Protein AF-A0A350W5M1-F1 (afdb_monomer)

Secondary structure (DSSP, 8-state):
--TTGGGS--SPP-SHHHHHHHHHHHHHHTT-S-EEEEE-SS-EEEEE--TT-SS--EEEE-STTHHHHTHHHHHH-HHHHHHHHHHHHHHHHHHHHHHHTT-TT-HHHHHHHHHHHTT--HHHHHHHHHHHHHHHHHHH-S-HHHHHHHHHHHHHHHHTTTS-HHHHHHHHHHHHHHHHHHHHHHT--------EEEEEEEEE-TTS-EE-HHHHHHHHHHTT-SEEEEEE-HIIIIIS--SHHHHHHHHHHHHHHHTTSTTEEEEEE--TT----TTGGGS-EEEEE--TTSPPP-TT-HHHHHHHHHHHHHT--EEEES-HHHHHHHHHT-TTS-EEEGGGGTTTT-GGGGGGGTT-TTEEEE-TT--HHHHHHHHHHH-GGGEE----B---SS-----HHHHHHHHHTT---HHHHHIIIIIHHHHHHHHTT--

pLDDT: mean 80.43, std 17.56, range [32.19, 98.75]

Mean predicted aligned error: 14.68 Å

Nearest PDB structures (foldseek):
  2ffi-assembly2_B  TM=7.527E-01  e=1.659E-08  Pseudomonas putida KT2440
  4lam-assembly1_A  TM=7.314E-01  e=1.812E-06  Cordyceps militaris CM01
  8uyr-assembly1_B  TM=6.495E-01  e=5.886E-05  Rhodococcus rhodochrous
  1v7y-assembly3_B-2  TM=4.669E-01  e=1.522E-01  Escherichia coli

Solvent-accessible surface area (backbone atoms only — not comparable to full-atom values): 23837 Å² total; per-residue (Å²): 130,66,92,48,74,90,73,54,74,87,68,79,64,88,46,74,68,45,43,53,50,53,51,50,55,52,42,47,70,74,57,34,78,45,75,47,77,44,81,50,102,60,35,31,31,44,27,33,41,59,94,85,58,97,83,68,69,57,68,46,75,65,21,75,59,45,50,66,78,39,40,66,48,50,73,78,35,49,70,59,45,54,46,42,51,54,37,52,52,38,40,51,54,5,43,56,53,22,61,76,68,69,45,86,80,40,48,56,48,27,22,49,58,42,35,46,65,66,65,48,51,73,69,57,50,41,50,37,54,13,42,48,54,41,52,53,44,70,71,67,75,62,57,68,74,63,46,50,69,64,46,50,64,53,54,48,70,42,36,55,93,83,44,54,75,68,52,55,52,48,24,52,53,48,19,50,54,51,47,55,56,50,56,44,60,77,66,74,44,75,75,73,69,60,27,31,36,59,33,33,41,39,31,86,41,81,90,68,48,43,26,43,69,70,55,52,51,49,45,29,59,74,39,60,32,72,31,32,28,34,29,47,41,62,41,45,42,53,76,76,35,74,44,72,65,41,34,52,52,35,42,50,48,34,50,56,54,24,72,77,40,93,48,37,40,22,31,44,68,59,58,83,80,36,81,80,60,95,64,56,82,77,40,46,27,34,37,41,70,47,57,93,96,47,84,78,75,58,82,83,39,70,49,40,56,55,42,52,49,50,40,59,77,68,34,34,35,33,39,46,43,28,46,39,72,56,46,50,52,55,46,70,75,39,76,86,51,31,38,32,30,48,33,43,23,50,66,32,68,24,53,84,59,45,62,86,41,61,86,39,95,44,53,30,32,23,44,20,80,39,55,69,69,55,54,49,53,50,39,75,73,55,32,42,83,36,32,32,34,21,15,55,34,63,54,62,94,60,93,69,78,28,42,53,40,52,42,49,52,55,56,63,72,67,74,64,54,70,70,41,45,37,23,21,24,27,52,40,56,50,42,33,54,77,53,40,55,71,125

Structure (mmCIF, N/CA/C/O backbone):
data_AF-A0A350W5M1-F1
#
_entry.id   AF-A0A350W5M1-F1
#
loop_
_atom_site.group_PDB
_atom_site.id
_atom_site.type_symbol
_atom_site.label_atom_id
_atom_site.label_alt_id
_atom_site.label_comp_id
_atom_site.label_asym_id
_atom_site.label_entity_id
_atom_site.label_seq_id
_atom_site.pdbx_PDB_ins_code
_atom_site.Cartn_x
_atom_site.Cartn_y
_atom_site.Cartn_z
_atom_site.occupancy
_atom_site.B_iso_or_equiv
_atom_site.auth_seq_id
_atom_site.auth_comp_id
_atom_site.auth_asym_id
_atom_site.auth_atom_id
_atom_site.pdbx_PDB_model_num
ATOM 1 N N . MET A 1 1 ? -29.180 -26.964 25.976 1.00 32.19 1 MET A N 1
ATOM 2 C CA . MET A 1 1 ? -29.497 -25.636 25.408 1.00 32.19 1 MET A CA 1
ATOM 3 C C . MET A 1 1 ? -30.355 -24.880 26.402 1.00 32.19 1 MET A C 1
ATOM 5 O O . MET A 1 1 ? -31.520 -25.227 26.563 1.00 32.19 1 MET A O 1
ATOM 9 N N . ILE A 1 2 ? -29.794 -23.893 27.097 1.00 37.16 2 ILE A N 1
ATOM 10 C CA . ILE A 1 2 ? -30.606 -22.965 27.889 1.00 37.16 2 ILE A CA 1
ATOM 11 C C . ILE A 1 2 ? -31.287 -22.015 26.894 1.00 37.16 2 ILE A C 1
ATOM 13 O O . ILE A 1 2 ? -30.644 -21.173 26.275 1.00 37.16 2 ILE A O 1
ATOM 17 N N . LYS A 1 3 ? -32.596 -22.198 26.689 1.00 41.38 3 LYS A N 1
ATOM 18 C CA . LYS A 1 3 ? -33.468 -21.297 25.917 1.00 41.38 3 LYS A CA 1
ATOM 19 C C . LYS A 1 3 ? -33.668 -19.994 26.705 1.00 41.38 3 LYS A C 1
ATOM 21 O O . LYS A 1 3 ? -34.676 -19.853 27.396 1.00 41.38 3 LYS A O 1
ATOM 26 N N . GLY A 1 4 ? -32.693 -19.085 26.678 1.00 52.69 4 GLY A N 1
ATOM 27 C CA . GLY A 1 4 ? -32.745 -17.878 27.515 1.00 52.69 4 GLY A CA 1
ATOM 28 C C . GLY A 1 4 ? -32.161 -16.605 26.910 1.00 52.69 4 GLY A C 1
ATOM 29 O O . GLY A 1 4 ? -32.683 -15.534 27.193 1.00 52.69 4 GLY A O 1
ATOM 30 N N . LYS A 1 5 ? -31.126 -16.692 26.063 1.00 53.09 5 LYS A N 1
ATOM 31 C CA . LYS A 1 5 ? -30.403 -15.503 25.570 1.00 53.09 5 LYS A CA 1
ATOM 32 C C . LYS A 1 5 ? -31.292 -14.542 24.767 1.00 53.09 5 LYS A C 1
ATOM 34 O O . LYS A 1 5 ? -31.138 -13.337 24.889 1.00 53.09 5 LYS A O 1
ATOM 39 N N . GLU A 1 6 ? -32.282 -15.073 24.047 1.00 58.00 6 GLU A N 1
ATOM 40 C CA . GLU A 1 6 ? -33.286 -14.295 23.295 1.00 58.00 6 GLU A CA 1
ATOM 41 C C . GLU A 1 6 ? -34.242 -13.476 24.184 1.00 58.00 6 GLU A C 1
ATOM 43 O O . GLU A 1 6 ? -34.994 -12.651 23.675 1.00 58.00 6 GLU A O 1
ATOM 48 N N . LYS A 1 7 ? -34.259 -13.706 25.506 1.00 57.22 7 LYS A N 1
ATOM 49 C CA . LYS A 1 7 ? -35.141 -12.984 26.436 1.00 57.22 7 LYS A CA 1
ATOM 50 C C . LYS A 1 7 ? -34.524 -11.716 27.019 1.00 57.22 7 LYS A C 1
ATOM 52 O O . LYS A 1 7 ? -35.257 -10.948 27.631 1.00 57.22 7 LYS A O 1
ATOM 57 N N . ILE A 1 8 ? -33.217 -11.507 26.866 1.00 63.97 8 ILE A N 1
ATOM 58 C CA . ILE A 1 8 ? -32.552 -10.311 27.387 1.00 63.97 8 ILE A CA 1
ATOM 59 C C . ILE A 1 8 ? -32.729 -9.188 26.367 1.00 63.97 8 ILE A C 1
ATOM 61 O O . ILE A 1 8 ? -32.420 -9.359 25.190 1.00 63.97 8 ILE A O 1
ATOM 65 N N . SER A 1 9 ? -33.210 -8.030 26.823 1.00 66.12 9 SER A N 1
ATOM 66 C CA . SER A 1 9 ? -33.374 -6.850 25.970 1.00 66.12 9 SER A CA 1
ATOM 67 C C . SER A 1 9 ? -32.082 -6.499 25.208 1.00 66.12 9 SER A C 1
ATOM 69 O O . SER A 1 9 ? -31.045 -6.179 25.801 1.00 66.12 9 SER A O 1
ATOM 71 N N . GLU A 1 10 ? -32.152 -6.480 23.873 1.00 66.88 10 GLU A N 1
ATOM 72 C CA . GLU A 1 10 ? -31.052 -5.993 23.030 1.00 66.88 10 GLU A CA 1
ATOM 73 C C . GLU A 1 10 ? -30.842 -4.480 23.183 1.00 66.88 10 GLU A C 1
ATOM 75 O O . GLU A 1 10 ? -29.718 -4.002 23.035 1.00 66.88 10 GLU A O 1
ATOM 80 N N . GLN A 1 11 ? -31.882 -3.734 23.568 1.00 71.00 11 GLN A N 1
ATOM 81 C CA . GLN A 1 11 ? -31.788 -2.295 23.804 1.00 71.00 11 GLN A CA 1
ATOM 82 C C . GLN A 1 11 ? -30.931 -1.981 25.031 1.00 71.00 11 GLN A C 1
ATOM 84 O O . GLN A 1 11 ? -31.059 -2.608 26.086 1.00 71.00 11 GLN A O 1
ATOM 89 N N . THR A 1 12 ? -30.060 -0.992 24.873 1.00 66.19 12 THR A N 1
ATOM 90 C CA . THR A 1 12 ? -29.147 -0.508 25.908 1.00 66.19 12 THR A CA 1
ATOM 91 C C . THR A 1 12 ? -29.919 0.300 26.952 1.00 66.19 12 THR A C 1
ATOM 93 O O . THR A 1 12 ? -30.586 1.268 26.580 1.00 66.19 12 THR A O 1
ATOM 96 N N . PRO A 1 13 ? -29.865 -0.074 28.244 1.00 70.25 13 PRO A N 1
ATOM 97 C CA . PRO A 1 13 ? -30.592 0.642 29.285 1.00 70.25 13 PRO A CA 1
ATOM 98 C C . PRO A 1 13 ? -30.129 2.101 29.422 1.00 70.25 13 PRO A C 1
ATOM 100 O O . PRO A 1 13 ? -28.932 2.393 29.436 1.00 70.25 13 PRO A O 1
ATOM 103 N N . THR A 1 14 ? -31.080 3.020 29.569 1.00 72.38 14 THR A N 1
ATOM 104 C CA . THR A 1 14 ? -30.855 4.476 29.641 1.00 72.38 14 THR A CA 1
ATOM 105 C C . THR A 1 14 ? -31.157 5.075 31.014 1.00 72.38 14 THR A C 1
ATOM 107 O O . THR A 1 14 ? -30.776 6.209 31.295 1.00 72.38 14 THR A O 1
ATOM 110 N N . SER A 1 15 ? -31.804 4.314 31.900 1.00 69.56 15 SER A N 1
ATOM 111 C CA . SER A 1 15 ? -32.144 4.741 33.261 1.00 69.56 15 SER A CA 1
ATOM 112 C C . SER A 1 15 ? -31.734 3.712 34.312 1.00 69.56 15 SER A C 1
ATOM 114 O O . SER A 1 15 ? -31.588 2.525 34.020 1.00 69.56 15 SER A O 1
ATOM 116 N N . THR A 1 16 ? -31.598 4.145 35.568 1.00 63.97 16 THR A N 1
ATOM 117 C CA . THR A 1 16 ? -31.328 3.258 36.713 1.00 63.97 16 THR A CA 1
ATOM 118 C C . THR A 1 16 ? -32.342 2.117 36.805 1.00 63.97 16 THR A C 1
ATOM 120 O O . THR A 1 16 ? -31.967 0.974 37.053 1.00 63.97 16 THR A O 1
ATOM 123 N N . THR A 1 17 ? -33.622 2.402 36.558 1.00 71.50 17 THR A N 1
ATOM 124 C CA . THR A 1 17 ? -34.698 1.401 36.562 1.00 71.50 17 THR A CA 1
ATOM 125 C C . THR A 1 17 ? -34.513 0.360 35.457 1.00 71.50 17 THR A C 1
ATOM 127 O O . THR A 1 17 ? -34.661 -0.836 35.705 1.00 71.50 17 THR A O 1
ATOM 130 N N . GLU A 1 18 ? -34.149 0.788 34.247 1.00 72.75 18 GLU A N 1
ATOM 131 C CA . GLU A 1 18 ? -33.879 -0.130 33.135 1.00 72.75 18 GLU A CA 1
ATOM 132 C C . GLU A 1 18 ? -32.619 -0.964 33.378 1.00 72.75 18 GLU A C 1
ATOM 134 O O . GLU A 1 18 ? -32.615 -2.153 33.064 1.00 72.75 18 GLU A O 1
ATOM 139 N N . TRP A 1 19 ? -31.579 -0.382 33.985 1.00 66.88 19 TRP A N 1
ATOM 140 C CA . TRP A 1 19 ? -30.383 -1.120 34.386 1.00 66.88 19 TRP A CA 1
ATOM 141 C C . TRP A 1 19 ? -30.711 -2.183 35.431 1.00 66.88 19 TRP A C 1
ATOM 143 O O . TRP A 1 19 ? -30.346 -3.339 35.240 1.00 66.88 19 TRP A O 1
ATOM 153 N N . LYS A 1 20 ? -31.464 -1.844 36.485 1.00 69.38 20 LYS A N 1
ATOM 154 C CA . LYS A 1 20 ? -31.932 -2.824 37.481 1.00 69.38 20 LYS A CA 1
ATOM 155 C C . LYS A 1 20 ? -32.688 -3.983 36.830 1.00 69.38 20 LYS A C 1
ATOM 157 O O . LYS A 1 20 ? -32.403 -5.139 37.129 1.00 69.38 20 LYS A O 1
ATOM 162 N N . ARG A 1 21 ? -33.603 -3.685 35.898 1.00 74.88 21 ARG A N 1
ATOM 163 C CA . ARG A 1 21 ? -34.343 -4.708 35.142 1.00 74.88 21 ARG A CA 1
ATOM 164 C C . ARG A 1 21 ? -33.409 -5.589 34.308 1.00 74.88 21 ARG A C 1
ATOM 166 O O . ARG A 1 21 ? -33.521 -6.806 34.366 1.00 74.88 21 ARG A O 1
ATOM 173 N N . TYR A 1 22 ? -32.468 -4.987 33.585 1.00 71.19 22 TYR A N 1
ATOM 174 C CA . TYR A 1 22 ? -31.484 -5.708 32.773 1.00 71.19 22 TYR A CA 1
ATOM 175 C C . TYR A 1 22 ? -30.629 -6.667 33.618 1.00 71.19 22 TYR A C 1
ATOM 177 O O . TYR A 1 22 ? -30.447 -7.831 33.265 1.00 71.19 22 TYR A O 1
ATOM 185 N N . PHE A 1 23 ? -30.160 -6.207 34.780 1.00 66.50 23 PHE A N 1
ATOM 186 C CA . PHE A 1 23 ? -29.448 -7.047 35.744 1.00 66.50 23 PHE A CA 1
ATOM 187 C C . PHE A 1 23 ? -30.307 -8.189 36.276 1.00 66.50 23 PHE A C 1
ATOM 189 O O . PHE A 1 23 ? -29.817 -9.307 36.406 1.00 66.50 23 PHE A O 1
ATOM 196 N N . TYR A 1 24 ? -31.573 -7.916 36.583 1.00 72.12 24 TYR A N 1
ATOM 197 C CA . TYR A 1 24 ? -32.507 -8.921 37.073 1.00 72.12 24 TYR A CA 1
ATOM 198 C C . TYR A 1 24 ? -32.719 -10.041 36.043 1.00 72.12 24 TYR A C 1
ATOM 200 O O . TYR A 1 24 ? -32.609 -11.219 36.379 1.00 72.12 24 TYR A O 1
ATOM 208 N N . GLU A 1 25 ? -32.943 -9.680 34.777 1.00 74.44 25 GLU A N 1
ATOM 209 C CA . GLU A 1 25 ? -33.081 -10.629 33.664 1.00 74.44 25 GLU A CA 1
ATOM 210 C C . GLU A 1 25 ? -31.820 -11.492 33.492 1.00 74.44 25 GLU A C 1
ATOM 212 O O . GLU A 1 25 ? -31.911 -12.716 33.364 1.00 74.44 25 GLU A O 1
ATOM 217 N N . LEU A 1 26 ? -30.636 -10.874 33.560 1.00 66.38 26 LEU A N 1
ATOM 218 C CA . LEU A 1 26 ? -29.357 -11.585 33.506 1.00 66.38 26 LEU A CA 1
ATOM 219 C C . LEU A 1 26 ? -29.143 -12.513 34.709 1.00 66.38 26 LEU A C 1
ATOM 221 O O . LEU A 1 26 ? -28.681 -13.639 34.538 1.00 66.38 26 LEU A O 1
ATOM 225 N N . ALA A 1 27 ? -29.486 -12.072 35.919 1.00 66.56 27 ALA A N 1
ATOM 226 C CA . ALA A 1 27 ? -29.342 -12.868 37.134 1.00 66.56 27 ALA A CA 1
ATOM 227 C C . ALA A 1 27 ? -30.221 -14.130 37.089 1.00 66.56 27 ALA A C 1
ATOM 229 O O . ALA A 1 27 ? -29.764 -15.228 37.413 1.00 66.56 27 ALA A O 1
ATOM 230 N N . GLN A 1 28 ? -31.463 -13.998 36.617 1.00 68.56 28 GLN A N 1
ATOM 231 C CA . GLN A 1 28 ? -32.349 -15.142 36.412 1.00 68.56 28 GLN A CA 1
ATOM 232 C C . GLN A 1 28 ? -31.816 -16.107 35.349 1.00 68.56 28 GLN A C 1
ATOM 234 O O . GLN A 1 28 ? -31.902 -17.324 35.524 1.00 68.56 28 GLN A O 1
ATOM 239 N N . LEU A 1 29 ? -31.232 -15.582 34.264 1.00 65.50 29 LEU A N 1
ATOM 240 C CA . LEU A 1 29 ? -30.642 -16.397 33.200 1.00 65.50 29 LEU A CA 1
ATOM 241 C C . LEU A 1 29 ? -29.533 -17.316 33.729 1.00 65.50 29 LEU A C 1
ATOM 243 O O . LEU A 1 29 ? -29.430 -18.465 33.299 1.00 65.50 29 LEU A O 1
ATOM 247 N N . VAL A 1 30 ? -28.736 -16.831 34.683 1.00 57.88 30 VAL A N 1
ATOM 248 C CA . VAL A 1 30 ? -27.636 -17.604 35.274 1.00 57.88 30 VAL A CA 1
ATOM 249 C C . VAL A 1 30 ? -28.050 -18.491 36.454 1.00 57.88 30 VAL A C 1
ATOM 251 O O . VAL A 1 30 ? -27.200 -19.082 37.115 1.00 57.88 30 VAL A O 1
ATOM 254 N N . GLY A 1 31 ? -29.359 -18.650 36.678 1.00 55.97 31 GLY A N 1
ATOM 255 C CA . GLY A 1 31 ? -29.910 -19.603 37.641 1.00 55.97 31 GLY A CA 1
ATOM 256 C C . GLY A 1 31 ? -30.027 -19.073 39.068 1.00 55.97 31 GLY A C 1
ATOM 257 O O . GLY A 1 31 ? -30.173 -19.870 39.997 1.00 55.97 31 GLY A O 1
ATOM 258 N N . PHE A 1 32 ? -29.980 -17.753 39.267 1.00 61.91 32 PHE A N 1
ATOM 259 C CA . PHE A 1 32 ? -30.265 -17.174 40.573 1.00 61.91 32 PHE A CA 1
ATOM 260 C C . PHE A 1 32 ? -31.770 -17.186 40.848 1.00 61.91 32 PHE A C 1
ATOM 262 O O . PHE A 1 32 ? -32.577 -16.688 40.064 1.00 61.91 32 PHE A O 1
ATOM 269 N N . SER A 1 33 ? -32.135 -17.816 41.965 1.00 52.91 33 SER A N 1
ATOM 270 C CA . SER A 1 33 ? -33.528 -18.086 42.350 1.00 52.91 33 SER A CA 1
ATOM 271 C C . SER A 1 33 ? -34.245 -16.871 42.942 1.00 52.91 33 SER A C 1
ATOM 273 O O . SER A 1 33 ? -35.470 -16.790 42.898 1.00 52.91 33 SER A O 1
ATOM 275 N N . GLU A 1 34 ? -33.481 -15.917 43.465 1.00 58.47 34 GLU A N 1
ATOM 276 C CA . GLU A 1 34 ? -33.979 -14.716 44.119 1.00 58.47 34 GLU A CA 1
ATOM 277 C C . GLU A 1 34 ? -32.950 -13.600 43.922 1.00 58.47 34 GLU A C 1
ATOM 279 O O . GLU A 1 34 ? -31.767 -13.805 44.194 1.00 58.47 34 GLU A O 1
ATOM 284 N N . VAL A 1 35 ? -33.404 -12.441 43.440 1.00 57.25 35 VAL A N 1
ATOM 285 C CA . VAL A 1 35 ? -32.650 -11.184 43.486 1.00 57.25 35 VAL A CA 1
ATOM 286 C C . VAL A 1 35 ? -33.197 -10.407 44.670 1.00 57.25 35 VAL A C 1
ATOM 288 O O . VAL A 1 35 ? -34.322 -9.913 44.621 1.00 57.25 35 VAL A O 1
ATOM 291 N N . ILE A 1 36 ? -32.426 -10.352 45.750 1.00 60.09 36 ILE A N 1
ATOM 292 C CA . ILE A 1 36 ? -32.829 -9.642 46.966 1.00 60.09 36 ILE A CA 1
ATOM 293 C C . ILE A 1 36 ? -32.340 -8.206 46.852 1.00 60.09 36 ILE A C 1
ATOM 295 O O . ILE A 1 36 ? -31.130 -8.004 46.880 1.00 60.09 36 ILE A O 1
ATOM 299 N N . GLU A 1 37 ? -33.254 -7.237 46.760 1.00 57.78 37 GLU A N 1
ATOM 300 C CA . GLU A 1 37 ? -32.928 -5.825 46.970 1.00 57.78 37 GLU A CA 1
ATOM 301 C C . GLU A 1 37 ? -32.763 -5.574 48.477 1.00 57.78 37 GLU A C 1
ATOM 303 O O . GLU A 1 37 ? -33.736 -5.382 49.204 1.00 57.78 37 GLU A O 1
ATOM 308 N N . GLU A 1 38 ? -31.527 -5.590 48.973 1.00 60.06 38 GLU A N 1
ATOM 309 C CA . GLU A 1 38 ? -31.232 -5.033 50.297 1.00 60.06 38 GLU A CA 1
ATOM 310 C C . GLU A 1 38 ? -30.947 -3.537 50.151 1.00 60.06 38 GLU A C 1
ATOM 312 O O . GLU A 1 38 ? -30.031 -3.157 49.418 1.00 60.06 38 GLU A O 1
ATOM 317 N N . GLN A 1 39 ? -31.713 -2.698 50.856 1.00 52.78 39 GLN A N 1
ATOM 318 C CA . GLN A 1 39 ? -31.360 -1.293 51.055 1.00 52.78 39 GLN A CA 1
ATOM 319 C C . GLN A 1 39 ? -30.212 -1.210 52.068 1.00 52.78 39 GLN A C 1
ATOM 321 O O . GLN A 1 39 ? -30.421 -1.365 53.271 1.00 52.78 39 GLN A O 1
ATOM 326 N N . GLY A 1 40 ? -28.995 -0.979 51.577 1.00 56.81 40 GLY A N 1
ATOM 327 C CA . GLY A 1 40 ? -27.930 -0.388 52.389 1.00 56.81 40 GLY A CA 1
ATOM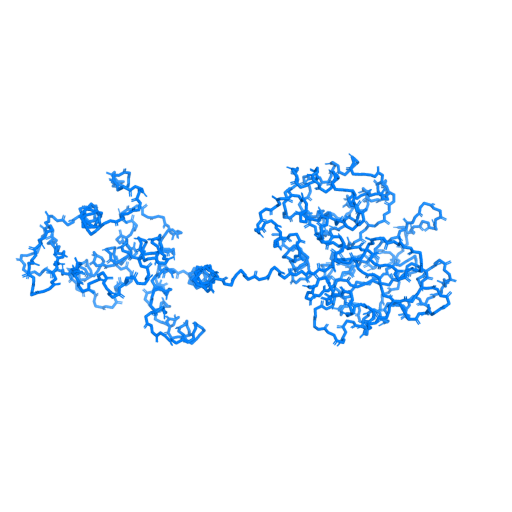 328 C C . GLY A 1 40 ? -28.121 1.126 52.496 1.00 56.81 40 GLY A C 1
ATOM 329 O O . GLY A 1 40 ? -28.941 1.684 51.770 1.00 56.81 40 GLY A O 1
ATOM 330 N N . GLU A 1 41 ? -27.338 1.799 53.347 1.00 48.91 41 GLU A N 1
ATOM 331 C CA . GLU A 1 41 ? -27.414 3.264 53.523 1.00 48.91 41 GLU A CA 1
ATOM 332 C C . GLU A 1 41 ? -27.353 4.038 52.185 1.00 48.91 41 GLU A C 1
ATOM 334 O O . GLU A 1 41 ? -27.974 5.088 52.102 1.00 48.91 41 GLU A O 1
ATOM 339 N N . ASP A 1 42 ? -26.719 3.482 51.130 1.00 44.34 42 ASP A N 1
ATOM 340 C CA . ASP A 1 42 ? -26.653 4.061 49.769 1.00 44.34 42 ASP A CA 1
ATOM 341 C C . ASP A 1 42 ? -26.584 3.013 48.617 1.00 44.34 42 ASP A C 1
ATOM 343 O O . ASP A 1 42 ? -26.127 3.307 47.505 1.00 44.34 42 ASP A O 1
ATOM 347 N N . GLU A 1 43 ? -26.922 1.738 48.855 1.00 48.75 43 GLU A N 1
ATOM 348 C CA . GLU A 1 43 ? -26.711 0.667 47.862 1.00 48.75 43 GLU A CA 1
ATOM 349 C C . GLU A 1 43 ? -27.932 -0.240 47.694 1.00 48.75 43 GLU A C 1
ATOM 351 O O . GLU A 1 43 ? -28.639 -0.534 48.652 1.00 48.75 43 GLU A O 1
ATOM 356 N N . VAL A 1 44 ? -28.151 -0.700 46.458 1.00 51.22 44 VAL A N 1
ATOM 357 C CA . VAL A 1 44 ? -29.021 -1.837 46.150 1.00 51.22 44 VAL A CA 1
ATOM 358 C C . VAL A 1 44 ? -28.096 -3.009 45.889 1.00 51.22 44 VAL A C 1
ATOM 360 O O . VAL A 1 44 ? -27.313 -2.991 44.939 1.00 51.22 44 VAL A O 1
ATOM 363 N N . TYR A 1 45 ? -28.140 -4.016 46.748 1.00 54.31 45 TYR A N 1
ATOM 364 C CA . TYR A 1 45 ? -27.444 -5.268 46.482 1.00 54.31 45 TYR A CA 1
ATOM 365 C C . TYR A 1 45 ? -28.320 -6.139 45.588 1.00 54.31 45 TYR A C 1
ATOM 367 O O . TYR A 1 45 ? -29.531 -6.174 45.746 1.00 54.31 45 TYR A O 1
ATOM 375 N N . VAL A 1 46 ? -27.705 -6.825 44.635 1.00 50.97 46 VAL A N 1
ATOM 376 C CA . VAL A 1 46 ? -28.284 -7.930 43.878 1.00 50.97 46 VAL A CA 1
ATOM 377 C C . VAL A 1 46 ? -27.634 -9.181 44.446 1.00 50.97 46 VAL A C 1
ATOM 379 O O . VAL A 1 46 ? -26.507 -9.549 44.112 1.00 50.97 46 VAL A O 1
ATOM 382 N N . GLY A 1 47 ? -28.309 -9.766 45.428 1.00 51.91 47 GLY A N 1
ATOM 383 C CA . GLY A 1 47 ? -27.921 -11.036 46.021 1.00 51.91 47 GLY A CA 1
ATOM 384 C C . GLY A 1 47 ? -28.393 -12.212 45.181 1.00 51.91 47 GLY A C 1
ATOM 385 O O . GLY A 1 47 ? -29.403 -12.118 44.496 1.00 51.91 47 GLY A O 1
ATOM 386 N N . ALA A 1 48 ? -27.672 -13.319 45.266 1.00 50.88 48 ALA A N 1
ATOM 387 C CA . ALA A 1 48 ? -27.968 -14.542 44.550 1.00 50.88 48 ALA A CA 1
ATOM 388 C C . ALA A 1 48 ? -27.922 -15.735 45.514 1.00 50.88 48 ALA A C 1
ATOM 390 O O . ALA A 1 48 ? -26.875 -15.999 46.113 1.00 50.88 48 ALA A O 1
ATOM 391 N N . ARG A 1 49 ? -29.032 -16.474 45.659 1.00 52.94 49 ARG A N 1
ATOM 392 C CA . ARG A 1 49 ? -29.033 -17.772 46.354 1.00 52.94 49 ARG A CA 1
ATOM 393 C C . ARG A 1 49 ? -28.876 -18.915 45.349 1.00 52.94 49 ARG A C 1
ATOM 395 O O . ARG A 1 49 ? -29.771 -19.098 44.512 1.00 52.94 49 ARG A O 1
ATOM 402 N N . PRO A 1 50 ? -27.783 -19.700 45.411 1.00 51.81 50 PRO A N 1
ATOM 403 C CA . PRO A 1 50 ? -27.727 -20.960 44.686 1.00 51.81 50 PRO A CA 1
ATOM 404 C C . PRO A 1 50 ? -28.822 -21.894 45.216 1.00 51.81 50 PRO A C 1
ATOM 406 O O . PRO A 1 50 ? -29.057 -21.963 46.420 1.00 51.81 50 PRO A O 1
ATOM 409 N N . LEU A 1 51 ? -29.475 -22.628 44.312 1.00 48.41 51 LEU A N 1
ATOM 410 C CA . LEU A 1 51 ? -30.658 -23.462 44.581 1.00 48.41 51 LEU A CA 1
ATOM 411 C C . LEU A 1 51 ? -30.487 -24.531 45.686 1.00 48.41 51 LEU A C 1
ATOM 413 O O . LEU A 1 51 ? -31.483 -25.125 46.073 1.00 48.41 51 LEU A O 1
ATOM 417 N N . ASN A 1 52 ? -29.269 -24.772 46.195 1.00 48.72 52 ASN A N 1
ATOM 418 C CA . ASN A 1 52 ? -28.940 -25.895 47.084 1.00 48.72 52 ASN A CA 1
ATOM 419 C C . ASN A 1 52 ? -27.984 -25.564 48.260 1.00 48.72 52 ASN A C 1
ATOM 421 O O . ASN A 1 52 ? -27.371 -26.488 48.793 1.00 48.72 52 ASN A O 1
ATOM 425 N N . GLN A 1 53 ? -27.796 -24.302 48.678 1.00 50.88 53 GLN A N 1
ATOM 426 C CA . GLN A 1 53 ? -26.967 -24.002 49.866 1.00 50.88 53 GLN A CA 1
ATOM 427 C C . GLN A 1 53 ? -27.610 -22.977 50.801 1.00 50.88 53 GLN A C 1
ATOM 429 O O . GLN A 1 53 ? -27.880 -21.843 50.417 1.00 50.88 53 GLN A O 1
ATOM 434 N N . ASP A 1 54 ? -27.799 -23.385 52.055 1.00 49.84 54 ASP A N 1
ATOM 435 C CA . ASP A 1 54 ? -28.704 -22.714 52.986 1.00 49.84 54 ASP A CA 1
ATOM 436 C C . ASP A 1 54 ? -28.242 -21.359 53.538 1.00 49.84 54 ASP A C 1
ATOM 438 O O . ASP A 1 54 ? -29.071 -20.711 54.156 1.00 49.84 54 ASP A O 1
ATOM 442 N N . ASN A 1 55 ? -26.997 -20.876 53.375 1.00 45.03 55 ASN A N 1
ATOM 443 C CA . ASN A 1 55 ? -26.594 -19.663 54.126 1.00 45.03 55 ASN A CA 1
ATOM 444 C C . ASN A 1 55 ? -25.421 -18.806 53.599 1.00 45.03 55 ASN A C 1
ATOM 446 O O . ASN A 1 55 ? -24.857 -18.026 54.368 1.00 45.03 55 ASN A O 1
ATOM 450 N N . LYS A 1 56 ? -25.035 -18.867 52.317 1.00 47.53 56 LYS A N 1
ATOM 451 C CA . LYS A 1 56 ? -24.047 -17.907 51.773 1.00 47.53 56 LYS A CA 1
ATOM 452 C C . LYS A 1 56 ? -24.561 -17.206 50.522 1.00 47.53 56 LYS A C 1
ATOM 454 O O . LYS A 1 56 ? -24.655 -17.787 49.448 1.00 47.53 56 LYS A O 1
ATOM 459 N N . LEU A 1 57 ? -24.907 -15.935 50.706 1.00 49.62 57 LEU A N 1
ATOM 460 C CA . LEU A 1 57 ? -25.283 -15.007 49.648 1.00 49.62 57 LEU A CA 1
ATOM 461 C C . LEU A 1 57 ? -24.013 -14.462 48.986 1.00 49.62 57 LEU A C 1
ATOM 463 O O . LEU A 1 57 ? -23.275 -13.697 49.605 1.00 49.62 57 LEU A O 1
ATOM 467 N N . GLY A 1 58 ? -23.792 -14.801 47.716 1.00 52.12 58 GLY A N 1
ATOM 468 C CA . GLY A 1 58 ? -22.953 -13.972 46.856 1.00 52.12 58 GLY A CA 1
ATOM 469 C C . GLY A 1 58 ? -23.713 -12.675 46.587 1.00 52.12 58 GLY A C 1
ATOM 470 O O . GLY A 1 58 ? -24.787 -12.713 45.985 1.00 52.12 58 GLY A O 1
ATOM 471 N N . LYS A 1 59 ? -23.220 -11.541 47.092 1.00 54.75 59 LYS A N 1
ATOM 472 C CA . LYS A 1 59 ? -23.840 -10.225 46.882 1.00 54.75 59 LYS A CA 1
ATOM 473 C C . LYS A 1 59 ? -23.073 -9.474 45.800 1.00 54.75 59 LYS A C 1
ATOM 475 O O . LYS A 1 59 ? -21.887 -9.208 45.963 1.00 54.75 59 LYS A O 1
ATOM 480 N N . LEU A 1 60 ? -23.753 -9.096 44.722 1.00 52.31 60 LEU A N 1
ATOM 481 C CA . LEU A 1 60 ? -23.252 -8.135 43.745 1.00 52.31 60 LEU A CA 1
ATOM 482 C C . LEU A 1 60 ? -23.867 -6.767 44.063 1.00 52.31 60 LEU A C 1
ATOM 484 O O . LEU A 1 60 ? -25.070 -6.590 43.935 1.00 52.31 60 LEU A O 1
ATOM 488 N N . ALA A 1 61 ? -23.076 -5.788 44.495 1.00 55.41 61 ALA A N 1
ATOM 489 C CA . ALA A 1 61 ? -23.587 -4.438 44.747 1.00 55.41 61 ALA A CA 1
ATOM 490 C C . ALA A 1 61 ? -23.902 -3.716 43.420 1.00 55.41 61 ALA A C 1
ATOM 492 O O . ALA A 1 61 ? -23.001 -3.517 42.606 1.00 55.41 61 ALA A O 1
ATOM 493 N N . VAL A 1 62 ? -25.154 -3.299 43.209 1.00 52.16 62 VAL A N 1
ATOM 494 C CA . VAL A 1 62 ? -25.632 -2.552 42.029 1.00 52.16 62 VAL A CA 1
ATOM 495 C C . VAL A 1 62 ? -26.470 -1.349 42.498 1.00 52.16 62 VAL A C 1
ATOM 497 O O . VAL A 1 62 ? -27.676 -1.275 42.287 1.00 52.16 62 VAL A O 1
ATOM 500 N N . GLY A 1 63 ? -25.833 -0.417 43.213 1.00 51.00 63 GLY A N 1
ATOM 501 C CA . GLY A 1 63 ? -26.499 0.698 43.903 1.00 51.00 63 GLY A CA 1
ATOM 502 C C . GLY A 1 63 ? -26.124 2.106 43.435 1.00 51.00 63 GLY A C 1
ATOM 503 O O . GLY A 1 63 ? -25.428 2.288 42.433 1.00 51.00 63 GLY A O 1
ATOM 504 N N . GLU A 1 64 ? -26.531 3.115 44.215 1.00 46.78 64 GLU A N 1
ATOM 505 C CA . GLU A 1 64 ? -26.224 4.530 43.955 1.00 46.78 64 GLU A CA 1
ATOM 506 C C . GLU A 1 64 ? -24.731 4.851 44.019 1.00 46.78 64 GLU A C 1
ATOM 508 O O . GLU A 1 64 ? -24.331 5.867 43.478 1.00 46.78 64 GLU A O 1
ATOM 513 N N . LYS A 1 65 ? -23.885 3.988 44.596 1.00 51.50 65 LYS A N 1
ATOM 514 C CA . LYS A 1 65 ? -22.412 4.095 44.521 1.00 51.50 65 LYS A CA 1
ATOM 515 C C . LYS A 1 65 ? -21.800 3.370 43.320 1.00 51.50 65 LYS A C 1
ATOM 517 O O . LYS A 1 65 ? -20.709 3.725 42.870 1.00 51.50 65 LYS A O 1
ATOM 522 N N . PHE A 1 66 ? -22.499 2.374 42.771 1.00 59.81 66 PHE A N 1
ATOM 523 C CA . PHE A 1 66 ? -22.052 1.620 41.599 1.00 59.81 66 PHE A CA 1
ATOM 524 C C . PHE A 1 66 ? -22.110 2.491 40.343 1.00 59.81 66 PHE A C 1
ATOM 526 O O . PHE A 1 66 ? -21.138 2.556 39.594 1.00 59.81 66 PHE A O 1
ATOM 533 N N . ILE A 1 67 ? -23.215 3.216 40.152 1.00 56.00 67 ILE A N 1
ATOM 534 C CA . ILE A 1 67 ? -23.400 4.077 38.980 1.00 56.00 67 ILE A CA 1
ATOM 535 C C . ILE A 1 67 ? -22.342 5.196 38.924 1.00 56.00 67 ILE A C 1
ATOM 537 O O . ILE A 1 67 ? -21.659 5.243 37.911 1.00 56.00 67 ILE A O 1
ATOM 541 N N . PRO A 1 68 ? -22.086 6.013 39.968 1.00 59.53 68 PRO A N 1
ATOM 542 C CA . PRO A 1 68 ? -21.021 7.024 40.000 1.00 59.53 68 PRO A CA 1
ATOM 543 C C . PRO A 1 68 ? -19.622 6.459 39.762 1.00 59.53 68 PRO A C 1
ATOM 545 O O . PRO A 1 68 ? -18.849 7.041 39.005 1.00 59.53 68 PRO A O 1
ATOM 548 N N . LYS A 1 69 ? -19.302 5.290 40.342 1.00 63.44 69 LYS A N 1
ATOM 549 C CA . LYS A 1 69 ? -18.004 4.618 40.142 1.00 63.44 69 LYS A CA 1
ATOM 550 C C . LYS A 1 69 ? -17.737 4.283 38.673 1.00 63.44 69 LYS A C 1
ATOM 552 O O . LYS A 1 69 ? -16.580 4.218 38.261 1.00 63.44 69 LYS A O 1
ATOM 557 N N . TYR A 1 70 ? -18.795 4.063 37.900 1.00 64.75 70 TYR A N 1
ATOM 558 C CA . TYR A 1 70 ? -18.724 3.736 36.482 1.00 64.75 70 TYR A CA 1
ATOM 559 C C . TYR A 1 70 ? -19.387 4.786 35.594 1.00 64.75 70 TYR A C 1
ATOM 561 O O . TYR A 1 70 ? -19.586 4.521 34.416 1.00 64.75 70 TYR A O 1
ATOM 569 N N . GLN A 1 71 ? -19.714 5.968 36.116 1.00 64.94 71 GLN A N 1
ATOM 570 C CA . GLN A 1 71 ? -20.577 6.933 35.434 1.00 64.94 71 GLN A CA 1
ATOM 571 C C . GLN A 1 71 ? -19.924 7.479 34.170 1.00 64.94 71 GLN A C 1
ATOM 573 O O . GLN A 1 71 ? -20.599 7.650 33.161 1.00 64.94 71 GLN A O 1
ATOM 578 N N . GLU A 1 72 ? -18.608 7.685 34.206 1.00 63.38 72 GLU A N 1
ATOM 579 C CA . GLU A 1 72 ? -17.817 8.046 33.027 1.00 63.38 72 GLU A CA 1
ATOM 580 C C . GLU A 1 72 ? -17.894 6.940 31.965 1.00 63.38 72 GLU A C 1
ATOM 582 O O . GLU A 1 72 ? -18.210 7.204 30.812 1.00 63.38 72 GLU A O 1
ATOM 587 N N . MET A 1 73 ? -17.739 5.671 32.356 1.00 66.19 73 MET A N 1
ATOM 588 C CA . MET A 1 73 ? -17.831 4.543 31.421 1.00 66.19 73 MET A CA 1
ATOM 589 C C . MET A 1 73 ? -19.256 4.307 30.906 1.00 66.19 73 MET A C 1
ATOM 591 O O . MET A 1 73 ? -19.433 3.968 29.742 1.00 66.19 73 MET A O 1
ATOM 595 N N . LEU A 1 74 ? -20.268 4.505 31.750 1.00 67.88 74 LEU A N 1
ATOM 596 C CA . LEU A 1 74 ? -21.680 4.415 31.395 1.00 67.88 74 LEU A CA 1
ATOM 597 C C . LEU A 1 74 ? -22.047 5.477 30.353 1.00 67.88 74 LEU A C 1
ATOM 599 O O . LEU A 1 74 ? -22.755 5.184 29.394 1.00 67.88 74 LEU A O 1
ATOM 603 N N . LYS A 1 75 ? -21.558 6.705 30.554 1.00 66.75 75 LYS A N 1
ATOM 604 C CA . LYS A 1 75 ? -21.808 7.843 29.674 1.00 66.75 75 LYS A CA 1
ATOM 605 C C . LYS A 1 75 ? -21.060 7.704 28.352 1.00 66.75 75 LYS A C 1
ATOM 607 O O . LYS A 1 75 ? -21.652 7.907 27.295 1.00 66.75 75 LYS A O 1
ATOM 612 N N . ASP A 1 76 ? -19.781 7.354 28.416 1.00 61.28 76 ASP A N 1
ATOM 613 C CA . ASP A 1 76 ? -18.896 7.424 27.255 1.00 61.28 76 ASP A CA 1
ATOM 614 C C . ASP A 1 76 ? -18.882 6.103 26.461 1.00 61.28 76 ASP A C 1
ATOM 616 O O . ASP A 1 76 ? -18.641 6.108 25.251 1.00 61.28 76 ASP A O 1
ATOM 620 N N . TYR A 1 77 ? -19.183 4.966 27.109 1.00 71.44 77 TYR A N 1
ATOM 621 C CA . TYR A 1 77 ? -19.037 3.615 26.544 1.00 71.44 77 TYR A CA 1
ATOM 622 C C . TYR A 1 77 ? -20.124 2.613 26.995 1.00 71.44 77 TYR A C 1
ATOM 624 O O . TYR A 1 77 ? -19.806 1.533 27.513 1.00 71.44 77 TYR A O 1
ATOM 632 N N . PRO A 1 78 ? -21.413 2.899 26.756 1.00 69.06 78 PRO A N 1
ATOM 633 C CA . PRO A 1 78 ? -22.513 2.098 27.294 1.00 69.06 78 PRO A CA 1
ATOM 634 C C . PRO A 1 78 ? -22.507 0.629 26.822 1.00 69.06 78 PRO A C 1
ATOM 636 O O . PRO A 1 78 ? -22.836 -0.263 27.601 1.00 69.06 78 PRO A O 1
ATOM 639 N N . GLU A 1 79 ? -22.045 0.344 25.599 1.00 68.38 79 GLU A N 1
ATOM 640 C CA . GLU A 1 79 ? -21.934 -1.032 25.075 1.00 68.38 79 GLU A CA 1
ATOM 641 C C . GLU A 1 79 ? -20.823 -1.852 25.751 1.00 68.38 79 GLU A C 1
ATOM 643 O O . GLU A 1 79 ? -20.999 -3.035 26.045 1.00 68.38 79 GLU A O 1
ATOM 648 N N . VAL A 1 80 ? -19.679 -1.224 26.048 1.00 70.69 80 VAL A N 1
ATOM 649 C CA . VAL A 1 80 ? -18.586 -1.881 26.787 1.00 70.69 80 VAL A CA 1
ATOM 650 C C . VAL A 1 80 ? -19.018 -2.140 28.221 1.00 70.69 80 VAL A C 1
ATOM 652 O O . VAL A 1 80 ? -18.767 -3.216 28.759 1.00 70.69 80 VAL A O 1
ATOM 655 N N . PHE A 1 81 ? -19.720 -1.179 28.819 1.00 72.62 81 PHE A N 1
ATOM 656 C CA . PHE A 1 81 ? -20.273 -1.338 30.151 1.00 72.62 81 PHE A CA 1
ATOM 657 C C . PHE A 1 81 ? -21.295 -2.480 30.209 1.00 72.62 81 PHE A C 1
ATOM 659 O O . PHE A 1 81 ? -21.174 -3.348 31.067 1.00 72.62 81 PHE A O 1
ATOM 666 N N . LYS A 1 82 ? -22.230 -2.560 29.253 1.00 70.31 82 LYS A N 1
ATOM 667 C CA . LYS A 1 82 ? -23.198 -3.667 29.140 1.00 70.31 82 LYS A CA 1
ATOM 668 C C . LYS A 1 82 ? -22.503 -5.033 29.143 1.00 70.31 82 LYS A C 1
ATOM 670 O O . LYS A 1 82 ? -22.865 -5.911 29.924 1.00 70.31 82 LYS A O 1
ATOM 675 N N . LYS A 1 83 ? -21.453 -5.186 28.333 1.00 72.25 83 LYS A N 1
ATOM 676 C CA . LYS A 1 83 ? -20.652 -6.416 28.278 1.00 72.25 83 LYS A CA 1
ATOM 677 C C . LYS A 1 83 ? -19.834 -6.681 29.538 1.00 72.25 83 LYS A C 1
ATOM 679 O O . LYS A 1 83 ? -19.687 -7.832 29.938 1.00 72.25 83 LYS A O 1
ATOM 684 N N . TYR A 1 84 ? -19.337 -5.640 30.197 1.00 74.25 84 TYR A N 1
ATOM 685 C CA . TYR A 1 84 ? -18.675 -5.781 31.490 1.00 74.25 84 TYR A CA 1
ATOM 686 C C . TYR A 1 84 ? -19.635 -6.298 32.567 1.00 74.25 84 TYR A C 1
ATOM 688 O O . TYR A 1 84 ? -19.249 -7.126 33.388 1.00 74.25 84 TYR A O 1
ATOM 696 N N . LEU A 1 85 ? -20.897 -5.867 32.544 1.00 68.31 85 LEU A N 1
ATOM 697 C CA . LEU A 1 85 ? -21.917 -6.369 33.464 1.00 68.31 85 LEU A CA 1
ATOM 698 C C . LEU A 1 85 ? -22.282 -7.825 33.196 1.00 68.31 85 LEU A C 1
ATOM 700 O O . LEU A 1 85 ? -22.373 -8.603 34.143 1.00 68.31 85 LEU A O 1
ATOM 704 N N . GLU A 1 86 ? -22.417 -8.205 31.921 1.00 71.69 86 GLU A N 1
ATOM 705 C CA . GLU A 1 86 ? -22.542 -9.615 31.531 1.00 71.69 86 GLU A CA 1
ATOM 706 C C . GLU A 1 86 ? -21.381 -10.433 32.115 1.00 71.69 86 GLU A C 1
ATOM 708 O O . GLU A 1 86 ? -21.610 -11.427 32.802 1.00 71.69 86 GLU A O 1
ATOM 713 N N . TYR A 1 87 ? -20.140 -9.967 31.934 1.00 76.00 87 TYR A N 1
ATOM 714 C CA . TYR A 1 87 ? -18.960 -10.623 32.495 1.00 76.00 87 TYR A CA 1
ATOM 715 C C . TYR A 1 87 ? -19.008 -10.731 34.027 1.00 76.00 87 TYR A C 1
ATOM 717 O O . TYR A 1 87 ? -18.769 -11.808 34.569 1.00 76.00 87 TYR A O 1
ATOM 725 N N . MET A 1 88 ? -19.339 -9.650 34.743 1.00 72.38 88 MET A N 1
ATOM 726 C CA . MET A 1 88 ? -19.396 -9.651 36.210 1.00 72.38 88 MET A CA 1
ATOM 727 C C . MET A 1 88 ? -20.374 -10.696 36.756 1.00 72.38 88 MET A C 1
ATOM 729 O O . MET A 1 88 ? -20.082 -11.345 37.758 1.00 72.38 88 MET A O 1
ATOM 733 N N . ILE A 1 89 ? -21.518 -10.876 36.095 1.00 67.56 89 ILE A N 1
ATOM 734 C CA . ILE A 1 89 ? -22.537 -11.849 36.499 1.00 67.56 89 ILE A CA 1
ATOM 735 C C . ILE A 1 89 ? -22.052 -13.276 36.240 1.00 67.56 89 ILE A C 1
ATOM 737 O O . ILE A 1 89 ? -22.150 -14.122 37.131 1.00 67.56 89 ILE A O 1
ATOM 741 N N . VAL A 1 90 ? -21.475 -13.534 35.060 1.00 69.81 90 VAL A N 1
ATOM 742 C CA . VAL A 1 90 ? -20.875 -14.836 34.723 1.00 69.81 90 VAL A CA 1
ATOM 743 C C . VAL A 1 90 ? -19.758 -15.178 35.710 1.00 69.81 90 VAL A C 1
ATOM 745 O O . VAL A 1 90 ? -19.720 -16.287 36.241 1.00 69.81 90 VAL A O 1
ATOM 748 N N . ARG A 1 91 ? -18.892 -14.208 36.027 1.00 73.94 91 ARG A N 1
ATOM 749 C CA . ARG A 1 91 ? -17.824 -14.370 37.013 1.00 73.94 91 ARG A CA 1
ATOM 750 C C . ARG A 1 91 ? -18.373 -14.685 38.397 1.00 73.94 91 ARG A C 1
ATOM 752 O O . ARG A 1 91 ? -17.907 -15.630 39.020 1.00 73.94 91 ARG A O 1
ATOM 759 N N . GLN A 1 92 ? -19.365 -13.935 38.874 1.00 67.69 92 GLN A N 1
ATOM 760 C CA . GLN A 1 92 ? -19.941 -14.152 40.201 1.00 67.69 92 GLN A CA 1
ATOM 761 C C . GLN A 1 92 ? -20.611 -15.528 40.312 1.00 67.69 92 GLN A C 1
ATOM 763 O O . GLN A 1 92 ? -20.449 -16.210 41.324 1.00 67.69 92 GLN A O 1
ATOM 768 N N . ALA A 1 93 ? -21.321 -15.962 39.268 1.00 65.25 93 ALA A N 1
ATOM 769 C CA . ALA A 1 93 ? -21.868 -17.313 39.184 1.00 65.25 93 ALA A CA 1
ATOM 770 C C . ALA A 1 93 ? -20.753 -18.380 39.191 1.00 65.25 93 ALA A C 1
ATOM 772 O O . ALA A 1 93 ? -20.877 -19.392 39.883 1.00 65.25 93 ALA A O 1
ATOM 773 N N . GLY A 1 94 ? -19.636 -18.119 38.504 1.00 65.19 94 GLY A N 1
ATOM 774 C CA . GLY A 1 94 ? -18.415 -18.927 38.569 1.00 65.19 94 GLY A CA 1
ATOM 775 C C . GLY A 1 94 ? -17.824 -19.015 39.980 1.00 65.19 94 GLY A C 1
ATOM 776 O O . GLY A 1 94 ? -17.546 -20.113 40.452 1.00 65.19 94 GLY A O 1
ATOM 777 N N . CYS A 1 95 ? -17.698 -17.894 40.696 1.00 64.25 95 CYS A N 1
ATOM 778 C CA . CYS A 1 95 ? -17.199 -17.864 42.076 1.00 64.25 95 CYS A CA 1
ATOM 779 C C . CYS A 1 95 ? -18.084 -18.693 43.020 1.00 64.25 95 CYS A C 1
ATOM 781 O O . CYS A 1 95 ? -17.570 -19.502 43.788 1.00 64.25 95 CYS A O 1
ATOM 783 N N . VAL A 1 96 ? -19.412 -18.562 42.917 1.00 61.38 96 VAL A N 1
ATOM 784 C CA . VAL A 1 96 ? -20.362 -19.369 43.708 1.00 61.38 96 VAL A CA 1
ATOM 785 C C . VAL A 1 96 ? -20.201 -20.864 43.404 1.00 61.38 96 VAL A C 1
ATOM 787 O O . VAL A 1 96 ? -20.225 -21.692 44.316 1.00 61.38 96 VAL A O 1
ATOM 790 N N . LEU A 1 97 ? -19.998 -21.223 42.132 1.00 58.16 97 LEU A N 1
ATOM 791 C CA . LEU A 1 97 ? -19.741 -22.605 41.726 1.00 58.16 97 LEU A CA 1
ATOM 792 C C . LEU A 1 97 ? -18.410 -23.130 42.295 1.00 58.16 97 LEU A C 1
ATOM 794 O O . LEU A 1 97 ? -18.370 -24.246 42.810 1.00 58.16 97 LEU A O 1
ATOM 798 N N . ALA A 1 98 ? -17.341 -22.332 42.234 1.00 59.38 98 ALA A N 1
ATOM 799 C CA . ALA A 1 98 ? -16.019 -22.696 42.743 1.00 59.38 98 ALA A CA 1
ATOM 800 C C . ALA A 1 98 ? -16.019 -22.899 44.269 1.00 59.38 98 ALA A C 1
ATOM 802 O O . ALA A 1 98 ? -15.463 -23.886 44.760 1.00 59.38 98 ALA A O 1
ATOM 803 N N . GLU A 1 99 ? -16.695 -22.016 45.014 1.00 58.06 99 GLU A N 1
ATOM 804 C CA . GLU A 1 99 ? -16.875 -22.143 46.465 1.00 58.06 99 GLU A CA 1
ATOM 805 C C . GLU A 1 99 ? -17.670 -23.400 46.834 1.00 58.06 99 GLU A C 1
ATOM 807 O O . GLU A 1 99 ? -17.284 -24.129 47.748 1.00 58.06 99 GLU A O 1
ATOM 812 N N . GLY A 1 100 ? -18.742 -23.704 46.093 1.00 52.25 100 GLY A N 1
ATOM 813 C CA . GLY A 1 100 ? -19.567 -24.889 46.333 1.00 52.25 100 GLY A CA 1
ATOM 814 C C . GLY A 1 100 ? -18.860 -26.222 46.069 1.00 52.25 100 GLY A C 1
ATOM 815 O O . GLY A 1 100 ? -19.279 -27.245 46.607 1.00 52.25 100 GLY A O 1
ATOM 816 N N . ILE A 1 101 ? -17.785 -26.212 45.275 1.00 50.88 101 ILE A N 1
ATOM 817 C CA . ILE A 1 101 ? -16.979 -27.395 44.926 1.00 50.88 101 ILE A CA 1
ATOM 818 C C . ILE A 1 101 ? -15.645 -27.411 45.715 1.00 50.88 101 ILE A C 1
ATOM 820 O O . ILE A 1 101 ? -14.816 -28.299 45.529 1.00 50.88 101 ILE A O 1
ATOM 824 N N . CYS A 1 102 ? -15.436 -26.469 46.648 1.00 50.34 102 CYS A N 1
ATOM 825 C CA . CYS A 1 102 ? -14.207 -26.316 47.443 1.00 50.34 102 CYS A CA 1
ATOM 826 C C . CYS A 1 102 ? -12.925 -26.118 46.606 1.00 50.34 102 CYS A C 1
ATOM 828 O O . CYS A 1 102 ? -11.830 -26.458 47.056 1.00 50.34 102 CYS A O 1
ATOM 830 N N . TYR A 1 103 ? -13.024 -25.532 45.412 1.00 50.34 103 TYR A N 1
ATOM 831 C CA . TYR A 1 103 ? -11.891 -25.369 44.496 1.00 50.34 103 TYR A CA 1
ATOM 832 C C . TYR A 1 103 ? -11.249 -23.978 44.650 1.00 50.34 103 TYR A C 1
ATOM 834 O O . TYR A 1 103 ? -11.564 -23.033 43.928 1.00 50.34 103 TYR A O 1
ATOM 842 N N . HIS A 1 104 ? -10.348 -23.825 45.624 1.00 47.38 104 HIS A N 1
ATOM 843 C CA . HIS A 1 104 ? -9.617 -22.567 45.826 1.00 47.38 104 HIS A CA 1
ATOM 844 C C . HIS A 1 104 ? -8.533 -22.416 44.745 1.00 47.38 104 HIS A C 1
ATOM 846 O O . HIS A 1 104 ? -7.611 -23.225 44.681 1.00 47.38 104 HIS A O 1
ATOM 852 N N . GLY A 1 105 ? -8.646 -21.388 43.896 1.00 52.94 105 GLY A N 1
ATOM 853 C CA . GLY A 1 105 ? -7.675 -21.079 42.833 1.00 52.94 105 GLY A CA 1
ATOM 854 C C . GLY A 1 105 ? -8.150 -21.325 41.394 1.00 52.94 105 GLY A C 1
ATOM 855 O O . GLY A 1 105 ? -7.414 -20.997 40.471 1.00 52.94 105 GLY A O 1
ATOM 856 N N . ALA A 1 106 ? -9.371 -21.834 41.189 1.00 61.44 106 ALA A N 1
ATOM 857 C CA . ALA A 1 106 ? -9.943 -22.114 39.862 1.00 61.44 106 ALA A CA 1
ATOM 858 C C . ALA A 1 106 ? -11.067 -21.142 39.458 1.00 61.44 106 ALA A C 1
ATOM 860 O O . ALA A 1 106 ? -11.979 -21.515 38.721 1.00 61.44 106 ALA A O 1
ATOM 861 N N . GLU A 1 107 ? -11.032 -19.897 39.950 1.00 65.44 107 GLU A N 1
ATOM 862 C CA . GLU A 1 107 ? -12.081 -18.908 39.661 1.00 65.44 107 GLU A CA 1
ATOM 863 C C . GLU A 1 107 ? -12.287 -18.724 38.156 1.00 65.44 107 GLU A C 1
ATOM 865 O O . GLU A 1 107 ? -13.421 -18.800 37.693 1.00 65.44 107 GLU A O 1
ATOM 870 N N . GLY A 1 108 ? -11.214 -18.550 37.375 1.00 66.50 108 GLY A N 1
ATOM 871 C CA . GLY A 1 108 ? -11.350 -18.354 35.930 1.00 66.50 108 GLY A CA 1
ATOM 872 C C . GLY A 1 108 ? -11.849 -19.593 35.190 1.00 66.50 108 GLY A C 1
ATOM 873 O O . GLY A 1 108 ? -12.728 -19.452 34.346 1.00 66.50 108 GLY A O 1
ATOM 874 N N . SER A 1 109 ? -11.407 -20.802 35.550 1.00 67.81 109 SER A N 1
ATOM 875 C CA . SER A 1 109 ? -11.976 -22.039 34.989 1.00 67.81 109 SER A CA 1
ATOM 876 C C . SER A 1 109 ? -13.475 -22.147 35.291 1.00 67.81 109 SER A C 1
ATOM 878 O O . SER A 1 109 ? -14.273 -22.479 34.419 1.00 67.81 109 SER A O 1
ATOM 880 N N . ALA A 1 110 ? -13.903 -21.775 36.501 1.00 69.69 110 ALA A N 1
ATOM 881 C CA . ALA A 1 110 ? -15.319 -21.762 36.852 1.00 69.69 110 ALA A CA 1
ATOM 882 C C . ALA A 1 110 ? -16.117 -20.712 36.056 1.00 69.69 110 ALA A C 1
ATOM 884 O O . ALA A 1 110 ? -17.249 -20.994 35.663 1.00 69.69 110 ALA A O 1
ATOM 885 N N . VAL A 1 111 ? -15.541 -19.536 35.769 1.00 71.69 111 VAL A N 1
ATOM 886 C CA . VAL A 1 111 ? -16.157 -18.523 34.888 1.00 71.69 111 VAL A CA 1
ATOM 887 C C . VAL A 1 111 ? -16.405 -19.093 33.491 1.00 71.69 111 VAL A C 1
ATOM 889 O O . VAL A 1 111 ? -17.492 -18.912 32.945 1.00 71.69 111 VAL A O 1
ATOM 892 N N . VAL A 1 112 ? -15.428 -19.803 32.924 1.00 73.94 112 VAL A N 1
ATOM 893 C CA . VAL A 1 112 ? -15.510 -20.362 31.564 1.00 73.94 112 VAL A CA 1
ATOM 894 C C . VAL A 1 112 ? -16.558 -21.463 31.504 1.00 73.94 112 VAL A C 1
ATOM 896 O O . VAL A 1 112 ? -17.479 -21.380 30.695 1.00 73.94 112 VAL A O 1
ATOM 899 N N . VAL A 1 113 ? -16.508 -22.417 32.435 1.00 73.44 113 VAL A N 1
ATOM 900 C CA . VAL A 1 113 ? -17.500 -23.496 32.545 1.00 73.44 113 VAL A CA 1
ATOM 901 C C . VAL A 1 113 ? -18.919 -22.943 32.706 1.00 73.44 113 VAL A C 1
ATOM 903 O O . VAL A 1 113 ? -19.873 -23.475 32.131 1.00 73.44 113 VAL A O 1
ATOM 906 N N . VAL A 1 114 ? -19.095 -21.875 33.491 1.00 72.81 114 VAL A N 1
ATOM 907 C CA . VAL A 1 114 ? -20.398 -21.212 33.627 1.00 72.81 114 VAL A CA 1
ATOM 908 C C . VAL A 1 114 ? -20.809 -20.553 32.313 1.00 72.81 114 VAL A C 1
ATOM 910 O O . VAL A 1 114 ? -21.937 -20.767 31.872 1.00 72.81 114 VAL A O 1
ATOM 913 N N . ALA A 1 115 ? -19.919 -19.815 31.651 1.00 74.50 115 ALA A N 1
ATOM 914 C CA . ALA A 1 115 ? -20.210 -19.181 30.368 1.00 74.50 115 ALA A CA 1
ATOM 915 C C . ALA A 1 115 ? -20.631 -20.207 29.298 1.00 74.50 115 ALA A C 1
ATOM 917 O O . ALA A 1 115 ? -21.648 -20.025 28.626 1.00 74.50 115 ALA A O 1
ATOM 918 N N . GLU A 1 116 ? -19.923 -21.332 29.193 1.00 77.75 116 GLU A N 1
ATOM 919 C CA . GLU A 1 116 ? -20.266 -22.418 28.272 1.00 77.75 116 GLU A CA 1
ATOM 920 C C . GLU A 1 116 ? -21.642 -23.021 28.580 1.00 77.75 116 GLU A C 1
ATOM 922 O O . GLU A 1 116 ? -22.458 -23.225 27.677 1.00 77.75 116 GLU A O 1
ATOM 927 N N . LYS A 1 117 ? -21.960 -23.250 29.863 1.00 71.81 117 LYS A N 1
ATOM 928 C CA . LYS A 1 117 ? -23.288 -23.738 30.281 1.00 71.81 117 LYS A CA 1
ATOM 929 C C . LYS A 1 117 ? -24.409 -22.761 29.932 1.00 71.81 117 LYS A C 1
ATOM 931 O O . LYS A 1 117 ? -25.517 -23.201 29.621 1.00 71.81 117 LYS A O 1
ATOM 936 N N . LEU A 1 118 ? -24.116 -21.462 29.938 1.00 66.69 118 LEU A N 1
ATOM 937 C CA . LEU A 1 118 ? -25.023 -20.397 29.503 1.00 66.69 118 LEU A CA 1
ATOM 938 C C . LEU A 1 118 ? -25.120 -20.270 27.975 1.00 66.69 118 LEU A C 1
ATOM 940 O O . LEU A 1 118 ? -25.931 -19.493 27.474 1.00 66.69 118 LEU A O 1
ATOM 944 N N . GLY A 1 119 ? -24.354 -21.071 27.231 1.00 75.25 119 GLY A N 1
ATOM 945 C CA . GLY A 1 119 ? -24.383 -21.124 25.775 1.00 75.25 119 GLY A CA 1
ATOM 946 C C . GLY A 1 119 ? -23.510 -20.073 25.096 1.00 75.25 119 GLY A C 1
ATOM 947 O O . GLY A 1 119 ? -23.734 -19.794 23.920 1.00 75.25 119 GLY A O 1
ATOM 948 N N . TYR A 1 120 ? -22.544 -19.483 25.806 1.00 74.06 120 TYR A N 1
ATOM 949 C CA . TYR A 1 120 ? -21.529 -18.648 25.171 1.00 74.06 120 TYR A CA 1
ATOM 950 C C . TYR A 1 120 ? -20.586 -19.526 24.347 1.00 74.06 120 TYR A C 1
ATOM 952 O O . TYR A 1 120 ? -20.119 -20.571 24.801 1.00 74.06 120 TYR A O 1
ATOM 960 N N . SER A 1 121 ? -20.312 -19.094 23.120 1.00 82.44 121 SER A N 1
ATOM 961 C CA . SER A 1 121 ? -19.259 -19.681 22.297 1.00 82.44 121 SER A CA 1
ATOM 962 C C . SER A 1 121 ? -17.879 -19.306 22.835 1.00 82.44 121 SER A C 1
ATOM 964 O O . SER A 1 121 ? -17.721 -18.310 23.543 1.00 82.44 121 SER A O 1
ATOM 966 N N . LYS A 1 122 ? -16.855 -20.071 22.444 1.00 78.69 122 LYS A N 1
ATOM 967 C CA . LYS A 1 122 ? -15.467 -19.793 22.827 1.00 78.69 122 LYS A CA 1
ATOM 968 C C . LYS A 1 122 ? -15.057 -18.352 22.497 1.00 78.69 122 LYS A C 1
ATOM 970 O O . LYS A 1 122 ? -14.492 -17.684 23.354 1.00 78.69 122 LYS A O 1
ATOM 975 N N . ASP A 1 123 ? -15.393 -17.858 21.306 1.00 72.50 123 ASP A N 1
ATOM 976 C CA . ASP A 1 123 ? -15.064 -16.490 20.886 1.00 72.50 123 ASP A CA 1
ATOM 977 C C . ASP A 1 123 ? -15.745 -15.435 21.769 1.00 72.50 123 ASP A C 1
ATOM 979 O O . ASP A 1 123 ? -15.116 -14.458 22.160 1.00 72.50 123 ASP A O 1
ATOM 983 N N . GLU A 1 124 ? -17.005 -15.641 22.161 1.00 74.94 124 GLU A N 1
ATOM 984 C CA . GLU A 1 124 ? -17.700 -14.709 23.056 1.00 74.94 124 GLU A CA 1
ATOM 985 C C . GLU A 1 124 ? -17.107 -14.704 24.472 1.00 74.94 124 GLU A C 1
ATOM 987 O O . GLU A 1 124 ? -17.098 -13.665 25.131 1.00 74.94 124 GLU A O 1
ATOM 992 N N . ILE A 1 125 ? -16.582 -15.838 24.942 1.00 76.25 125 ILE A N 1
ATOM 993 C CA . ILE A 1 125 ? -15.871 -15.917 26.225 1.00 76.25 125 ILE A CA 1
ATOM 994 C C . ILE A 1 125 ? -14.572 -15.106 26.157 1.00 76.25 125 ILE A C 1
ATOM 996 O O . ILE A 1 125 ? -14.290 -14.327 27.069 1.00 76.25 125 ILE A O 1
ATOM 1000 N N . LEU A 1 126 ? -13.814 -15.222 25.059 1.00 75.56 126 LEU A N 1
ATOM 1001 C CA . LEU A 1 126 ? -12.616 -14.404 24.839 1.00 75.56 126 LEU A CA 1
ATOM 1002 C C . LEU A 1 126 ? -12.948 -12.901 24.834 1.00 75.56 126 LEU A C 1
ATOM 1004 O O . LEU A 1 126 ? -12.163 -12.096 25.339 1.00 75.56 126 LEU A O 1
ATOM 1008 N N . ASP A 1 127 ? -14.121 -12.523 24.323 1.00 72.25 127 ASP A N 1
ATOM 1009 C CA . ASP A 1 127 ? -14.577 -11.128 24.277 1.00 72.25 127 ASP A CA 1
ATOM 1010 C C . ASP A 1 127 ? -14.872 -10.579 25.665 1.00 72.25 127 ASP A C 1
ATOM 1012 O O . ASP A 1 127 ? -14.457 -9.466 25.992 1.00 72.25 127 ASP A O 1
ATOM 1016 N N . LEU A 1 128 ? -15.541 -11.370 26.503 1.00 75.31 128 LEU A N 1
ATOM 1017 C CA . LEU A 1 128 ? -15.816 -10.994 27.886 1.00 75.31 128 LEU A CA 1
ATOM 1018 C C . LEU A 1 128 ? -14.517 -10.821 28.690 1.00 75.31 128 LEU A C 1
ATOM 1020 O O . LEU A 1 128 ? -14.374 -9.835 29.416 1.00 75.31 128 LEU A O 1
ATOM 1024 N N . LEU A 1 129 ? -13.545 -11.721 28.505 1.00 76.94 129 LEU A N 1
ATOM 1025 C CA . LEU A 1 129 ? -12.227 -11.622 29.142 1.00 76.94 129 LEU A CA 1
ATOM 1026 C C . LEU A 1 129 ? -11.452 -10.385 28.664 1.00 76.94 129 LEU A C 1
ATOM 1028 O O . LEU A 1 129 ? -10.853 -9.677 29.473 1.00 76.94 129 LEU A O 1
ATOM 1032 N N . ALA A 1 130 ? -11.496 -10.073 27.365 1.00 75.19 130 ALA A N 1
ATOM 1033 C CA . ALA A 1 130 ? -10.853 -8.878 26.819 1.00 75.19 130 ALA A CA 1
ATOM 1034 C C . ALA A 1 130 ? -11.447 -7.593 27.417 1.00 75.19 130 ALA A C 1
ATOM 1036 O O . ALA A 1 130 ? -10.720 -6.644 27.715 1.00 75.19 130 ALA A O 1
ATOM 1037 N N . ILE A 1 131 ? -12.763 -7.570 27.634 1.00 74.81 131 ILE A N 1
ATOM 1038 C CA . ILE A 1 131 ? -13.471 -6.437 28.235 1.00 74.81 131 ILE A CA 1
ATOM 1039 C C . ILE A 1 131 ? -13.110 -6.273 29.713 1.00 74.81 131 ILE A C 1
ATOM 1041 O O . ILE A 1 131 ? -12.900 -5.142 30.150 1.00 74.81 131 ILE A O 1
ATOM 1045 N N . GLU A 1 132 ? -12.954 -7.361 30.474 1.00 80.25 132 GLU A N 1
ATOM 1046 C CA . GLU A 1 132 ? -12.459 -7.280 31.854 1.00 80.25 132 GLU A CA 1
ATOM 1047 C C . GLU A 1 132 ? -11.087 -6.599 31.924 1.00 80.25 132 GLU A C 1
ATOM 1049 O O . GLU A 1 132 ? -10.905 -5.685 32.732 1.00 80.25 132 GLU A O 1
ATOM 1054 N N . ILE A 1 133 ? -10.155 -6.982 31.046 1.00 77.56 133 ILE A N 1
ATOM 1055 C CA . ILE A 1 133 ? -8.817 -6.379 30.974 1.00 77.56 133 ILE A CA 1
ATOM 1056 C C . ILE A 1 133 ? -8.917 -4.876 30.692 1.00 77.56 133 ILE A C 1
ATOM 1058 O O . ILE A 1 133 ? -8.272 -4.073 31.367 1.00 77.56 133 ILE A O 1
ATOM 1062 N N . VAL A 1 134 ? -9.747 -4.464 29.729 1.00 71.62 134 VAL A N 1
ATOM 1063 C CA . VAL A 1 134 ? -9.930 -3.041 29.395 1.00 71.62 134 VAL A CA 1
ATOM 1064 C C . VAL A 1 134 ? -10.510 -2.260 30.575 1.00 71.62 134 VAL A C 1
ATOM 1066 O O . VAL A 1 134 ? -10.043 -1.164 30.881 1.00 71.62 134 VAL A O 1
ATOM 1069 N N . VAL A 1 135 ? -11.499 -2.813 31.276 1.00 72.31 135 VAL A N 1
ATOM 1070 C CA . VAL A 1 135 ? -12.108 -2.143 32.433 1.00 72.31 135 VAL A CA 1
ATOM 1071 C C . VAL A 1 135 ? -11.147 -2.075 33.618 1.00 72.31 135 VAL A C 1
ATOM 1073 O O . VAL A 1 135 ? -11.075 -1.047 34.296 1.00 72.31 135 VAL A O 1
ATOM 1076 N N . GLY A 1 136 ? -10.391 -3.142 33.871 1.00 74.62 136 GLY A N 1
ATOM 1077 C CA . GLY A 1 136 ? -9.347 -3.155 34.890 1.00 74.62 136 GLY A CA 1
ATOM 1078 C C . GLY A 1 136 ? -8.263 -2.112 34.606 1.00 74.62 136 GLY A C 1
ATOM 1079 O O . GLY A 1 136 ? -7.887 -1.358 35.503 1.00 74.62 136 GLY A O 1
ATOM 1080 N N . TYR A 1 137 ? -7.868 -1.966 33.340 1.00 74.06 137 TYR A N 1
ATOM 1081 C CA . TYR A 1 137 ? -6.974 -0.900 32.902 1.00 74.06 137 TYR A CA 1
ATOM 1082 C C . TYR A 1 137 ? -7.533 0.501 33.202 1.00 74.06 137 TYR A C 1
ATOM 1084 O O . TYR A 1 137 ? -6.846 1.317 33.823 1.00 74.06 137 TYR A O 1
ATOM 1092 N N . ILE A 1 138 ? -8.780 0.779 32.791 1.00 68.75 138 ILE A N 1
ATOM 1093 C CA . ILE A 1 138 ? -9.426 2.092 32.981 1.00 68.75 138 ILE A CA 1
ATOM 1094 C C . ILE A 1 138 ? -9.424 2.484 34.468 1.00 68.75 138 ILE A C 1
ATOM 1096 O O . ILE A 1 138 ? -9.214 3.650 34.805 1.00 68.75 138 ILE A O 1
ATOM 1100 N N . LYS A 1 139 ? -9.597 1.507 35.369 1.00 69.25 139 LYS A N 1
ATOM 1101 C CA . LYS A 1 139 ? -9.574 1.723 36.823 1.00 69.25 139 LYS A CA 1
ATOM 1102 C C . LYS A 1 139 ? -8.197 2.076 37.373 1.00 69.25 139 LYS A C 1
ATOM 1104 O O . LYS A 1 139 ? -8.107 2.913 38.266 1.00 69.25 139 LYS A O 1
ATOM 1109 N N . GLU A 1 140 ? -7.137 1.428 36.896 1.00 73.38 140 GLU A N 1
ATOM 1110 C CA . GLU A 1 140 ? 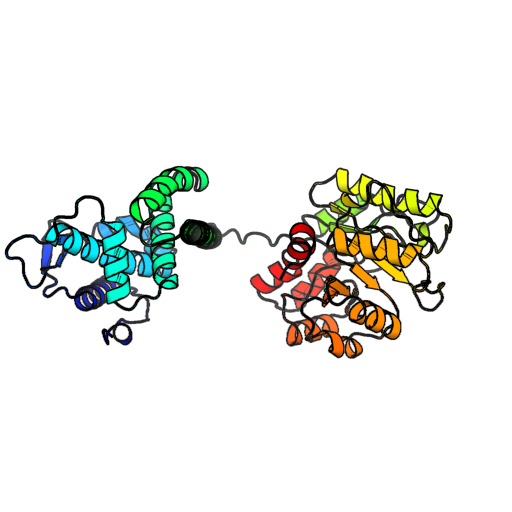-5.813 1.538 37.518 1.00 73.38 140 GLU A CA 1
ATOM 1111 C C . GLU A 1 140 ? -5.023 2.791 37.118 1.00 73.38 140 GLU A C 1
ATOM 1113 O O . GLU A 1 140 ? -4.021 3.098 37.763 1.00 73.38 140 GLU A O 1
ATOM 1118 N N . ARG A 1 141 ? -5.456 3.531 36.085 1.00 64.31 141 ARG A N 1
ATOM 1119 C CA . ARG A 1 141 ? -4.803 4.768 35.598 1.00 64.31 141 ARG A CA 1
ATOM 112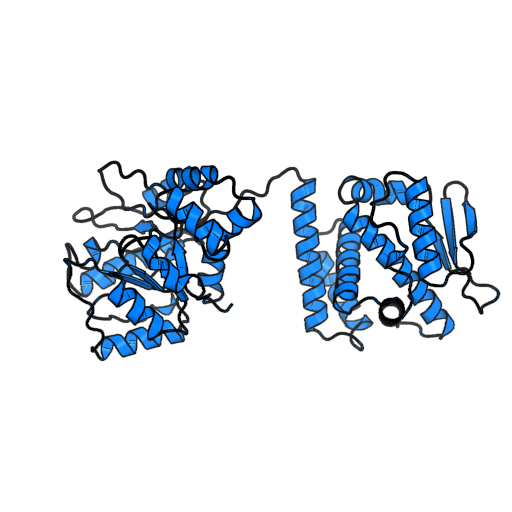0 C C . ARG A 1 141 ? -3.286 4.629 35.336 1.00 64.31 141 ARG A C 1
ATOM 1122 O O . ARG A 1 141 ? -2.541 5.603 35.433 1.00 64.31 141 ARG A O 1
ATOM 1129 N N . LYS A 1 142 ? -2.814 3.424 35.003 1.00 70.00 142 LYS A N 1
ATOM 1130 C CA . LYS A 1 142 ? -1.435 3.142 34.551 1.00 70.00 142 LYS A CA 1
ATOM 1131 C C . LYS A 1 142 ? -1.339 3.285 33.027 1.00 70.00 142 LYS A C 1
ATOM 1133 O O . LYS A 1 142 ? -2.348 3.519 32.376 1.00 70.00 142 LYS A O 1
ATOM 1138 N N . SER A 1 143 ? -0.152 3.123 32.431 1.00 73.56 143 SER A N 1
ATOM 1139 C CA . SER A 1 143 ? -0.055 2.936 30.973 1.00 73.56 143 SER A CA 1
ATOM 1140 C C . SER A 1 143 ? -0.532 1.533 30.577 1.00 73.56 143 SER A C 1
ATOM 1142 O O . SER A 1 143 ? -0.296 0.569 31.311 1.00 73.56 143 SER A O 1
ATOM 1144 N N . PHE A 1 144 ? -1.203 1.407 29.425 1.00 69.81 144 PHE A N 1
ATOM 1145 C CA . PHE A 1 144 ? -1.851 0.151 29.010 1.00 69.81 144 PHE A CA 1
ATOM 1146 C C . PHE A 1 144 ? -0.842 -0.996 28.894 1.00 69.81 144 PHE A C 1
ATOM 1148 O O . PHE A 1 144 ? -1.065 -2.089 29.403 1.00 69.81 144 PHE A O 1
ATOM 1155 N N . GLU A 1 145 ? 0.334 -0.709 28.341 1.00 67.56 145 GLU A N 1
ATOM 1156 C CA . GLU A 1 145 ? 1.457 -1.648 28.238 1.00 67.56 145 GLU A CA 1
ATOM 1157 C C . GLU A 1 145 ? 1.953 -2.145 29.604 1.00 67.56 145 GLU A C 1
ATOM 1159 O O . GLU A 1 145 ? 2.302 -3.316 29.753 1.00 67.56 145 GLU A O 1
ATOM 1164 N N . THR A 1 146 ? 1.976 -1.271 30.614 1.00 73.19 146 THR A N 1
ATOM 1165 C CA . THR A 1 146 ? 2.372 -1.647 31.980 1.00 73.19 146 THR A CA 1
ATOM 1166 C C . THR A 1 146 ? 1.313 -2.530 32.626 1.00 73.19 146 THR A C 1
ATOM 1168 O O . THR A 1 146 ? 1.657 -3.497 33.300 1.00 73.19 146 THR A O 1
ATOM 1171 N N . TYR A 1 147 ? 0.034 -2.222 32.400 1.00 72.88 147 TYR A N 1
ATOM 1172 C CA . TYR A 1 147 ? -1.077 -3.011 32.919 1.00 72.88 147 TYR A CA 1
ATOM 1173 C C . TYR A 1 147 ? -1.104 -4.419 32.310 1.00 72.88 147 TYR A C 1
ATOM 1175 O O . TYR A 1 147 ? -1.125 -5.402 33.044 1.00 72.88 147 TYR A O 1
ATOM 1183 N N . ILE A 1 148 ? -0.981 -4.544 30.983 1.00 72.19 148 ILE A N 1
ATOM 1184 C CA . ILE A 1 148 ? -0.956 -5.853 30.308 1.00 72.19 148 ILE A CA 1
ATOM 1185 C C . ILE A 1 148 ? 0.165 -6.750 30.848 1.00 72.19 148 ILE A C 1
ATOM 1187 O O . ILE A 1 148 ? -0.091 -7.908 31.165 1.00 72.19 148 ILE A O 1
ATOM 1191 N N . LYS A 1 149 ? 1.378 -6.215 31.048 1.00 76.75 149 LYS A N 1
ATOM 1192 C CA . LYS A 1 149 ? 2.504 -6.978 31.622 1.00 76.75 149 LYS A CA 1
ATOM 1193 C C . LYS A 1 149 ? 2.236 -7.502 33.037 1.00 76.75 149 LYS A C 1
ATOM 1195 O O . LYS A 1 149 ? 2.847 -8.486 33.440 1.00 76.75 149 LYS A O 1
ATOM 1200 N N . GLN A 1 150 ? 1.364 -6.841 33.799 1.00 77.50 150 GLN A N 1
ATOM 1201 C CA . GLN A 1 150 ? 0.984 -7.265 35.150 1.00 77.50 150 GLN A CA 1
ATOM 1202 C C . GLN A 1 150 ? -0.096 -8.349 35.124 1.00 77.50 150 GLN A C 1
ATOM 1204 O O . GLN A 1 150 ? -0.066 -9.261 35.947 1.00 77.50 150 GLN A O 1
ATOM 1209 N N . VAL A 1 151 ? -1.030 -8.263 34.177 1.00 71.19 151 VAL A N 1
ATOM 1210 C CA . VAL A 1 151 ? -2.196 -9.153 34.103 1.00 71.19 151 VAL A CA 1
ATOM 1211 C C . VAL A 1 151 ? -1.911 -10.436 33.313 1.00 71.19 151 VAL A C 1
ATOM 1213 O O . VAL A 1 151 ? -2.462 -11.491 33.626 1.00 71.19 151 VAL A O 1
ATOM 1216 N N . GLU A 1 152 ? -1.003 -10.387 32.337 1.00 75.25 152 GLU A N 1
ATOM 1217 C CA . GLU A 1 152 ? -0.645 -11.530 31.489 1.00 75.25 152 GLU A CA 1
ATOM 1218 C C . GLU A 1 152 ? -0.214 -12.784 32.284 1.00 75.25 152 GLU A C 1
ATOM 1220 O O . GLU A 1 152 ? -0.725 -13.866 31.986 1.00 75.25 152 GLU A O 1
ATOM 1225 N N . PRO A 1 153 ? 0.649 -12.715 33.320 1.00 74.69 153 PRO A N 1
ATOM 1226 C CA . PRO A 1 153 ? 1.008 -13.897 34.111 1.00 74.69 153 PRO A CA 1
ATOM 1227 C C . PRO A 1 153 ? -0.184 -14.518 34.850 1.00 74.69 153 PRO A C 1
ATOM 1229 O O . PRO A 1 153 ? -0.270 -15.741 34.946 1.00 74.69 153 PRO A O 1
ATOM 1232 N N . VAL A 1 154 ? -1.117 -13.687 35.328 1.00 70.69 154 VAL A N 1
ATOM 1233 C CA . VAL A 1 154 ? -2.312 -14.125 36.063 1.00 70.69 154 VAL A CA 1
ATOM 1234 C C . VAL A 1 154 ? -3.263 -14.866 35.127 1.00 70.69 154 VAL A C 1
ATOM 1236 O O . VAL A 1 154 ? -3.677 -15.979 35.432 1.00 70.69 154 VAL A O 1
ATOM 1239 N N . TYR A 1 155 ? -3.551 -14.304 33.950 1.00 69.19 155 TYR A N 1
ATOM 1240 C CA . TYR A 1 155 ? -4.424 -14.959 32.969 1.00 69.19 155 TYR A CA 1
ATOM 1241 C C . TYR A 1 155 ? -3.801 -16.230 32.403 1.00 69.19 155 TYR A C 1
ATOM 1243 O O . TYR A 1 155 ? -4.510 -17.210 32.196 1.00 69.19 155 TYR A O 1
ATOM 1251 N N . ASN A 1 156 ? -2.480 -16.246 32.212 1.00 68.12 156 ASN A N 1
ATOM 1252 C CA . ASN A 1 156 ? -1.785 -17.484 31.893 1.00 68.12 156 ASN A CA 1
ATOM 1253 C C . ASN A 1 156 ? -2.069 -18.527 32.981 1.00 68.12 156 ASN A C 1
ATOM 1255 O O . ASN A 1 156 ? -2.619 -19.576 32.677 1.00 68.12 156 ASN A O 1
ATOM 1259 N N . GLN A 1 157 ? -1.784 -18.235 34.250 1.00 67.69 157 GLN A N 1
ATOM 1260 C CA . GLN A 1 157 ? -1.939 -19.209 35.333 1.00 67.69 157 GLN A CA 1
ATOM 1261 C C . GLN A 1 157 ? -3.379 -19.717 35.523 1.00 67.69 157 GLN A C 1
ATOM 1263 O O . GLN A 1 157 ? -3.564 -20.894 35.812 1.00 67.69 157 GLN A O 1
ATOM 1268 N N . VAL A 1 158 ? -4.383 -18.851 35.371 1.00 62.69 158 VAL A N 1
ATOM 1269 C CA . VAL A 1 158 ? -5.783 -19.181 35.680 1.00 62.69 158 VAL A CA 1
ATOM 1270 C C . VAL A 1 158 ? -6.492 -19.939 34.546 1.00 62.69 158 VAL A C 1
ATOM 1272 O O . VAL A 1 158 ? -7.390 -20.731 34.819 1.00 62.69 158 VAL A O 1
ATOM 1275 N N . PHE A 1 159 ? -6.104 -19.728 33.284 1.00 63.38 159 PHE A N 1
ATOM 1276 C CA . PHE A 1 159 ? -6.821 -20.275 32.122 1.00 63.38 159 PHE A CA 1
ATOM 1277 C C . PHE A 1 159 ? -6.045 -21.353 31.343 1.00 63.38 159 PHE A C 1
ATOM 1279 O O . PHE A 1 159 ? -6.563 -21.855 30.347 1.00 63.38 159 PHE A O 1
ATOM 1286 N N . TRP A 1 160 ? -4.833 -21.729 31.777 1.00 55.81 160 TRP A N 1
ATOM 1287 C CA . TRP A 1 160 ? -3.938 -22.654 31.052 1.00 55.81 160 TRP A CA 1
ATOM 1288 C C . TRP A 1 160 ? -4.553 -24.027 30.734 1.00 55.81 160 TRP A C 1
ATOM 1290 O O . TRP A 1 160 ? -4.231 -24.599 29.694 1.00 55.81 160 TRP A O 1
ATOM 1300 N N . ASP A 1 161 ? -5.437 -24.545 31.590 1.00 57.78 161 ASP A N 1
ATOM 1301 C CA . ASP A 1 161 ? -6.036 -25.872 31.386 1.00 57.78 161 ASP A CA 1
ATOM 1302 C C . ASP A 1 161 ? -7.139 -25.874 30.310 1.00 57.78 161 ASP A C 1
ATOM 1304 O O . ASP A 1 161 ? -7.405 -26.912 29.706 1.00 57.78 161 ASP A O 1
ATOM 1308 N N . GLU A 1 162 ? -7.746 -24.717 30.015 1.00 59.94 162 GLU A N 1
ATOM 1309 C CA . GLU A 1 162 ? -8.867 -24.602 29.065 1.00 59.94 162 GLU A CA 1
ATOM 1310 C C . GLU A 1 162 ? -8.531 -23.793 27.799 1.00 59.94 162 GLU A C 1
ATOM 1312 O O . GLU A 1 162 ? -9.135 -23.995 26.740 1.00 59.94 162 GLU A O 1
ATOM 1317 N N . PHE A 1 163 ? -7.527 -22.912 27.862 1.00 66.44 163 PHE A N 1
ATOM 1318 C CA . PHE A 1 163 ? -7.119 -22.050 26.756 1.00 66.44 163 PHE A CA 1
ATOM 1319 C C . PHE A 1 163 ? -5.658 -22.246 26.367 1.00 66.44 163 PHE A C 1
ATOM 1321 O O . PHE A 1 163 ? -4.749 -22.319 27.191 1.00 66.44 163 PHE A O 1
ATOM 1328 N N . LEU A 1 164 ? -5.411 -22.261 25.057 1.00 73.62 164 LEU A N 1
ATOM 1329 C CA . LEU A 1 164 ? -4.057 -22.306 24.520 1.00 73.62 164 LEU A CA 1
ATOM 1330 C C . LEU A 1 164 ? -3.413 -20.916 24.623 1.00 73.62 164 LEU A C 1
ATOM 1332 O O . LEU A 1 164 ? -4.092 -19.900 24.500 1.00 73.62 164 LEU A O 1
ATOM 1336 N N . LYS A 1 165 ? -2.077 -20.844 24.702 1.00 67.50 165 LYS A N 1
ATOM 1337 C CA . LYS A 1 165 ? -1.318 -19.572 24.687 1.00 67.50 165 LYS A CA 1
ATOM 1338 C C . LYS A 1 165 ? -1.746 -18.611 23.562 1.00 67.50 165 LYS A C 1
ATOM 1340 O O . LYS A 1 165 ? -1.784 -17.399 23.754 1.00 67.50 165 LYS A O 1
ATOM 1345 N N . LYS A 1 166 ? -2.097 -19.155 22.390 1.00 70.81 166 LYS A N 1
ATOM 1346 C CA . LYS A 1 166 ? -2.598 -18.382 21.239 1.00 70.81 166 LYS A CA 1
ATOM 1347 C C . LYS A 1 166 ? -3.931 -17.677 21.529 1.00 70.81 166 LYS A C 1
ATOM 1349 O O . LYS A 1 166 ? -4.149 -16.587 21.015 1.00 70.81 166 LYS A O 1
ATOM 1354 N N . ASP A 1 167 ? -4.788 -18.280 22.348 1.00 70.75 167 ASP A N 1
ATOM 1355 C CA . ASP A 1 167 ? -6.103 -17.748 22.698 1.00 70.75 167 ASP A CA 1
ATOM 1356 C C . ASP A 1 167 ? -5.930 -16.560 23.664 1.00 70.75 167 ASP A C 1
ATOM 1358 O O . ASP A 1 167 ? -6.535 -15.511 23.472 1.00 70.75 167 ASP A O 1
ATOM 1362 N N . ILE A 1 168 ? -4.987 -16.643 24.612 1.00 69.38 168 ILE A N 1
ATOM 1363 C CA . ILE A 1 168 ? -4.622 -15.522 25.502 1.00 69.38 168 ILE A CA 1
ATOM 1364 C C . ILE A 1 168 ? -4.054 -14.340 24.703 1.00 69.38 168 ILE A C 1
ATOM 1366 O O . ILE A 1 168 ? -4.420 -13.188 24.935 1.00 69.38 168 ILE A O 1
ATOM 1370 N N . THR A 1 169 ? -3.203 -14.604 23.705 1.00 69.12 169 THR A N 1
ATOM 1371 C CA . THR A 1 169 ? -2.721 -13.552 22.794 1.00 69.12 169 THR A CA 1
ATOM 1372 C C . THR A 1 169 ? -3.874 -12.879 22.040 1.00 69.12 169 THR A C 1
ATOM 1374 O O . THR A 1 169 ? -3.860 -11.660 21.864 1.00 69.12 169 THR A O 1
ATOM 1377 N N . GLN A 1 170 ? -4.896 -13.638 21.626 1.00 70.44 170 GLN A N 1
ATOM 1378 C CA . GLN A 1 170 ? -6.090 -13.071 20.992 1.00 70.44 170 GLN A CA 1
ATOM 1379 C C . GLN A 1 170 ? -6.878 -12.175 21.953 1.00 70.44 170 GLN A C 1
ATOM 1381 O O . GLN A 1 170 ? -7.261 -11.078 21.550 1.00 70.44 170 GLN A O 1
ATOM 1386 N N . VAL A 1 171 ? -7.050 -12.580 23.216 1.00 71.56 171 VAL A N 1
ATOM 1387 C CA . VAL A 1 171 ? -7.698 -11.756 24.256 1.00 71.56 171 VAL A CA 1
ATOM 1388 C C . VAL A 1 171 ? -6.967 -10.427 24.428 1.00 71.56 171 VAL A C 1
ATOM 1390 O O . VAL A 1 171 ? -7.598 -9.372 24.403 1.00 71.56 171 VAL A O 1
ATOM 1393 N N . ILE A 1 172 ? -5.634 -10.452 24.528 1.00 69.25 172 ILE A N 1
ATOM 1394 C CA . ILE A 1 172 ? -4.819 -9.238 24.684 1.00 69.25 172 ILE A CA 1
ATOM 1395 C C . ILE A 1 172 ? -4.943 -8.332 23.453 1.00 69.25 172 ILE A C 1
ATOM 1397 O O . ILE A 1 172 ? -5.183 -7.134 23.596 1.00 69.25 172 ILE A O 1
ATOM 1401 N N . HIS A 1 173 ? -4.834 -8.878 22.239 1.00 69.00 173 HIS A N 1
ATOM 1402 C CA . HIS A 1 173 ? -5.017 -8.094 21.012 1.00 69.00 173 HIS A CA 1
ATOM 1403 C C . HIS A 1 173 ? -6.417 -7.484 20.916 1.00 69.00 173 HIS A C 1
ATOM 1405 O O . HIS A 1 173 ? -6.567 -6.340 20.481 1.00 69.00 173 HIS A O 1
ATOM 1411 N N . LYS A 1 174 ? -7.444 -8.220 21.346 1.00 74.62 174 LYS A N 1
ATOM 1412 C CA . LYS A 1 174 ? -8.820 -7.731 21.342 1.00 74.62 174 LYS A CA 1
ATOM 1413 C C . LYS A 1 174 ? -9.026 -6.641 22.392 1.00 74.62 174 LYS A C 1
ATOM 1415 O O . LYS A 1 174 ? -9.631 -5.623 22.076 1.00 74.62 174 LYS A O 1
ATOM 1420 N N . ALA A 1 175 ? -8.435 -6.783 23.579 1.00 71.31 175 ALA A N 1
ATOM 1421 C CA . ALA A 1 175 ? -8.425 -5.750 24.613 1.00 71.31 175 ALA A CA 1
ATOM 1422 C C . ALA A 1 175 ? -7.733 -4.463 24.128 1.00 71.31 175 ALA A C 1
ATOM 1424 O O . ALA A 1 175 ? -8.285 -3.378 24.299 1.00 71.31 175 ALA A O 1
ATOM 1425 N N . ILE A 1 176 ? -6.578 -4.577 23.455 1.00 68.31 176 ILE A N 1
ATOM 1426 C CA . ILE A 1 176 ? -5.893 -3.440 22.813 1.00 68.31 176 ILE A CA 1
ATOM 1427 C C . ILE A 1 176 ? -6.828 -2.771 21.806 1.00 68.31 176 ILE A C 1
ATOM 1429 O O . ILE A 1 176 ? -7.054 -1.570 21.888 1.00 68.31 176 ILE A O 1
ATOM 1433 N N . SER A 1 177 ? -7.418 -3.545 20.893 1.00 69.75 177 SER A N 1
ATOM 1434 C CA . SER A 1 177 ? -8.292 -3.007 19.848 1.00 69.75 177 SER A CA 1
ATOM 1435 C C . SER A 1 177 ? -9.526 -2.301 20.416 1.00 69.75 177 SER A C 1
ATOM 1437 O O . SER A 1 177 ? -9.889 -1.227 19.930 1.00 69.75 177 SER A O 1
ATOM 1439 N N . ILE A 1 178 ? -10.154 -2.867 21.454 1.00 69.75 178 ILE A N 1
ATOM 1440 C CA . ILE A 1 178 ? -11.269 -2.233 22.163 1.00 69.75 178 ILE A CA 1
ATOM 1441 C C . ILE A 1 178 ? -10.779 -0.922 22.783 1.00 69.75 178 ILE A C 1
ATOM 1443 O O . ILE A 1 178 ? -11.342 0.127 22.488 1.00 69.75 178 ILE A O 1
ATOM 1447 N N . TYR A 1 179 ? -9.699 -0.948 23.567 1.00 68.12 179 TYR A N 1
ATOM 1448 C CA . TYR A 1 179 ? -9.147 0.238 24.224 1.00 68.12 179 TYR A CA 1
ATOM 1449 C C . TYR A 1 179 ? -8.769 1.364 23.242 1.00 68.12 179 TYR A C 1
ATOM 1451 O O . TYR A 1 179 ? -9.091 2.535 23.465 1.00 68.12 179 TYR A O 1
ATOM 1459 N N . GLU A 1 180 ? -8.135 1.029 22.120 1.00 65.50 180 GLU A N 1
ATOM 1460 C CA . GLU A 1 180 ? -7.818 1.977 21.050 1.00 65.50 180 GLU A CA 1
ATOM 1461 C C . GLU A 1 180 ? -9.083 2.576 20.424 1.00 65.50 180 GLU A C 1
ATOM 1463 O O . GLU A 1 180 ? -9.138 3.777 20.148 1.00 65.50 180 GLU A O 1
ATOM 1468 N N . GLY A 1 181 ? -10.134 1.771 20.247 1.00 64.25 181 GLY A N 1
ATOM 1469 C CA . GLY A 1 181 ? -11.441 2.250 19.800 1.00 64.25 181 GLY A CA 1
ATOM 1470 C C . GLY A 1 181 ? -12.092 3.218 20.794 1.00 64.25 181 GLY A C 1
ATOM 1471 O O . GLY A 1 181 ? -12.666 4.226 20.379 1.00 64.25 181 GLY A O 1
ATOM 1472 N N . LEU A 1 182 ? -11.966 2.948 22.099 1.00 62.69 182 LEU A N 1
ATOM 1473 C CA . LEU A 1 182 ? -12.515 3.790 23.167 1.00 62.69 182 LEU A CA 1
ATOM 1474 C C . LEU A 1 182 ? -11.781 5.135 23.266 1.00 62.69 182 LEU A C 1
ATOM 1476 O O . LEU A 1 182 ? -12.406 6.191 23.189 1.00 62.69 182 LEU A O 1
ATOM 1480 N N . THR A 1 183 ? -10.449 5.116 23.331 1.00 55.34 183 THR A N 1
ATOM 1481 C CA . THR A 1 183 ? -9.624 6.339 23.417 1.00 55.34 183 THR A CA 1
ATOM 1482 C C . THR A 1 183 ? -9.788 7.263 22.213 1.00 55.34 183 THR A C 1
ATOM 1484 O O . THR A 1 183 ? -9.763 8.486 22.366 1.00 55.34 183 THR A O 1
ATOM 1487 N N . THR A 1 184 ? -10.021 6.697 21.028 1.00 47.91 184 THR A N 1
ATOM 1488 C CA . THR A 1 184 ? -10.314 7.468 19.812 1.00 47.91 184 THR A CA 1
ATOM 1489 C C . THR A 1 184 ? -11.665 8.194 19.898 1.00 47.91 184 THR A C 1
ATOM 1491 O O . THR A 1 184 ? -11.817 9.256 19.308 1.00 47.91 184 THR A O 1
ATOM 1494 N N . ARG A 1 185 ? -12.648 7.671 20.649 1.00 50.97 185 ARG A N 1
ATOM 1495 C CA . ARG A 1 185 ? -13.963 8.315 20.828 1.00 50.97 185 ARG A CA 1
ATOM 1496 C C . ARG A 1 185 ? -13.985 9.353 21.953 1.00 50.97 185 ARG A C 1
ATOM 1498 O O . ARG A 1 185 ? -14.523 10.433 21.743 1.00 50.97 185 ARG A O 1
ATOM 1505 N N . ALA A 1 186 ? -13.399 9.069 23.120 1.00 46.41 186 ALA A N 1
ATOM 1506 C CA . ALA A 1 186 ? -13.478 9.990 24.266 1.00 46.41 186 ALA A CA 1
ATOM 1507 C C . ALA A 1 186 ? -12.557 11.210 24.179 1.00 46.41 186 ALA A C 1
ATOM 1509 O O . ALA A 1 186 ? -12.797 12.208 24.852 1.00 46.41 186 ALA A O 1
ATOM 1510 N N . SER A 1 187 ? -11.505 11.165 23.361 1.00 43.41 187 SER A N 1
ATOM 1511 C CA . SER A 1 187 ? -10.596 12.307 23.225 1.00 43.41 187 SER A CA 1
ATOM 1512 C C . SER A 1 187 ? -11.142 13.423 22.330 1.00 43.41 187 SER A C 1
ATOM 1514 O O . SER A 1 187 ? -10.527 14.484 22.276 1.00 43.41 187 SER A O 1
ATOM 1516 N N . GLY A 1 188 ? -12.236 13.207 21.581 1.00 41.78 188 GLY A N 1
ATOM 1517 C CA . GLY A 1 188 ? -12.677 14.138 20.527 1.00 41.78 188 GLY A CA 1
ATOM 1518 C C . GLY A 1 188 ? -11.626 14.371 19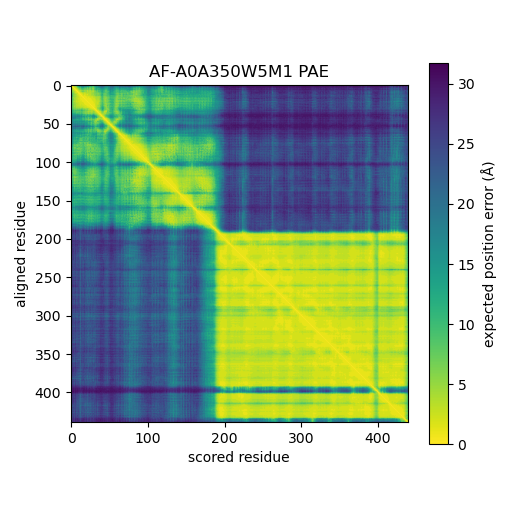.428 1.00 41.78 188 GLY A C 1
ATOM 1519 O O . GLY A 1 188 ? -11.859 15.129 18.492 1.00 41.78 188 GLY A O 1
ATOM 1520 N N . PHE A 1 189 ? -10.469 13.713 19.529 1.00 42.34 189 PHE A N 1
ATOM 1521 C CA . PHE A 1 189 ? -9.440 13.663 18.518 1.00 42.34 189 PHE A CA 1
ATOM 1522 C C . PHE A 1 189 ? -9.864 12.582 17.537 1.00 42.34 189 PHE A C 1
ATOM 1524 O O . PHE A 1 189 ? -9.605 11.394 17.748 1.00 42.34 189 PHE A O 1
ATOM 1531 N N . GLU A 1 190 ? -10.492 12.989 16.436 1.00 47.94 190 GLU A N 1
ATOM 1532 C CA . GLU A 1 190 ? -10.422 12.182 15.225 1.00 47.94 190 GLU A CA 1
ATOM 1533 C C . GLU A 1 190 ? -8.945 11.866 14.992 1.00 47.94 190 GLU A C 1
ATOM 1535 O O . GLU A 1 190 ? -8.128 12.754 14.728 1.00 47.94 190 GLU A O 1
ATOM 1540 N N . ARG A 1 191 ? -8.567 10.597 15.190 1.00 53.44 191 ARG A N 1
ATOM 1541 C CA . ARG A 1 191 ? -7.208 10.150 14.908 1.00 53.44 191 ARG A CA 1
ATOM 1542 C C . ARG A 1 191 ? -7.027 10.340 13.415 1.00 53.44 191 ARG A C 1
ATOM 1544 O O . ARG A 1 191 ? -7.555 9.565 12.618 1.00 53.44 191 ARG A O 1
ATOM 1551 N N . LYS A 1 192 ? -6.324 11.416 13.083 1.00 70.81 192 LYS A N 1
ATOM 1552 C CA . LYS A 1 192 ? -5.973 11.808 11.732 1.00 70.81 192 LYS A CA 1
ATOM 1553 C C . LYS A 1 192 ? -5.565 10.578 10.939 1.00 70.81 192 LYS A C 1
ATOM 1555 O O . LYS A 1 192 ? -4.683 9.830 11.369 1.00 70.81 192 LYS A O 1
ATOM 1560 N N . ILE A 1 193 ? -6.248 10.346 9.824 1.00 83.56 193 ILE A N 1
ATOM 1561 C CA . ILE A 1 193 ? -5.941 9.222 8.949 1.00 83.56 193 ILE A CA 1
ATOM 1562 C C . ILE A 1 193 ? -4.480 9.343 8.536 1.00 83.56 193 ILE A C 1
ATOM 1564 O O . ILE A 1 193 ? -4.068 10.352 7.970 1.00 83.56 193 ILE A O 1
ATOM 1568 N N . THR A 1 194 ? -3.693 8.316 8.836 1.00 93.31 194 THR A N 1
ATOM 1569 C CA . THR A 1 194 ? -2.335 8.210 8.315 1.00 93.31 194 THR A CA 1
ATOM 1570 C C . THR A 1 194 ? -2.426 7.979 6.813 1.00 93.31 194 THR A C 1
ATOM 1572 O O . THR A 1 194 ? -3.058 7.012 6.380 1.00 93.31 194 THR A O 1
ATOM 1575 N N . VAL A 1 195 ? -1.813 8.866 6.032 1.00 97.25 195 VAL A N 1
ATOM 1576 C CA . VAL A 1 195 ? -1.748 8.761 4.571 1.00 97.25 195 VAL A CA 1
ATOM 1577 C C . VAL A 1 195 ? -0.334 8.357 4.161 1.00 97.25 195 VAL A C 1
ATOM 1579 O O . VAL A 1 195 ? 0.645 8.937 4.631 1.00 97.25 195 VAL A O 1
ATOM 1582 N N . ILE A 1 196 ? -0.239 7.351 3.299 1.00 98.12 196 ILE A N 1
ATOM 1583 C CA . ILE A 1 196 ? 0.968 6.910 2.609 1.00 98.12 196 ILE A CA 1
ATOM 1584 C C . ILE A 1 196 ? 0.660 6.985 1.120 1.00 98.12 196 ILE A C 1
ATOM 1586 O O . ILE A 1 196 ? -0.207 6.267 0.625 1.00 98.12 196 ILE A O 1
ATOM 1590 N N . ASP A 1 197 ? 1.367 7.855 0.411 1.00 98.12 197 ASP A N 1
ATOM 1591 C CA . ASP A 1 197 ? 1.243 7.938 -1.039 1.00 98.12 197 ASP A CA 1
ATOM 1592 C C . ASP A 1 197 ? 1.996 6.780 -1.693 1.00 98.12 197 ASP A C 1
ATOM 1594 O O . ASP A 1 197 ? 3.213 6.678 -1.569 1.00 98.12 197 ASP A O 1
ATOM 1598 N N . SER A 1 198 ? 1.289 5.878 -2.364 1.00 97.75 198 SER A N 1
ATOM 1599 C CA . SER A 1 198 ? 1.884 4.634 -2.856 1.00 97.75 198 SER A CA 1
ATOM 1600 C C . SER A 1 198 ? 2.483 4.737 -4.259 1.00 97.75 198 SER A C 1
ATOM 1602 O O . SER A 1 198 ? 2.892 3.716 -4.812 1.00 97.75 198 SER A O 1
ATOM 1604 N N . HIS A 1 199 ? 2.575 5.938 -4.835 1.00 97.56 199 HIS A N 1
ATOM 1605 C CA . HIS A 1 199 ? 3.151 6.120 -6.162 1.00 97.56 199 HIS A CA 1
ATOM 1606 C C . HIS A 1 199 ? 3.764 7.517 -6.284 1.00 97.56 199 HIS A C 1
ATOM 1608 O O . HIS A 1 199 ? 3.120 8.445 -6.751 1.00 97.56 199 HIS A O 1
ATOM 1614 N N . ILE A 1 200 ? 5.032 7.679 -5.897 1.00 96.62 200 ILE A N 1
ATOM 1615 C CA . ILE A 1 200 ? 5.787 8.919 -6.139 1.00 96.62 200 ILE A CA 1
ATOM 1616 C C . ILE A 1 200 ? 7.103 8.606 -6.843 1.00 96.62 200 ILE A C 1
ATOM 1618 O O . ILE A 1 200 ? 7.844 7.714 -6.428 1.00 96.62 200 ILE A O 1
ATOM 1622 N N . HIS A 1 201 ? 7.440 9.369 -7.880 1.00 96.06 201 HIS A N 1
ATOM 1623 C CA . HIS A 1 201 ? 8.746 9.282 -8.519 1.00 96.06 201 HIS A CA 1
ATOM 1624 C C . HIS A 1 201 ? 9.738 10.284 -7.922 1.00 96.06 201 HIS A C 1
ATOM 1626 O O . HIS A 1 201 ? 9.404 11.442 -7.701 1.00 96.06 201 HIS A O 1
ATOM 1632 N N . VAL A 1 202 ? 10.981 9.853 -7.705 1.00 95.62 202 VAL A N 1
ATOM 1633 C CA . VAL A 1 202 ? 12.103 10.686 -7.253 1.00 95.62 202 VAL A CA 1
ATOM 1634 C C . VAL A 1 202 ? 13.281 10.573 -8.223 1.00 95.62 202 VAL A C 1
ATOM 1636 O O . VAL A 1 202 ? 13.540 9.518 -8.802 1.00 95.62 202 VAL A O 1
ATOM 1639 N N . GLY A 1 203 ? 14.028 11.665 -8.383 1.00 93.38 203 GLY A N 1
ATOM 1640 C CA . GLY A 1 203 ? 15.205 11.733 -9.251 1.00 93.38 203 GLY A CA 1
ATOM 1641 C C . GLY A 1 203 ? 16.058 12.964 -8.961 1.00 93.38 203 GLY A C 1
ATOM 1642 O O . GLY A 1 203 ? 15.540 14.037 -8.661 1.00 93.38 203 GLY A O 1
ATOM 1643 N N . ASN A 1 204 ? 17.383 12.834 -9.044 1.00 88.06 204 ASN A N 1
ATOM 1644 C CA . ASN A 1 204 ? 18.322 13.947 -8.836 1.00 88.06 204 ASN A CA 1
ATOM 1645 C C . ASN A 1 204 ? 18.955 14.468 -10.130 1.00 88.06 204 ASN A C 1
ATOM 1647 O O . ASN A 1 204 ? 19.863 15.305 -10.082 1.00 88.06 204 ASN A O 1
ATOM 1651 N N . ASN A 1 205 ? 18.506 13.988 -11.285 1.00 87.06 205 ASN A N 1
ATOM 1652 C CA . ASN A 1 205 ? 19.126 14.303 -12.554 1.00 87.06 205 ASN A CA 1
ATOM 1653 C C . ASN A 1 205 ? 18.409 15.473 -13.240 1.00 87.06 205 ASN A C 1
ATOM 1655 O O . ASN A 1 205 ? 17.363 15.342 -13.866 1.00 87.06 205 ASN A O 1
ATOM 1659 N N . ARG A 1 206 ? 19.018 16.660 -13.161 1.00 86.19 206 ARG A N 1
ATOM 1660 C CA . ARG A 1 206 ? 18.471 17.878 -13.784 1.00 86.19 206 ARG A CA 1
ATOM 1661 C C . ARG A 1 206 ? 18.437 17.843 -15.318 1.00 86.19 206 ARG A C 1
ATOM 1663 O O . ARG A 1 206 ? 17.815 18.725 -15.902 1.00 86.19 206 ARG A O 1
ATOM 1670 N N . GLN A 1 207 ? 19.110 16.885 -15.960 1.00 83.94 207 GLN A N 1
ATOM 1671 C CA . GLN A 1 207 ? 19.062 16.701 -17.417 1.00 83.94 207 GLN A CA 1
ATOM 1672 C C . GLN A 1 207 ? 17.864 15.851 -17.863 1.00 83.94 207 GLN A C 1
ATOM 1674 O O . GLN A 1 207 ? 17.498 15.897 -19.034 1.00 83.94 207 GLN A O 1
ATOM 1679 N N . THR A 1 208 ? 17.262 15.089 -16.949 1.00 83.19 208 THR A N 1
ATOM 1680 C CA . THR A 1 208 ? 16.095 14.238 -17.197 1.00 83.19 208 THR A CA 1
ATOM 1681 C C . THR A 1 208 ? 14.893 14.804 -16.432 1.00 83.19 208 THR A C 1
ATOM 1683 O O . THR A 1 208 ? 14.328 15.822 -16.838 1.00 83.19 208 THR A O 1
ATOM 1686 N N . LYS A 1 209 ? 14.525 14.186 -15.307 1.00 85.94 209 LYS A N 1
ATOM 1687 C CA . LYS A 1 209 ? 13.530 14.662 -14.352 1.00 85.94 209 LYS A CA 1
ATOM 1688 C C . LYS A 1 209 ? 14.173 14.849 -12.986 1.00 85.94 209 LYS A C 1
ATOM 1690 O O . LYS A 1 209 ? 14.997 14.057 -12.533 1.00 85.94 209 LYS A O 1
ATOM 1695 N N . TYR A 1 210 ? 13.772 15.928 -12.328 1.00 88.88 210 TYR A N 1
ATOM 1696 C CA . TYR A 1 210 ? 14.265 16.292 -11.011 1.00 88.88 210 TYR A CA 1
ATOM 1697 C C . TYR A 1 210 ? 13.086 16.341 -10.048 1.00 88.88 210 TYR A C 1
ATOM 1699 O O . TYR A 1 210 ? 12.157 17.118 -10.254 1.00 88.88 210 TYR A O 1
ATOM 1707 N N . TYR A 1 211 ? 13.140 15.493 -9.029 1.00 92.44 211 TYR A N 1
ATOM 1708 C CA . TYR A 1 211 ? 12.236 15.509 -7.893 1.00 92.44 211 TYR A CA 1
ATOM 1709 C C . TYR A 1 211 ? 12.985 14.955 -6.679 1.00 92.44 211 TYR A C 1
ATOM 1711 O O . TYR A 1 211 ? 13.207 13.751 -6.524 1.00 92.44 211 TYR A O 1
ATOM 1719 N N . SER A 1 212 ? 13.500 15.883 -5.890 1.00 93.44 212 SER A N 1
ATOM 1720 C CA . SER A 1 212 ? 14.406 15.671 -4.770 1.00 93.44 212 SER A CA 1
ATOM 1721 C C . SER A 1 212 ? 13.678 15.307 -3.476 1.00 93.44 212 SER A C 1
ATOM 1723 O O . SER A 1 212 ? 12.459 15.411 -3.374 1.00 93.44 212 SER A O 1
ATOM 1725 N N . PHE A 1 213 ? 14.440 14.914 -2.447 1.00 95.44 213 PHE A N 1
ATOM 1726 C CA . PHE A 1 213 ? 13.889 14.705 -1.101 1.00 95.44 213 PHE A CA 1
ATOM 1727 C C . PHE A 1 213 ? 13.158 15.941 -0.569 1.00 95.44 213 PHE A C 1
ATOM 1729 O O . PHE A 1 213 ? 12.117 15.787 0.051 1.00 95.44 213 PHE A O 1
ATOM 1736 N N . ASP A 1 214 ? 13.686 17.141 -0.811 1.00 94.50 214 ASP A N 1
ATOM 1737 C CA . ASP A 1 214 ? 13.102 18.368 -0.263 1.00 94.50 214 ASP A CA 1
ATOM 1738 C C . ASP A 1 214 ? 11.752 18.685 -0.933 1.00 94.50 214 ASP A C 1
ATOM 1740 O O . ASP A 1 214 ? 10.826 19.144 -0.269 1.00 94.50 214 ASP A O 1
ATOM 1744 N N . GLU A 1 215 ? 11.612 18.393 -2.233 1.00 92.94 215 GLU A N 1
ATOM 1745 C CA . GLU A 1 215 ? 10.338 18.515 -2.960 1.00 92.94 215 GLU A CA 1
ATOM 1746 C C . GLU A 1 215 ? 9.336 17.453 -2.499 1.00 92.94 215 GLU A C 1
ATOM 1748 O O . GLU A 1 215 ? 8.201 17.791 -2.173 1.00 92.94 215 GLU A O 1
ATOM 1753 N N . LEU A 1 216 ? 9.785 16.199 -2.367 1.00 94.69 216 LEU A N 1
ATOM 1754 C CA . LEU A 1 216 ? 8.989 15.118 -1.787 1.00 94.69 216 LEU A CA 1
ATOM 1755 C C . LEU A 1 216 ? 8.490 15.478 -0.383 1.00 94.69 216 LEU A C 1
ATOM 1757 O O . LEU A 1 216 ? 7.310 15.332 -0.085 1.00 94.69 216 LEU A O 1
ATOM 1761 N N . GLU A 1 217 ? 9.376 15.928 0.504 1.00 95.50 217 GLU A N 1
ATOM 1762 C CA . GLU A 1 217 ? 9.016 16.238 1.885 1.00 95.50 217 GLU A CA 1
ATOM 1763 C C . GLU A 1 217 ? 8.037 17.405 1.961 1.00 95.50 217 GLU A C 1
ATOM 1765 O O . GLU A 1 217 ? 7.066 17.327 2.715 1.00 95.50 217 GLU A O 1
ATOM 1770 N N . LYS A 1 218 ? 8.246 18.444 1.149 1.00 94.12 218 LYS A N 1
ATOM 1771 C CA . LYS A 1 218 ? 7.303 19.551 1.027 1.00 94.12 218 LYS A CA 1
ATOM 1772 C C . LYS A 1 218 ? 5.916 19.052 0.609 1.00 94.12 218 LYS A C 1
ATOM 1774 O O . LYS A 1 218 ? 4.945 19.363 1.294 1.00 94.12 218 LYS A O 1
ATOM 1779 N N . ASP A 1 219 ? 5.821 18.264 -0.459 1.00 93.44 219 ASP A N 1
ATOM 1780 C CA . ASP A 1 219 ? 4.528 17.817 -0.990 1.00 93.44 219 ASP A CA 1
ATOM 1781 C C . ASP A 1 219 ? 3.822 16.840 -0.036 1.00 93.44 219 ASP A C 1
ATOM 1783 O O . ASP A 1 219 ? 2.598 16.888 0.105 1.00 93.44 219 ASP A O 1
ATOM 1787 N N . LEU A 1 220 ? 4.576 16.004 0.692 1.00 94.94 220 LEU A N 1
ATOM 1788 C CA . LEU A 1 220 ? 4.019 15.171 1.761 1.00 94.94 220 LEU A CA 1
ATOM 1789 C C . LEU A 1 220 ? 3.500 16.012 2.932 1.00 94.94 220 LEU A C 1
ATOM 1791 O O . LEU A 1 220 ? 2.436 15.704 3.457 1.00 94.94 220 LEU A O 1
ATOM 1795 N N . ILE A 1 221 ? 4.201 17.078 3.334 1.00 94.19 221 ILE A N 1
ATOM 1796 C CA . ILE A 1 221 ? 3.731 17.992 4.388 1.00 94.19 221 ILE A CA 1
ATOM 1797 C C . ILE A 1 221 ? 2.457 18.719 3.945 1.00 94.19 221 ILE A C 1
ATOM 1799 O O . ILE A 1 221 ? 1.499 18.782 4.712 1.00 94.19 221 ILE A O 1
ATOM 1803 N N . GLU A 1 222 ? 2.418 19.239 2.716 1.00 92.50 222 GLU A N 1
ATOM 1804 C CA . GLU A 1 222 ? 1.243 19.934 2.174 1.00 92.50 222 GLU A CA 1
ATOM 1805 C C . GLU A 1 222 ? 0.017 19.019 2.052 1.00 92.50 222 GLU A C 1
ATOM 1807 O O . GLU A 1 222 ? -1.114 19.469 2.230 1.00 92.50 222 GLU A O 1
ATOM 1812 N N . ALA A 1 223 ? 0.236 17.738 1.757 1.00 93.00 223 ALA A N 1
ATOM 1813 C CA . ALA A 1 223 ? -0.807 16.719 1.693 1.00 93.00 223 ALA A CA 1
ATOM 1814 C C . ALA A 1 223 ? -1.119 16.061 3.036 1.00 93.00 223 ALA A C 1
ATOM 1816 O O . ALA A 1 223 ? -2.015 15.219 3.110 1.00 93.00 223 ALA A O 1
ATOM 1817 N N . ASP A 1 224 ? -0.369 16.417 4.079 1.00 94.56 224 ASP A N 1
ATOM 1818 C CA . ASP A 1 224 ? -0.486 15.820 5.400 1.00 94.56 224 ASP A CA 1
ATOM 1819 C C . ASP A 1 224 ? -0.235 14.301 5.432 1.00 94.56 224 ASP A C 1
ATOM 1821 O O . ASP A 1 224 ? -0.808 13.542 6.221 1.00 94.56 224 ASP A O 1
ATOM 1825 N N . ALA A 1 225 ? 0.626 13.846 4.524 1.00 96.06 225 ALA A N 1
ATOM 1826 C CA . ALA A 1 225 ? 1.005 12.460 4.361 1.00 96.06 225 ALA A CA 1
ATOM 1827 C C . ALA A 1 225 ? 2.193 12.098 5.258 1.00 96.06 225 ALA A C 1
ATOM 1829 O O . ALA A 1 225 ? 3.201 12.799 5.359 1.00 96.06 225 ALA A O 1
ATOM 1830 N N . ALA A 1 226 ? 2.082 10.946 5.913 1.00 96.56 226 ALA A N 1
ATOM 1831 C CA . ALA A 1 226 ? 3.081 10.438 6.842 1.00 96.56 226 ALA A CA 1
ATOM 1832 C C . ALA A 1 226 ? 4.258 9.746 6.140 1.00 96.56 226 ALA A C 1
ATOM 1834 O O . ALA A 1 226 ? 5.296 9.527 6.774 1.00 96.56 226 ALA A O 1
ATOM 1835 N N . GLY A 1 227 ? 4.097 9.368 4.871 1.00 97.56 227 GLY A N 1
ATOM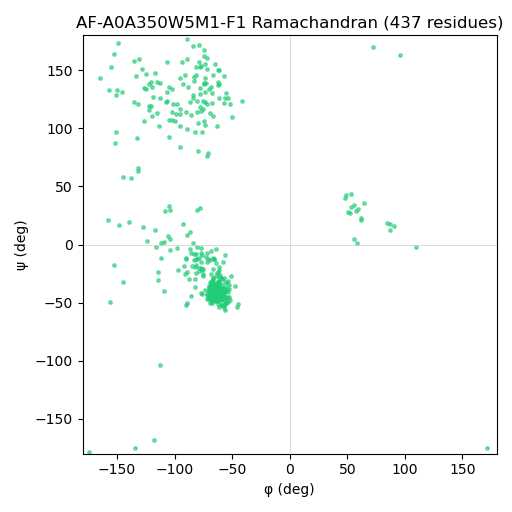 1836 C CA . GLY A 1 227 ? 5.079 8.599 4.119 1.00 97.56 227 GLY A CA 1
ATOM 1837 C C . GLY A 1 227 ? 4.720 8.419 2.650 1.00 97.56 227 GLY A C 1
ATOM 1838 O O . GLY A 1 227 ? 3.687 8.905 2.189 1.00 97.56 227 GLY A O 1
ATOM 1839 N N . ALA A 1 228 ? 5.581 7.702 1.931 1.00 98.19 228 ALA A N 1
ATOM 1840 C CA . ALA A 1 228 ? 5.378 7.385 0.525 1.00 98.19 228 ALA A CA 1
ATOM 1841 C C . ALA A 1 228 ? 6.117 6.118 0.084 1.00 98.19 228 ALA A C 1
ATOM 1843 O O . ALA A 1 228 ? 7.182 5.788 0.605 1.00 98.19 228 ALA A O 1
ATOM 1844 N N . LEU A 1 229 ? 5.589 5.448 -0.931 1.00 98.44 229 LEU A N 1
ATOM 1845 C CA . LEU A 1 229 ? 6.331 4.539 -1.789 1.00 98.44 229 LEU A CA 1
ATOM 1846 C C . LEU A 1 229 ? 7.015 5.363 -2.879 1.00 98.44 229 LEU A C 1
ATOM 1848 O O . LEU A 1 229 ? 6.367 6.132 -3.590 1.00 98.44 229 LEU A O 1
ATOM 1852 N N . ILE A 1 230 ? 8.330 5.199 -3.000 1.00 98.44 230 ILE A N 1
ATOM 1853 C CA . ILE A 1 230 ? 9.157 5.989 -3.913 1.00 98.44 230 ILE A CA 1
ATOM 1854 C C . ILE A 1 230 ? 9.782 5.129 -5.013 1.00 98.44 230 ILE A C 1
ATOM 1856 O O . ILE A 1 230 ? 10.240 4.008 -4.773 1.00 98.44 230 ILE A O 1
ATOM 1860 N N . LEU A 1 231 ? 9.795 5.688 -6.222 1.00 97.88 231 LEU A N 1
ATOM 1861 C CA . LEU A 1 231 ? 10.164 5.050 -7.482 1.00 97.88 231 LEU A CA 1
ATOM 1862 C C . LEU A 1 231 ? 11.215 5.870 -8.228 1.00 97.88 231 LEU A C 1
ATOM 1864 O O . LEU A 1 231 ? 11.219 7.094 -8.155 1.00 97.88 231 LEU A O 1
ATOM 1868 N N . ALA A 1 232 ? 12.060 5.214 -9.021 1.00 97.00 232 ALA A N 1
ATOM 1869 C CA . ALA A 1 232 ? 12.890 5.915 -9.999 1.00 97.00 232 ALA A CA 1
ATOM 1870 C C . ALA A 1 232 ? 12.040 6.382 -11.194 1.00 97.00 232 ALA A C 1
ATOM 1872 O O . ALA A 1 232 ? 11.002 5.790 -11.505 1.00 97.00 232 ALA A O 1
ATOM 1873 N N . PHE A 1 233 ? 12.491 7.417 -11.899 1.00 94.88 233 PHE A N 1
ATOM 1874 C CA . PHE A 1 233 ? 11.880 7.845 -13.158 1.00 94.88 233 PHE A CA 1
ATOM 1875 C C . PHE A 1 233 ? 12.217 6.898 -14.320 1.00 94.88 233 PHE A C 1
ATOM 1877 O O . PHE A 1 233 ? 13.389 6.544 -14.476 1.00 94.88 233 PHE A O 1
ATOM 1884 N N . PRO A 1 234 ? 11.261 6.559 -15.211 1.00 93.88 234 PRO A N 1
ATOM 1885 C CA . PRO A 1 234 ? 11.567 5.857 -16.462 1.00 93.88 234 PRO A CA 1
ATOM 1886 C C . PRO A 1 234 ? 12.652 6.558 -17.298 1.00 93.88 234 PRO A C 1
ATOM 1888 O O . PRO A 1 234 ? 13.448 5.904 -17.972 1.00 93.88 234 PRO A O 1
ATOM 1891 N N . GLU A 1 235 ? 12.728 7.891 -17.230 1.00 92.69 235 GLU A N 1
ATOM 1892 C CA . GLU A 1 235 ? 13.747 8.707 -17.892 1.00 92.69 235 GLU A CA 1
ATOM 1893 C C . GLU A 1 235 ? 15.175 8.395 -17.434 1.00 92.69 235 GLU A C 1
ATOM 1895 O O . GLU A 1 235 ? 16.073 8.332 -18.278 1.00 92.69 235 GLU A O 1
ATOM 1900 N N . ASP A 1 236 ? 15.358 8.142 -16.135 1.00 93.62 236 ASP A N 1
ATOM 1901 C CA . ASP A 1 236 ? 16.646 7.778 -15.531 1.00 93.62 236 ASP A CA 1
ATOM 1902 C C . ASP A 1 236 ? 16.974 6.287 -15.686 1.00 93.62 236 ASP A C 1
ATOM 1904 O O . ASP A 1 236 ? 18.131 5.878 -15.570 1.00 93.62 236 ASP A O 1
ATOM 1908 N N . ILE A 1 237 ? 15.960 5.462 -15.955 1.00 94.81 237 ILE A N 1
ATOM 1909 C CA . ILE A 1 237 ? 16.125 4.018 -16.110 1.00 94.81 237 ILE A CA 1
ATOM 1910 C C . ILE A 1 237 ? 16.428 3.668 -17.571 1.00 94.81 237 ILE A C 1
ATOM 1912 O O . ILE A 1 237 ? 17.382 2.931 -17.813 1.00 94.81 237 ILE A O 1
ATOM 1916 N N . TYR A 1 238 ? 15.650 4.157 -18.546 1.00 93.00 238 TYR A N 1
ATOM 1917 C CA . TYR A 1 238 ? 15.824 3.749 -19.949 1.00 93.00 238 TYR A CA 1
ATOM 1918 C C . TYR A 1 238 ? 15.401 4.742 -21.041 1.00 93.00 238 TYR A C 1
ATOM 1920 O O . TYR A 1 238 ? 15.827 4.539 -22.179 1.00 93.00 238 TYR A O 1
ATOM 1928 N N . ARG A 1 239 ? 14.578 5.774 -20.776 1.00 90.94 239 ARG A N 1
ATOM 1929 C CA . ARG A 1 239 ? 14.098 6.657 -21.869 1.00 90.94 239 ARG A CA 1
ATOM 1930 C C . ARG A 1 239 ? 15.153 7.652 -22.348 1.00 90.94 239 ARG A C 1
ATOM 1932 O O . ARG A 1 239 ? 15.277 7.867 -23.548 1.00 90.94 239 ARG A O 1
ATOM 1939 N N . LEU A 1 240 ? 15.888 8.275 -21.422 1.00 89.25 240 LEU A N 1
ATOM 1940 C CA . LEU A 1 240 ? 16.925 9.266 -21.747 1.00 89.25 240 LEU A CA 1
ATOM 1941 C C . LEU A 1 240 ? 18.325 8.715 -21.483 1.00 89.25 240 LEU A C 1
ATOM 1943 O O . LEU A 1 240 ? 19.234 8.914 -22.286 1.00 89.25 240 LEU A O 1
ATOM 1947 N N . THR A 1 241 ? 18.488 7.976 -20.387 1.00 85.19 241 THR A N 1
ATOM 1948 C CA . THR A 1 241 ? 19.700 7.207 -20.101 1.00 85.19 241 THR A CA 1
ATOM 1949 C C . THR A 1 241 ? 19.386 5.721 -20.162 1.00 85.19 241 THR A C 1
ATOM 1951 O O . THR A 1 241 ? 18.475 5.265 -19.487 1.00 85.19 241 THR A O 1
ATOM 1954 N N . ASN A 1 242 ? 20.135 4.956 -20.961 1.00 91.81 242 ASN A N 1
ATOM 1955 C CA . ASN A 1 242 ? 19.910 3.521 -21.164 1.00 91.81 242 ASN A CA 1
ATOM 1956 C C . ASN A 1 242 ? 21.227 2.738 -21.017 1.00 91.81 242 ASN A C 1
ATOM 1958 O O . ASN A 1 242 ? 21.755 2.189 -21.981 1.00 91.81 242 ASN A O 1
ATOM 1962 N N . SER A 1 243 ? 21.785 2.728 -19.803 1.00 95.06 243 SER A N 1
ATOM 1963 C CA . SER A 1 243 ? 22.965 1.926 -19.447 1.00 95.06 243 SER A CA 1
ATOM 1964 C C . SER A 1 243 ? 22.767 1.242 -18.095 1.00 95.06 243 SER A C 1
ATOM 1966 O O . SER A 1 243 ? 21.966 1.697 -17.275 1.00 95.06 243 SER A O 1
ATOM 1968 N N . ALA A 1 244 ? 23.502 0.157 -17.849 1.00 96.19 244 ALA A N 1
ATOM 1969 C CA . ALA A 1 244 ? 23.455 -0.558 -16.574 1.00 96.19 244 ALA A CA 1
ATOM 1970 C C . ALA A 1 244 ? 23.829 0.362 -15.397 1.00 96.19 244 ALA A C 1
ATOM 1972 O O . ALA A 1 244 ? 23.169 0.365 -14.359 1.00 96.19 244 ALA A O 1
ATOM 1973 N N . GLU A 1 245 ? 24.846 1.204 -15.578 1.00 96.00 245 GLU A N 1
ATOM 1974 C CA . GLU A 1 245 ? 25.328 2.151 -14.572 1.00 96.00 245 GLU A CA 1
ATOM 1975 C C . GLU A 1 245 ? 24.267 3.200 -14.230 1.00 96.00 245 GLU A C 1
ATOM 1977 O O . GLU A 1 245 ? 24.070 3.510 -13.054 1.00 96.00 245 GLU A O 1
ATOM 1982 N N . ALA A 1 246 ? 23.555 3.725 -15.236 1.00 94.81 246 ALA A N 1
ATOM 1983 C CA . ALA A 1 246 ? 22.474 4.685 -15.022 1.00 94.81 246 ALA A CA 1
ATOM 1984 C C . ALA A 1 246 ? 21.337 4.073 -14.191 1.00 94.81 246 ALA A C 1
ATOM 1986 O O . ALA A 1 246 ? 20.898 4.676 -13.213 1.00 94.81 246 ALA A O 1
ATOM 1987 N N . ARG A 1 247 ? 20.936 2.834 -14.501 1.00 95.81 247 ARG A N 1
ATOM 1988 C CA . ARG A 1 247 ? 19.885 2.100 -13.770 1.00 95.81 247 ARG A CA 1
ATOM 1989 C C . ARG A 1 247 ? 20.263 1.817 -12.327 1.00 95.81 247 ARG A C 1
ATOM 1991 O O . ARG A 1 247 ? 19.437 1.990 -11.430 1.00 95.81 247 ARG A O 1
ATOM 1998 N N . ILE A 1 248 ? 21.504 1.380 -12.101 1.00 96.94 248 ILE A N 1
ATOM 1999 C CA . ILE A 1 248 ? 22.037 1.148 -10.755 1.00 96.94 248 ILE A CA 1
ATOM 2000 C C . ILE A 1 248 ? 22.026 2.462 -9.977 1.00 96.94 248 ILE A C 1
ATOM 2002 O O . ILE A 1 248 ? 21.527 2.499 -8.857 1.00 96.94 248 ILE A O 1
ATOM 2006 N N . LYS A 1 249 ? 22.504 3.554 -10.583 1.00 96.62 249 LYS A N 1
ATOM 2007 C CA . LYS A 1 249 ? 22.534 4.876 -9.950 1.00 96.62 249 LYS A CA 1
ATOM 2008 C C . LYS A 1 249 ? 21.134 5.399 -9.617 1.00 96.62 249 LYS A C 1
ATOM 2010 O O . LYS A 1 249 ? 20.942 5.932 -8.528 1.00 96.62 249 LYS A O 1
ATOM 2015 N N . ALA A 1 250 ? 20.170 5.243 -10.522 1.00 97.00 250 ALA A N 1
ATOM 2016 C CA . ALA A 1 250 ? 18.793 5.683 -10.319 1.00 97.00 250 ALA A CA 1
ATOM 2017 C C . ALA A 1 250 ? 18.119 4.915 -9.171 1.00 97.00 250 ALA A C 1
ATOM 2019 O O . ALA A 1 250 ? 17.584 5.526 -8.250 1.00 97.00 250 ALA A O 1
ATOM 2020 N N . ASN A 1 251 ? 18.218 3.583 -9.168 1.00 98.44 251 ASN A N 1
ATOM 2021 C CA . ASN A 1 251 ? 17.691 2.760 -8.077 1.00 98.44 251 ASN A CA 1
ATOM 2022 C C . ASN A 1 251 ? 18.401 3.043 -6.743 1.00 98.44 251 ASN A C 1
ATOM 2024 O O . ASN A 1 251 ? 17.743 3.201 -5.716 1.00 98.44 251 ASN A O 1
ATOM 2028 N N . GLN A 1 252 ? 19.731 3.189 -6.756 1.00 98.25 252 GLN A N 1
ATOM 2029 C CA . GLN A 1 252 ? 20.492 3.526 -5.553 1.00 98.25 252 GLN A CA 1
ATOM 2030 C C . GLN A 1 252 ? 20.069 4.882 -4.982 1.00 98.25 252 GLN A C 1
ATOM 2032 O O . GLN A 1 252 ? 19.928 5.007 -3.770 1.00 98.25 252 GLN A O 1
ATOM 2037 N N . TYR A 1 253 ? 19.785 5.871 -5.835 1.00 97.88 253 TYR A N 1
ATOM 2038 C CA . TYR A 1 253 ? 19.251 7.151 -5.383 1.00 97.88 253 TYR A CA 1
ATOM 2039 C C . TYR A 1 253 ? 17.915 6.990 -4.642 1.00 97.88 253 TYR A C 1
ATOM 2041 O O . TYR A 1 253 ? 17.759 7.545 -3.557 1.00 97.88 253 TYR A O 1
ATOM 2049 N N . VAL A 1 254 ? 16.980 6.191 -5.166 1.00 98.44 254 VAL A N 1
ATOM 2050 C CA . VAL A 1 254 ? 15.698 5.896 -4.496 1.00 98.44 254 VAL A CA 1
ATOM 2051 C C . VAL A 1 254 ? 15.931 5.276 -3.111 1.00 98.44 254 VAL A C 1
ATOM 2053 O O . VAL A 1 254 ? 15.332 5.710 -2.126 1.00 98.44 254 VAL A O 1
ATOM 2056 N N . LEU A 1 255 ? 16.843 4.305 -3.010 1.00 98.62 255 LEU A N 1
ATOM 2057 C CA . LEU A 1 255 ? 17.196 3.663 -1.742 1.00 98.62 255 LEU A CA 1
ATOM 2058 C C . LEU A 1 255 ? 17.897 4.617 -0.756 1.00 98.62 255 LEU A C 1
ATOM 2060 O O . LEU A 1 255 ? 17.679 4.544 0.451 1.00 98.62 255 LEU A O 1
ATOM 2064 N N . ASP A 1 256 ? 18.731 5.534 -1.238 1.00 98.44 256 ASP A N 1
ATOM 2065 C CA . ASP A 1 256 ? 19.386 6.528 -0.383 1.00 98.44 256 ASP A CA 1
ATOM 2066 C C . ASP A 1 256 ? 18.374 7.545 0.163 1.00 98.44 256 ASP A C 1
ATOM 2068 O O . ASP A 1 256 ? 18.445 7.949 1.326 1.00 98.44 256 ASP A O 1
ATOM 2072 N N . ILE A 1 257 ? 17.385 7.929 -0.650 1.00 97.88 257 ILE A N 1
ATOM 2073 C CA . ILE A 1 257 ? 16.287 8.806 -0.234 1.00 97.88 257 ILE A CA 1
ATOM 2074 C C . ILE A 1 257 ? 15.434 8.131 0.838 1.00 97.88 257 ILE A C 1
ATOM 2076 O O . ILE A 1 257 ? 15.091 8.778 1.830 1.00 97.88 257 ILE A O 1
ATOM 2080 N N . SER A 1 258 ? 15.161 6.828 0.715 1.00 98.25 258 SER A N 1
ATOM 2081 C CA . SER A 1 258 ? 14.371 6.121 1.725 1.00 98.25 258 SER A CA 1
ATOM 2082 C C . SER A 1 258 ? 15.028 6.093 3.106 1.00 98.25 258 SER A C 1
ATOM 2084 O O . SER A 1 258 ? 14.349 5.965 4.120 1.00 98.25 258 SER A O 1
ATOM 2086 N N . LYS A 1 259 ? 16.356 6.236 3.176 1.00 98.00 259 LYS A N 1
ATOM 2087 C CA . LYS A 1 259 ? 17.111 6.263 4.439 1.00 98.00 259 LYS A CA 1
ATOM 2088 C C . LYS A 1 259 ? 16.992 7.597 5.178 1.00 98.00 259 LYS A C 1
ATOM 2090 O O . LYS A 1 259 ? 17.296 7.655 6.367 1.00 98.00 259 LYS A O 1
ATOM 2095 N N . LYS A 1 260 ? 16.514 8.658 4.518 1.00 97.31 260 LYS A N 1
ATOM 2096 C CA . LYS A 1 260 ? 16.337 9.984 5.133 1.00 97.31 260 LYS A CA 1
ATOM 2097 C C . LYS A 1 260 ? 15.122 10.068 6.060 1.00 97.31 260 LYS A C 1
ATOM 2099 O O . LYS A 1 260 ? 15.113 10.895 6.967 1.00 97.31 260 LYS A O 1
ATOM 2104 N N . LYS A 1 261 ? 14.102 9.224 5.857 1.00 94.31 261 LYS A N 1
ATOM 2105 C CA . LYS A 1 261 ? 12.845 9.245 6.624 1.00 94.31 261 LYS A CA 1
ATOM 2106 C C . LYS A 1 261 ? 12.242 7.843 6.714 1.00 94.31 261 LYS A C 1
ATOM 2108 O O . LYS A 1 261 ? 12.110 7.163 5.708 1.00 94.31 261 LYS A O 1
ATOM 2113 N N . LYS A 1 262 ? 11.833 7.423 7.919 1.00 91.25 262 LYS A N 1
ATOM 2114 C CA . LYS A 1 262 ? 11.419 6.031 8.216 1.00 91.25 262 LYS A CA 1
ATOM 2115 C C . LYS A 1 262 ? 10.269 5.490 7.355 1.00 91.25 262 LYS A C 1
ATOM 2117 O O . LYS A 1 262 ? 10.200 4.284 7.149 1.00 91.25 262 LYS A O 1
ATOM 2122 N N . ASN A 1 263 ? 9.384 6.362 6.877 1.00 95.50 263 ASN A N 1
ATOM 2123 C CA . ASN A 1 263 ? 8.161 5.980 6.166 1.00 95.50 263 ASN A CA 1
ATOM 2124 C C . ASN A 1 263 ? 8.280 6.191 4.650 1.00 95.50 263 ASN A C 1
ATOM 2126 O O . ASN A 1 263 ? 7.299 6.511 3.985 1.00 95.50 263 ASN A O 1
ATOM 2130 N N . LEU A 1 264 ? 9.494 6.079 4.115 1.00 98.19 264 LEU A N 1
ATOM 2131 C CA . LEU A 1 264 ? 9.738 6.068 2.681 1.00 98.19 264 LEU A CA 1
ATOM 2132 C C . LEU A 1 264 ? 10.086 4.645 2.251 1.00 98.19 264 LEU A C 1
ATOM 2134 O O . LEU A 1 264 ? 11.013 4.036 2.786 1.00 98.19 264 LEU A O 1
ATOM 2138 N N . TYR A 1 265 ? 9.328 4.107 1.302 1.00 98.44 265 TYR A N 1
ATOM 2139 C CA . TYR A 1 265 ? 9.384 2.703 0.913 1.00 98.44 265 TYR A CA 1
ATOM 2140 C C . TYR A 1 265 ? 9.909 2.577 -0.520 1.00 98.44 265 TYR A C 1
ATOM 2142 O O . TYR A 1 265 ? 9.169 2.839 -1.468 1.00 98.44 265 TYR A O 1
ATOM 2150 N N . PRO A 1 266 ? 11.185 2.206 -0.709 1.00 98.69 266 PRO A N 1
ATOM 2151 C CA . PRO A 1 266 ? 11.791 2.176 -2.029 1.00 98.69 266 PRO A CA 1
ATOM 2152 C C . PRO A 1 266 ? 11.351 0.926 -2.789 1.00 98.69 266 PRO A C 1
ATOM 2154 O O . PRO A 1 266 ? 11.462 -0.194 -2.281 1.00 98.69 266 PRO A O 1
ATOM 2157 N N . PHE A 1 267 ? 10.886 1.104 -4.020 1.00 98.75 267 PHE A N 1
ATOM 2158 C CA . PHE A 1 267 ? 10.651 0.004 -4.957 1.00 98.75 267 PHE A CA 1
ATOM 2159 C C . PHE A 1 267 ? 11.756 -0.013 -6.011 1.00 98.75 267 PHE A C 1
ATOM 2161 O O . PHE A 1 267 ? 12.142 1.028 -6.545 1.00 98.75 267 PHE A O 1
ATOM 2168 N N . TYR A 1 268 ? 12.274 -1.206 -6.300 1.00 98.75 268 TYR A N 1
ATOM 2169 C CA . TYR A 1 268 ? 13.324 -1.389 -7.294 1.00 98.75 268 TYR A CA 1
ATOM 2170 C C . TYR A 1 268 ? 12.715 -1.406 -8.697 1.00 98.75 268 TYR A C 1
ATOM 2172 O O . TYR A 1 268 ? 11.842 -2.223 -8.992 1.00 98.75 268 TYR A O 1
ATOM 2180 N N . PHE A 1 269 ? 13.178 -0.522 -9.572 1.00 98.44 269 PHE A N 1
ATOM 2181 C CA . PHE A 1 269 ? 12.758 -0.459 -10.965 1.00 98.44 269 PHE A CA 1
ATOM 2182 C C . PHE A 1 269 ? 13.602 -1.426 -11.799 1.00 98.44 269 PHE A C 1
ATOM 2184 O O . PHE A 1 269 ? 14.797 -1.199 -12.016 1.00 98.44 269 PHE A O 1
ATOM 2191 N N . VAL A 1 270 ? 12.962 -2.490 -12.292 1.00 97.88 270 VAL A N 1
ATOM 2192 C CA . VAL A 1 270 ? 13.592 -3.512 -13.140 1.00 97.88 270 VAL A CA 1
ATOM 2193 C C . VAL A 1 270 ? 13.470 -3.180 -14.628 1.00 97.88 270 VAL A C 1
ATOM 2195 O O . VAL A 1 270 ? 12.455 -2.663 -15.091 1.00 97.88 270 VAL A O 1
ATOM 2198 N N . TRP A 1 271 ? 14.488 -3.539 -15.409 1.00 96.94 271 TRP A N 1
ATOM 2199 C CA . TRP A 1 271 ? 14.451 -3.484 -16.871 1.00 96.94 271 TRP A CA 1
ATOM 2200 C C . TRP A 1 271 ? 15.021 -4.760 -17.506 1.00 96.94 271 TRP A C 1
ATOM 2202 O O . TRP A 1 271 ? 15.371 -5.707 -16.810 1.00 96.94 271 TRP A O 1
ATOM 2212 N N . ASN A 1 272 ? 15.120 -4.772 -18.834 1.00 95.12 272 ASN A N 1
ATOM 2213 C CA . ASN A 1 272 ? 15.544 -5.884 -19.685 1.00 95.12 272 ASN A CA 1
ATOM 2214 C C . ASN A 1 272 ? 16.937 -6.478 -19.420 1.00 95.12 272 ASN A C 1
ATOM 2216 O O . ASN A 1 272 ? 17.243 -7.564 -19.910 1.00 95.12 272 ASN A O 1
ATOM 2220 N N . ASP A 1 273 ? 17.803 -5.800 -18.670 1.00 95.50 273 ASP A N 1
ATOM 2221 C CA . ASP A 1 273 ? 19.077 -6.375 -18.229 1.00 95.50 273 ASP A CA 1
ATOM 2222 C C . ASP A 1 273 ? 18.943 -7.236 -16.962 1.00 95.50 273 ASP A C 1
ATOM 2224 O O . ASP A 1 273 ? 19.857 -8.015 -16.664 1.00 95.50 273 ASP A O 1
ATOM 2228 N N . TYR A 1 274 ? 17.797 -7.141 -16.273 1.00 97.75 274 TYR A N 1
ATOM 2229 C CA . TYR A 1 274 ? 17.417 -7.897 -15.080 1.00 97.75 274 TYR A CA 1
ATOM 2230 C C . TYR A 1 274 ? 18.516 -7.903 -14.012 1.00 97.75 274 TYR A C 1
ATOM 2232 O O . TYR A 1 274 ? 18.839 -8.943 -13.429 1.00 97.75 274 TYR A O 1
ATOM 2240 N N . ILE A 1 275 ? 19.133 -6.740 -13.789 1.00 97.81 275 ILE A N 1
ATOM 2241 C CA . ILE A 1 275 ? 20.190 -6.568 -12.790 1.00 97.81 275 ILE A CA 1
ATOM 2242 C C . ILE A 1 275 ? 19.624 -6.875 -11.399 1.00 97.81 275 ILE A C 1
ATOM 2244 O O . ILE A 1 275 ? 18.628 -6.296 -10.980 1.00 97.81 275 ILE A O 1
ATOM 2248 N N . ILE A 1 276 ? 20.278 -7.783 -10.673 1.00 98.19 276 ILE A N 1
ATOM 2249 C CA . ILE A 1 276 ? 19.975 -8.097 -9.272 1.00 98.19 276 ILE A CA 1
ATOM 2250 C C . ILE A 1 276 ? 21.074 -7.448 -8.429 1.00 98.19 276 ILE A C 1
ATOM 2252 O O . ILE A 1 276 ? 22.202 -7.943 -8.466 1.00 98.19 276 ILE A O 1
ATOM 2256 N N . PRO A 1 277 ? 20.802 -6.355 -7.702 1.00 97.25 277 PRO A N 1
ATOM 2257 C CA . PRO A 1 277 ? 21.804 -5.772 -6.823 1.00 97.25 277 PRO A CA 1
ATOM 2258 C C . PRO A 1 277 ? 21.917 -6.574 -5.516 1.00 97.25 277 PRO A C 1
ATOM 2260 O O . PRO A 1 277 ? 20.939 -7.168 -5.054 1.00 97.25 277 PRO A O 1
ATOM 2263 N N . ASP A 1 278 ? 23.089 -6.550 -4.877 1.00 97.31 278 ASP A N 1
ATOM 2264 C CA . ASP A 1 278 ? 23.325 -7.265 -3.608 1.00 97.31 278 ASP A CA 1
ATOM 2265 C C . ASP A 1 278 ? 22.408 -6.775 -2.475 1.00 97.31 278 ASP A C 1
ATOM 2267 O O . ASP A 1 278 ? 22.038 -7.536 -1.582 1.00 97.31 278 ASP A O 1
ATOM 2271 N N . ASN A 1 279 ? 21.987 -5.510 -2.539 1.00 97.38 279 ASN A N 1
ATOM 2272 C CA . ASN A 1 279 ? 21.085 -4.873 -1.585 1.00 97.38 279 ASN A CA 1
ATOM 2273 C C . ASN A 1 279 ? 19.600 -4.940 -1.987 1.00 97.38 279 ASN A C 1
ATOM 2275 O O . ASN A 1 279 ? 18.791 -4.187 -1.444 1.00 97.38 279 ASN A O 1
ATOM 2279 N N . LEU A 1 280 ? 19.201 -5.834 -2.905 1.00 98.25 280 LEU A N 1
ATOM 2280 C CA . LEU A 1 280 ? 17.801 -5.947 -3.346 1.00 98.25 280 LEU A CA 1
ATOM 2281 C C . LEU A 1 280 ? 16.820 -6.146 -2.174 1.00 98.25 280 LEU A C 1
ATOM 2283 O O . LEU A 1 280 ? 15.709 -5.626 -2.209 1.00 98.25 280 LEU A O 1
ATOM 2287 N N . SER A 1 281 ? 17.229 -6.836 -1.106 1.00 97.31 281 SER A N 1
ATOM 2288 C CA . SER A 1 281 ? 16.403 -7.053 0.092 1.00 97.31 281 SER A CA 1
ATOM 2289 C C . SER A 1 281 ? 16.142 -5.792 0.930 1.00 97.31 281 SER A C 1
ATOM 2291 O O . SER A 1 281 ? 15.290 -5.823 1.817 1.00 97.31 281 SER A O 1
ATOM 2293 N N . GLU A 1 282 ? 16.867 -4.690 0.699 1.00 98.00 282 GLU A N 1
ATOM 2294 C CA . GLU A 1 282 ? 16.576 -3.402 1.348 1.00 98.00 282 GLU A CA 1
ATOM 2295 C C . GLU A 1 282 ? 15.337 -2.716 0.741 1.00 98.00 282 GLU A C 1
ATOM 2297 O O . GLU A 1 282 ? 14.689 -1.909 1.416 1.00 98.00 282 GLU A O 1
ATOM 2302 N N . TYR A 1 283 ? 14.964 -3.078 -0.492 1.00 98.56 283 TYR A N 1
ATOM 2303 C CA . TYR A 1 283 ? 13.756 -2.595 -1.160 1.00 98.56 283 TYR A CA 1
ATOM 2304 C C . TYR A 1 283 ? 12.485 -3.243 -0.592 1.00 98.56 283 TYR A C 1
ATOM 2306 O O . TYR A 1 283 ? 12.535 -4.189 0.197 1.00 98.56 283 TYR A O 1
ATOM 2314 N N . LYS A 1 284 ? 11.325 -2.683 -0.951 1.00 98.12 284 LYS A N 1
ATOM 2315 C CA . LYS A 1 284 ? 9.998 -3.098 -0.458 1.00 98.12 284 LYS A CA 1
ATOM 2316 C C . LYS A 1 284 ? 9.066 -3.642 -1.536 1.00 98.12 284 LYS A C 1
ATOM 2318 O O . LYS A 1 284 ? 7.960 -4.064 -1.214 1.00 98.12 284 LYS A O 1
ATOM 2323 N N . GLY A 1 285 ? 9.514 -3.649 -2.784 1.00 98.38 285 GLY A N 1
ATOM 2324 C CA . GLY A 1 285 ? 8.754 -4.132 -3.925 1.00 98.38 285 GLY A CA 1
ATOM 2325 C C . GLY A 1 285 ? 9.458 -3.823 -5.238 1.00 98.38 285 GLY A C 1
ATOM 2326 O O . GLY A 1 285 ? 10.583 -3.313 -5.248 1.00 98.38 285 GLY A O 1
ATOM 2327 N N . ILE A 1 286 ? 8.788 -4.144 -6.341 1.00 98.69 286 ILE A N 1
ATOM 2328 C CA . ILE A 1 286 ? 9.304 -3.988 -7.702 1.00 98.69 286 ILE A CA 1
ATOM 2329 C C . ILE A 1 286 ? 8.403 -3.048 -8.499 1.00 98.69 286 ILE A C 1
ATOM 2331 O O . ILE A 1 286 ? 7.183 -3.200 -8.474 1.00 98.69 286 ILE A O 1
ATOM 2335 N N . LYS A 1 287 ? 9.000 -2.118 -9.247 1.00 98.31 287 LYS A N 1
ATOM 2336 C CA . LYS A 1 287 ? 8.334 -1.380 -10.327 1.00 98.31 287 LYS A CA 1
ATOM 2337 C C . LYS A 1 287 ? 8.675 -2.051 -11.649 1.00 98.31 287 LYS A C 1
ATOM 2339 O O . LYS A 1 287 ? 9.847 -2.169 -12.010 1.00 98.31 287 LYS A O 1
ATOM 2344 N N . TRP A 1 288 ? 7.634 -2.490 -12.341 1.00 97.81 288 TRP A N 1
ATOM 2345 C CA . TRP A 1 288 ? 7.677 -3.123 -13.649 1.00 97.81 288 TRP A CA 1
ATOM 2346 C C . TRP A 1 288 ? 6.871 -2.249 -14.599 1.00 97.81 288 TRP A C 1
ATOM 2348 O O . TRP A 1 288 ? 5.665 -2.115 -14.422 1.00 97.81 288 TRP A O 1
ATOM 2358 N N . HIS A 1 289 ? 7.521 -1.585 -15.547 1.00 95.88 289 HIS A N 1
ATOM 2359 C CA . HIS A 1 289 ? 6.854 -0.560 -16.342 1.00 95.88 289 HIS A CA 1
ATOM 2360 C C . HIS A 1 289 ? 7.381 -0.537 -17.764 1.00 95.88 289 HIS A C 1
ATOM 2362 O O . HIS A 1 289 ? 8.593 -0.444 -17.962 1.00 95.88 289 HIS A O 1
ATOM 2368 N N . ARG A 1 290 ? 6.463 -0.527 -18.730 1.00 92.31 290 ARG A N 1
ATOM 2369 C CA . ARG A 1 290 ? 6.764 -0.378 -20.150 1.00 92.31 290 ARG A CA 1
ATOM 2370 C C . ARG A 1 290 ? 5.545 0.157 -20.906 1.00 92.31 290 ARG A C 1
ATOM 2372 O O . ARG A 1 290 ? 4.441 -0.345 -20.742 1.00 92.31 290 ARG A O 1
ATOM 2379 N N . HIS A 1 291 ? 5.755 1.159 -21.752 1.00 90.69 291 HIS A N 1
ATOM 2380 C CA . HIS A 1 291 ? 4.777 1.657 -22.717 1.00 90.69 291 HIS A CA 1
ATOM 2381 C C . HIS A 1 291 ? 4.874 0.914 -24.066 1.00 90.69 291 HIS A C 1
ATOM 2383 O O . HIS A 1 291 ? 5.928 0.361 -24.391 1.00 90.69 291 HIS A O 1
ATOM 2389 N N . PRO A 1 292 ? 3.815 0.946 -24.901 1.00 87.75 292 PRO A N 1
ATOM 2390 C CA . PRO A 1 292 ? 3.802 0.255 -26.193 1.00 87.75 292 PRO A CA 1
ATOM 2391 C C . PRO A 1 292 ? 4.888 0.664 -27.189 1.00 87.75 292 PRO A C 1
ATOM 2393 O O . PRO A 1 292 ? 5.312 -0.146 -28.010 1.00 87.75 292 PRO A O 1
ATOM 2396 N N . ASP A 1 293 ? 5.338 1.914 -27.133 1.00 89.62 293 ASP A N 1
ATOM 2397 C CA . ASP A 1 293 ? 6.389 2.469 -27.986 1.00 89.62 293 ASP A CA 1
ATOM 2398 C C . ASP A 1 293 ? 7.810 2.178 -27.473 1.00 89.62 293 ASP A C 1
ATOM 2400 O O . ASP A 1 293 ? 8.798 2.560 -28.100 1.00 89.62 293 ASP A O 1
ATOM 2404 N N . GLU A 1 294 ? 7.930 1.460 -26.355 1.00 90.62 294 GLU A N 1
ATOM 2405 C CA . GLU A 1 294 ? 9.195 1.121 -25.713 1.00 90.62 294 GLU A CA 1
ATOM 2406 C C . GLU A 1 294 ? 9.546 -0.366 -25.923 1.00 90.62 294 GLU A C 1
ATOM 2408 O O . GLU A 1 294 ? 8.652 -1.189 -26.155 1.00 90.62 294 GLU A O 1
ATOM 2413 N N . PRO A 1 295 ? 10.836 -0.753 -25.834 1.00 90.56 295 PRO A N 1
ATOM 2414 C CA . PRO A 1 295 ? 11.256 -2.141 -26.019 1.00 90.56 295 PRO A CA 1
ATOM 2415 C C . PRO A 1 295 ? 10.535 -3.112 -25.076 1.00 90.56 295 PRO A C 1
ATOM 2417 O O . PRO A 1 295 ? 10.511 -2.896 -23.866 1.00 90.56 295 PRO A O 1
ATOM 2420 N N . GLU A 1 296 ? 9.995 -4.198 -25.630 1.00 93.06 296 GLU A N 1
ATOM 2421 C CA . GLU A 1 296 ? 9.338 -5.258 -24.857 1.00 93.06 296 GLU A CA 1
ATOM 2422 C C . GLU A 1 296 ? 10.294 -5.932 -23.869 1.00 93.06 296 GLU A C 1
ATOM 2424 O O . GLU A 1 296 ? 11.498 -6.054 -24.125 1.00 93.06 296 GLU A O 1
ATOM 2429 N N . TYR A 1 297 ? 9.747 -6.417 -22.751 1.00 94.56 297 TYR A N 1
ATOM 2430 C CA . TYR A 1 297 ? 10.501 -7.256 -21.831 1.00 94.56 297 TYR A CA 1
ATOM 2431 C C . TYR A 1 297 ? 10.833 -8.618 -22.463 1.00 94.56 297 TYR A C 1
ATOM 2433 O O . TYR A 1 297 ? 9.958 -9.335 -22.952 1.00 94.56 297 TYR A O 1
ATOM 2441 N N . ASP A 1 298 ? 12.099 -9.034 -22.401 1.00 94.62 298 ASP A N 1
ATOM 2442 C CA . ASP A 1 298 ? 12.519 -10.371 -22.825 1.00 94.62 298 ASP A CA 1
ATOM 2443 C C . ASP A 1 298 ? 12.196 -11.403 -21.734 1.00 94.62 298 ASP A C 1
ATOM 2445 O O . ASP A 1 298 ? 13.054 -11.800 -20.941 1.00 94.62 298 ASP A O 1
ATOM 2449 N N . TYR A 1 299 ? 10.940 -11.851 -21.679 1.00 94.12 299 TYR A N 1
ATOM 2450 C CA . TYR A 1 299 ? 10.489 -12.874 -20.724 1.00 94.12 299 TYR A CA 1
ATOM 2451 C C . TYR A 1 299 ? 11.073 -14.273 -20.988 1.00 94.12 299 TYR A C 1
ATOM 2453 O O . TYR A 1 299 ? 10.828 -15.206 -20.221 1.00 94.12 299 TYR A O 1
ATOM 2461 N N . LYS A 1 300 ? 11.812 -14.471 -22.088 1.00 93.62 300 LYS A N 1
ATOM 2462 C CA . LYS A 1 300 ? 12.498 -15.740 -22.373 1.00 93.62 300 LYS A CA 1
ATOM 2463 C C . LYS A 1 300 ? 13.915 -15.758 -21.804 1.00 93.62 300 LYS A C 1
ATOM 2465 O O . LYS A 1 300 ? 14.519 -16.829 -21.741 1.00 93.62 300 LYS A O 1
ATOM 2470 N N . ASN A 1 301 ? 14.428 -14.609 -21.367 1.00 95.06 301 ASN A N 1
ATOM 2471 C CA . ASN A 1 301 ? 15.774 -14.475 -20.839 1.00 95.06 301 ASN A CA 1
ATOM 2472 C C . ASN A 1 301 ? 15.992 -15.335 -19.583 1.00 95.06 301 ASN A C 1
ATOM 2474 O O . ASN A 1 301 ? 15.177 -15.356 -18.662 1.00 95.06 301 ASN A O 1
ATOM 2478 N N . GLU A 1 302 ? 17.144 -15.991 -19.466 1.00 96.69 302 GLU A N 1
ATOM 2479 C CA . GLU A 1 302 ? 17.484 -16.718 -18.235 1.00 96.69 302 GLU A CA 1
ATOM 2480 C C . GLU A 1 302 ? 17.686 -15.773 -17.040 1.00 96.69 302 GLU A C 1
ATOM 2482 O O . GLU A 1 302 ? 17.416 -16.142 -15.894 1.00 96.69 302 GLU A O 1
ATOM 2487 N N . LYS A 1 303 ? 18.113 -14.526 -17.283 1.00 97.81 303 LYS A N 1
ATOM 2488 C CA . LYS A 1 303 ? 18.208 -13.513 -16.225 1.00 97.81 303 LYS A CA 1
ATOM 2489 C C . LYS A 1 303 ? 16.831 -13.099 -15.708 1.00 97.81 303 LYS A C 1
ATOM 2491 O O . LYS A 1 303 ? 16.694 -12.928 -14.500 1.00 97.81 303 LYS A O 1
ATOM 2496 N N . TYR A 1 304 ? 15.818 -13.035 -16.577 1.00 97.50 304 TYR A N 1
ATOM 2497 C CA . TYR A 1 304 ? 14.428 -12.802 -16.171 1.00 97.50 304 TYR A CA 1
ATOM 2498 C C . TYR A 1 304 ? 13.975 -13.847 -15.153 1.00 97.50 304 TYR A C 1
ATOM 2500 O O . TYR A 1 304 ? 13.513 -13.491 -14.073 1.00 97.50 304 TYR A O 1
ATOM 2508 N N . LYS A 1 305 ? 14.181 -15.137 -15.449 1.00 97.50 305 LYS A N 1
ATOM 2509 C CA . LYS A 1 305 ? 13.793 -16.234 -14.547 1.00 97.50 305 LYS A CA 1
ATOM 2510 C C . LYS A 1 305 ? 14.482 -16.124 -13.186 1.00 97.50 305 LYS A C 1
ATOM 2512 O O . LYS A 1 305 ? 13.838 -16.289 -12.153 1.00 97.50 305 LYS A O 1
ATOM 2517 N N . LYS A 1 306 ? 15.781 -15.806 -13.177 1.00 98.19 306 LYS A N 1
ATOM 2518 C CA . LYS A 1 306 ? 16.550 -15.596 -11.938 1.00 98.19 306 LYS A CA 1
ATOM 2519 C C . LYS A 1 306 ? 16.036 -14.400 -11.140 1.00 98.19 306 LYS A C 1
ATOM 2521 O O . LYS A 1 306 ? 15.890 -14.509 -9.926 1.00 98.19 306 LYS A O 1
ATOM 2526 N N . PHE A 1 307 ? 15.754 -13.284 -11.808 1.00 98.38 307 PHE A N 1
ATOM 2527 C CA . PHE A 1 307 ? 15.216 -12.086 -11.169 1.00 98.38 307 PHE A CA 1
ATOM 2528 C C . PHE A 1 307 ? 13.834 -12.364 -10.578 1.00 98.38 307 PHE A C 1
ATOM 2530 O O . PHE A 1 307 ? 13.607 -12.120 -9.399 1.00 98.38 307 PHE A O 1
ATOM 2537 N N . LEU A 1 308 ? 12.945 -12.975 -11.359 1.00 98.25 308 LEU A N 1
ATOM 2538 C CA . LEU A 1 308 ? 11.609 -13.370 -10.931 1.00 98.25 308 LEU A CA 1
ATOM 2539 C C . LEU A 1 308 ? 11.641 -14.302 -9.712 1.00 98.25 308 LEU A C 1
ATOM 2541 O O . LEU A 1 308 ? 10.865 -14.106 -8.779 1.00 98.25 308 LEU A O 1
ATOM 2545 N N . GLN A 1 309 ? 12.562 -15.270 -9.674 1.00 98.12 309 GLN A N 1
ATOM 2546 C CA . GLN A 1 309 ? 12.736 -16.117 -8.493 1.00 98.12 309 GLN A CA 1
ATOM 2547 C C . GLN A 1 309 ? 13.108 -15.290 -7.255 1.00 98.12 309 GLN A C 1
ATOM 2549 O O . GLN A 1 309 ? 12.557 -15.529 -6.187 1.00 98.12 309 GLN A O 1
ATOM 2554 N N . LYS A 1 310 ? 13.960 -14.263 -7.387 1.00 98.19 310 LYS A N 1
ATOM 2555 C CA . LYS A 1 310 ? 14.272 -13.357 -6.268 1.00 98.19 310 LYS A CA 1
ATOM 2556 C C . LYS A 1 310 ? 13.064 -12.562 -5.784 1.00 98.19 310 LYS A C 1
ATOM 2558 O O . LYS A 1 310 ? 12.907 -12.418 -4.576 1.00 98.19 310 LYS A O 1
ATOM 2563 N N . ILE A 1 311 ? 12.203 -12.090 -6.688 1.00 97.56 311 ILE A N 1
ATOM 2564 C CA . ILE A 1 311 ? 10.943 -11.423 -6.311 1.00 97.56 311 ILE A CA 1
ATOM 2565 C C . ILE A 1 311 ? 10.086 -12.367 -5.456 1.00 97.56 311 ILE A C 1
ATOM 2567 O O . ILE A 1 311 ? 9.575 -11.957 -4.415 1.00 97.56 311 ILE A O 1
ATOM 2571 N N . LYS A 1 312 ? 9.969 -13.635 -5.874 1.00 97.19 312 LYS A N 1
ATOM 2572 C CA . LYS A 1 312 ? 9.200 -14.674 -5.172 1.00 97.19 312 LYS A CA 1
ATOM 2573 C C . LYS A 1 312 ? 9.798 -15.003 -3.806 1.00 97.19 312 LYS A C 1
ATOM 2575 O O . LYS A 1 312 ? 9.071 -15.006 -2.817 1.00 97.19 312 LYS A O 1
ATOM 2580 N N . ASP A 1 313 ? 11.112 -15.206 -3.735 1.00 96.69 313 ASP A N 1
ATOM 2581 C CA . ASP A 1 313 ? 11.827 -15.510 -2.488 1.00 96.69 313 ASP A CA 1
ATOM 2582 C C . ASP A 1 313 ? 11.674 -14.383 -1.451 1.00 96.69 313 ASP A C 1
ATOM 2584 O O . ASP A 1 313 ? 11.509 -14.641 -0.259 1.00 96.69 313 ASP A O 1
ATOM 2588 N N . LEU A 1 314 ? 11.709 -13.127 -1.909 1.00 96.06 314 LEU A N 1
ATOM 2589 C CA . LEU A 1 314 ? 11.529 -11.936 -1.072 1.00 96.06 314 LEU A CA 1
ATOM 2590 C C . LEU A 1 314 ? 10.056 -11.593 -0.825 1.00 96.06 314 LEU A C 1
ATOM 2592 O O . LEU A 1 314 ? 9.763 -10.726 -0.000 1.00 96.06 314 LEU A O 1
ATOM 2596 N N . ASN A 1 315 ? 9.137 -12.277 -1.511 1.00 96.06 315 ASN A N 1
ATOM 2597 C CA . ASN A 1 315 ? 7.700 -12.054 -1.444 1.00 96.06 315 ASN A CA 1
ATOM 2598 C C . ASN A 1 315 ? 7.325 -10.583 -1.707 1.00 96.06 315 ASN A C 1
ATOM 2600 O O . ASN A 1 315 ? 6.533 -9.969 -0.986 1.00 96.06 315 ASN A O 1
ATOM 2604 N N . PHE A 1 316 ? 7.973 -9.999 -2.715 1.00 97.69 316 PHE A N 1
ATOM 2605 C CA . PHE A 1 316 ? 7.811 -8.598 -3.070 1.00 97.69 316 PHE A CA 1
ATOM 2606 C C . PHE A 1 316 ? 6.511 -8.356 -3.848 1.00 97.69 316 PHE A C 1
ATOM 2608 O O . PHE A 1 316 ? 6.230 -9.087 -4.802 1.00 97.69 316 PHE A O 1
ATOM 2615 N N . PRO A 1 317 ? 5.738 -7.307 -3.503 1.00 98.38 317 PRO A N 1
ATOM 2616 C CA . PRO A 1 317 ? 4.682 -6.823 -4.377 1.00 98.38 317 PRO A CA 1
ATOM 2617 C C . PRO A 1 317 ? 5.281 -6.224 -5.658 1.00 98.38 317 PRO A C 1
ATOM 2619 O O . PRO A 1 317 ? 6.354 -5.612 -5.638 1.00 98.38 317 PRO A O 1
ATOM 2622 N N . VAL A 1 318 ? 4.566 -6.382 -6.770 1.00 98.62 318 VAL A N 1
ATOM 2623 C CA . VAL A 1 318 ? 4.960 -5.866 -8.084 1.00 98.62 318 VAL A CA 1
ATOM 2624 C C . VAL A 1 318 ? 3.952 -4.814 -8.532 1.00 98.62 318 VAL A C 1
ATOM 2626 O O . VAL A 1 318 ? 2.797 -5.132 -8.806 1.00 98.62 318 VAL A O 1
ATOM 2629 N N . LEU A 1 319 ? 4.389 -3.560 -8.625 1.00 98.62 319 LEU A N 1
ATOM 2630 C CA . LEU A 1 319 ? 3.641 -2.505 -9.298 1.00 98.62 319 LEU A CA 1
ATOM 2631 C C . LEU A 1 319 ? 3.882 -2.657 -10.803 1.00 98.62 319 LEU A C 1
ATOM 2633 O O . LEU A 1 319 ? 4.979 -2.355 -11.280 1.00 98.62 319 LEU A O 1
ATOM 2637 N N . ILE A 1 320 ? 2.881 -3.178 -11.517 1.00 97.81 320 ILE A N 1
ATOM 2638 C CA . ILE A 1 320 ? 2.963 -3.550 -12.933 1.00 97.81 320 ILE A CA 1
ATOM 2639 C C . ILE A 1 320 ? 2.182 -2.574 -13.807 1.00 97.81 320 ILE A C 1
ATOM 2641 O O . ILE A 1 320 ? 0.983 -2.380 -13.634 1.00 97.81 320 ILE A O 1
ATOM 2645 N N . GLU A 1 321 ? 2.874 -1.974 -14.766 1.00 96.00 321 GLU A N 1
ATOM 2646 C CA . GLU A 1 321 ? 2.330 -0.996 -15.695 1.00 96.00 321 GLU A CA 1
ATOM 2647 C C . GLU A 1 321 ? 2.760 -1.338 -17.120 1.00 96.00 321 GLU A C 1
ATOM 2649 O O . GLU A 1 321 ? 3.839 -0.968 -17.577 1.00 96.00 321 GLU A O 1
ATOM 2654 N N . GLU A 1 322 ? 1.922 -2.105 -17.807 1.00 95.19 322 GLU A N 1
ATOM 2655 C CA . GLU A 1 322 ? 2.184 -2.600 -19.156 1.00 95.19 322 GLU A CA 1
ATOM 2656 C C . GLU A 1 322 ? 0.864 -2.748 -19.925 1.00 95.19 322 GLU A C 1
ATOM 2658 O O . GLU A 1 322 ? -0.227 -2.573 -19.361 1.00 95.19 322 GLU A O 1
ATOM 2663 N N . GLU A 1 323 ? 0.931 -3.067 -21.216 1.00 95.50 323 GLU A N 1
ATOM 2664 C CA . GLU A 1 323 ? -0.257 -3.364 -22.003 1.00 95.50 323 GLU A CA 1
ATOM 2665 C C . GLU A 1 323 ? -1.012 -4.586 -21.492 1.00 95.50 323 GLU A C 1
ATOM 2667 O O . GLU A 1 323 ? -0.442 -5.563 -21.006 1.00 95.50 323 GLU A O 1
ATOM 2672 N N . PHE A 1 324 ? -2.328 -4.552 -21.702 1.00 96.62 324 PHE A N 1
ATOM 2673 C CA . PHE A 1 324 ? -3.277 -5.537 -21.193 1.00 96.62 324 PHE A CA 1
ATOM 2674 C C . PHE A 1 324 ? -2.825 -6.996 -21.365 1.00 96.62 324 PHE A C 1
ATOM 2676 O O . PHE A 1 324 ? -2.824 -7.752 -20.398 1.00 96.62 324 PHE A O 1
ATOM 2683 N N . SER A 1 325 ? -2.419 -7.401 -22.575 1.00 95.94 325 SER A N 1
ATOM 2684 C CA . SER A 1 325 ? -2.036 -8.793 -22.850 1.00 95.94 325 SER A CA 1
ATOM 2685 C C . SER A 1 325 ? -0.825 -9.250 -22.039 1.00 95.94 325 SER A C 1
ATOM 2687 O O . SER A 1 325 ? -0.785 -10.403 -21.607 1.00 95.94 325 SER A O 1
ATOM 2689 N N . ASN A 1 326 ? 0.143 -8.360 -21.814 1.00 96.00 326 ASN A N 1
ATOM 2690 C CA . ASN A 1 326 ? 1.340 -8.671 -21.044 1.00 96.00 326 ASN A CA 1
ATOM 2691 C C . ASN A 1 326 ? 1.030 -8.675 -19.550 1.00 96.00 326 ASN A C 1
ATOM 2693 O O . ASN A 1 326 ? 1.427 -9.618 -18.873 1.00 96.00 326 ASN A O 1
ATOM 2697 N N . THR A 1 327 ? 0.232 -7.720 -19.061 1.00 97.12 327 THR A N 1
ATOM 2698 C CA . THR A 1 327 ? -0.255 -7.708 -17.673 1.00 97.12 327 THR A CA 1
ATOM 2699 C C . THR A 1 327 ? -0.985 -9.006 -17.324 1.00 97.12 327 THR A C 1
ATOM 2701 O O . THR A 1 327 ? -0.633 -9.657 -16.342 1.00 97.12 327 THR A O 1
ATOM 2704 N N . VAL A 1 328 ? -1.946 -9.435 -18.155 1.00 98.00 328 VAL A N 1
ATOM 2705 C CA . VAL A 1 328 ? -2.680 -10.704 -17.972 1.00 98.00 328 VAL A CA 1
ATOM 2706 C C . VAL A 1 328 ? -1.721 -11.880 -17.913 1.00 98.00 328 VAL A C 1
ATOM 2708 O O . VAL A 1 328 ? -1.689 -12.611 -16.927 1.00 98.00 328 VAL A O 1
ATOM 2711 N N . LYS A 1 329 ? -0.876 -12.022 -18.937 1.00 97.25 329 LYS A N 1
ATOM 2712 C CA . LYS A 1 329 ? 0.079 -13.124 -19.017 1.00 97.25 329 LYS A CA 1
ATOM 2713 C C . LYS A 1 329 ? 1.029 -13.150 -17.817 1.00 97.25 329 LYS A C 1
ATOM 2715 O O . LYS A 1 329 ? 1.338 -14.223 -17.309 1.00 97.25 329 LYS A O 1
ATOM 2720 N N . PHE A 1 330 ? 1.507 -11.991 -17.370 1.00 97.44 330 PHE A N 1
ATOM 2721 C CA . PHE A 1 330 ? 2.439 -11.894 -16.253 1.00 97.44 330 PHE A CA 1
ATOM 2722 C C . PHE A 1 330 ? 1.792 -12.309 -14.931 1.00 97.44 330 PHE A C 1
ATOM 2724 O O . PHE A 1 330 ? 2.411 -13.052 -14.168 1.00 97.44 330 PHE A O 1
ATOM 2731 N N . ILE A 1 331 ? 0.555 -11.872 -14.684 1.00 98.00 331 ILE A N 1
ATOM 2732 C CA . ILE A 1 331 ? -0.214 -12.228 -13.486 1.00 98.00 331 ILE A CA 1
ATOM 2733 C C . ILE A 1 331 ? -0.573 -13.720 -13.504 1.00 98.00 331 ILE A C 1
ATOM 2735 O O . ILE A 1 331 ? -0.316 -14.416 -12.523 1.00 98.00 331 ILE A O 1
ATOM 2739 N N . ASP A 1 332 ? -1.072 -14.238 -14.628 1.00 97.75 332 ASP A N 1
ATOM 2740 C CA . ASP A 1 332 ? -1.476 -15.645 -14.769 1.00 97.75 332 ASP A CA 1
ATOM 2741 C C . ASP A 1 332 ? -0.299 -16.613 -14.606 1.00 97.75 332 ASP A C 1
ATOM 2743 O O . ASP A 1 332 ? -0.439 -17.692 -14.029 1.00 97.75 332 ASP A O 1
ATOM 2747 N N . CYS A 1 333 ? 0.888 -16.236 -15.091 1.00 97.12 333 CYS A N 1
ATOM 2748 C CA . CYS A 1 333 ? 2.099 -17.037 -1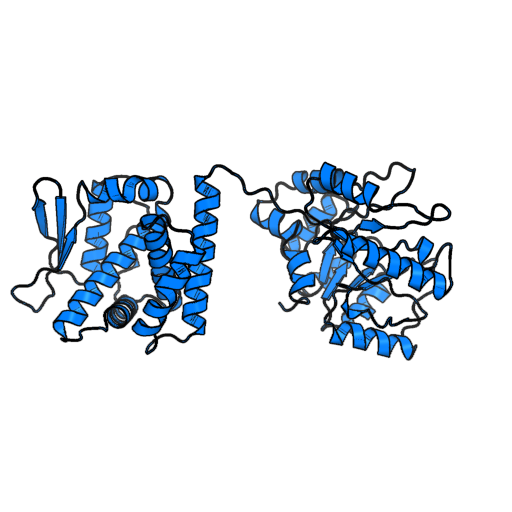4.920 1.00 97.12 333 CYS A CA 1
ATOM 2749 C C . CYS A 1 333 ? 2.706 -16.947 -13.509 1.00 97.12 333 CYS A C 1
ATOM 2751 O O . CYS A 1 333 ? 3.638 -17.698 -13.215 1.00 97.12 333 CYS A O 1
ATOM 2753 N N . ASN A 1 334 ? 2.225 -16.042 -12.651 1.00 97.62 334 ASN A N 1
ATOM 2754 C CA . ASN A 1 334 ? 2.769 -15.807 -11.312 1.00 97.62 334 ASN A CA 1
ATOM 2755 C C . ASN A 1 334 ? 1.658 -15.620 -10.258 1.00 97.62 334 ASN A C 1
ATOM 2757 O O . ASN A 1 334 ? 1.628 -14.592 -9.573 1.00 97.62 334 ASN A O 1
ATOM 2761 N N . PRO A 1 335 ? 0.746 -16.600 -10.101 1.00 96.94 335 PRO A N 1
ATOM 2762 C CA . PRO A 1 335 ? -0.429 -16.485 -9.234 1.00 96.94 335 PRO A CA 1
ATOM 2763 C C . PRO A 1 335 ? -0.096 -16.377 -7.736 1.00 96.94 335 PRO A C 1
ATOM 2765 O O . PRO A 1 335 ? -0.970 -16.078 -6.925 1.00 96.94 335 PRO A O 1
ATOM 2768 N N . GLU A 1 336 ? 1.144 -16.649 -7.334 1.00 95.44 336 GLU A N 1
ATOM 2769 C CA . GLU A 1 336 ? 1.631 -16.503 -5.965 1.00 95.44 336 GLU A CA 1
ATOM 2770 C C . GLU A 1 336 ? 2.020 -15.062 -5.606 1.00 95.44 336 GLU A C 1
ATOM 2772 O O . GLU A 1 336 ? 2.005 -14.704 -4.425 1.00 95.44 336 GLU A O 1
ATOM 2777 N N . LEU A 1 337 ? 2.358 -14.236 -6.602 1.00 97.25 337 LEU A N 1
ATOM 2778 C CA . LEU A 1 337 ? 2.790 -12.859 -6.387 1.00 97.25 337 LEU A CA 1
ATOM 2779 C C . LEU A 1 337 ? 1.600 -11.937 -6.116 1.00 97.25 337 LEU A C 1
ATOM 2781 O O . LEU A 1 337 ? 0.456 -12.219 -6.468 1.00 97.25 337 LEU A O 1
ATOM 2785 N N . THR A 1 338 ? 1.891 -10.815 -5.462 1.00 98.38 338 THR A N 1
ATOM 2786 C CA . THR A 1 338 ? 0.926 -9.732 -5.255 1.00 98.38 338 THR A CA 1
ATOM 2787 C C . THR A 1 338 ? 1.223 -8.605 -6.229 1.00 98.38 338 THR A C 1
ATOM 2789 O O . THR A 1 338 ? 2.374 -8.197 -6.372 1.00 98.38 338 THR A O 1
ATOM 2792 N N . PHE A 1 339 ? 0.185 -8.091 -6.876 1.00 98.56 339 PHE A N 1
ATOM 2793 C CA . PHE A 1 339 ? 0.289 -7.083 -7.921 1.00 98.56 339 PHE A CA 1
ATOM 2794 C C . PHE A 1 339 ? -0.408 -5.797 -7.507 1.00 98.56 339 PHE A C 1
ATOM 2796 O O . PHE A 1 339 ? -1.416 -5.835 -6.805 1.00 98.56 339 PHE A O 1
ATOM 2803 N N . ILE A 1 340 ? 0.116 -4.667 -7.966 1.00 98.69 340 ILE A N 1
ATOM 2804 C CA . ILE A 1 340 ? -0.537 -3.362 -7.910 1.00 98.69 340 ILE A CA 1
ATOM 2805 C C . ILE A 1 340 ? -0.637 -2.865 -9.351 1.00 98.69 340 ILE A C 1
ATOM 2807 O O . ILE A 1 340 ? 0.382 -2.707 -10.021 1.00 98.69 340 ILE A O 1
ATOM 2811 N N . ILE A 1 341 ? -1.858 -2.645 -9.825 1.00 98.56 341 ILE A N 1
ATOM 2812 C CA . ILE A 1 341 ? -2.147 -2.062 -11.132 1.00 98.56 341 ILE A CA 1
ATOM 2813 C C . ILE A 1 341 ? -2.352 -0.554 -10.922 1.00 98.56 341 ILE A C 1
ATOM 2815 O O . ILE A 1 341 ? -3.328 -0.169 -10.268 1.00 98.56 341 ILE A O 1
ATOM 2819 N N . PRO A 1 342 ? -1.454 0.308 -11.427 1.00 97.31 342 PRO A N 1
ATOM 2820 C CA . PRO A 1 342 ? -1.551 1.749 -11.247 1.00 97.31 342 PRO A CA 1
ATOM 2821 C C . PRO A 1 342 ? -2.639 2.354 -12.126 1.00 97.31 342 PRO A C 1
ATOM 2823 O O . PRO A 1 342 ? -3.086 1.747 -13.108 1.00 97.31 342 PRO A O 1
ATOM 2826 N N . HIS A 1 343 ? -3.055 3.570 -11.774 1.00 96.06 343 HIS A N 1
ATOM 2827 C CA . HIS A 1 343 ? -3.986 4.373 -12.570 1.00 96.06 343 HIS A CA 1
ATOM 2828 C C . HIS A 1 343 ? -5.287 3.639 -12.919 1.00 96.06 343 HIS A C 1
ATOM 2830 O O . HIS A 1 343 ? -5.813 3.807 -14.020 1.00 96.06 343 HIS A O 1
ATOM 2836 N N . MET A 1 344 ? -5.760 2.752 -12.037 1.00 96.75 344 MET A N 1
ATOM 2837 C CA . MET A 1 344 ? -6.930 1.901 -12.288 1.00 96.75 344 MET A CA 1
ATOM 2838 C C . MET A 1 344 ? -6.863 1.102 -13.611 1.00 96.75 344 MET A C 1
ATOM 2840 O O . MET A 1 344 ? -7.889 0.756 -14.192 1.00 96.75 344 MET A O 1
ATOM 2844 N N . GLY A 1 345 ? -5.656 0.791 -14.102 1.00 96.69 345 GLY A N 1
ATOM 2845 C CA . GLY A 1 345 ? -5.445 -0.003 -15.316 1.00 96.69 345 GLY A CA 1
ATOM 2846 C C . GLY A 1 345 ? -5.344 0.793 -16.615 1.00 96.69 345 GLY A C 1
ATOM 2847 O O . GLY A 1 345 ? -5.435 0.196 -17.688 1.00 96.69 345 GLY A O 1
ATOM 2848 N N . LYS A 1 346 ? -5.128 2.116 -16.560 1.00 94.50 346 LYS A N 1
ATOM 2849 C CA . LYS A 1 346 ? -5.033 2.995 -17.742 1.00 94.50 346 LYS A CA 1
ATOM 2850 C C . LYS A 1 346 ? -4.145 2.437 -18.864 1.00 94.50 346 LYS A C 1
ATOM 2852 O O . LYS A 1 346 ? -4.617 2.310 -19.993 1.00 94.50 346 LYS A O 1
ATOM 2857 N N . LEU A 1 347 ? -2.894 2.064 -18.568 1.00 92.00 347 LEU A N 1
ATOM 2858 C CA . LEU A 1 347 ? -1.980 1.499 -19.576 1.00 92.00 347 LEU A CA 1
ATOM 2859 C C . LEU A 1 347 ? -2.317 0.042 -19.933 1.00 92.00 347 LEU A C 1
ATOM 2861 O O . LEU A 1 347 ? -2.136 -0.389 -21.070 1.00 92.00 347 LEU A O 1
ATOM 2865 N N . SER A 1 348 ? -2.931 -0.690 -19.003 1.00 92.94 348 SER A N 1
ATOM 2866 C CA . SER A 1 348 ? -3.429 -2.053 -19.209 1.00 92.94 348 SER A CA 1
ATOM 2867 C C . SER A 1 348 ? -4.793 -2.096 -19.914 1.00 92.94 348 SER A C 1
ATOM 2869 O O . SER A 1 348 ? -5.566 -3.034 -19.746 1.00 92.94 348 SER A O 1
ATOM 2871 N N . GLY A 1 349 ? -5.080 -1.107 -20.763 1.00 90.38 349 GLY A N 1
ATOM 2872 C CA . GLY A 1 349 ? -6.263 -1.067 -21.619 1.00 90.38 349 GLY A CA 1
ATOM 2873 C C . GLY A 1 349 ? -7.517 -0.459 -20.987 1.00 90.38 349 GLY A C 1
ATOM 2874 O O . GLY A 1 349 ? -8.584 -0.579 -21.590 1.00 90.38 349 GLY A O 1
ATOM 2875 N N . GLY A 1 350 ? -7.380 0.210 -19.839 1.00 94.06 350 GLY A N 1
ATOM 2876 C CA . GLY A 1 350 ? -8.434 0.971 -19.166 1.00 94.06 350 GLY A CA 1
ATOM 2877 C C . GLY A 1 350 ? -9.167 0.197 -18.067 1.00 94.06 350 GLY A C 1
ATOM 2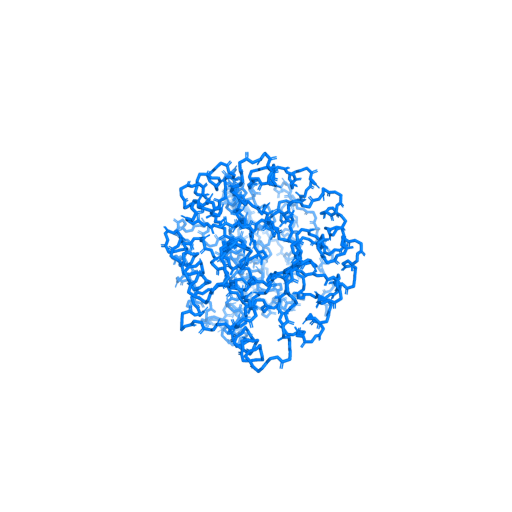878 O O . GLY A 1 350 ? -9.120 -1.033 -18.012 1.00 94.06 350 GLY A O 1
ATOM 2879 N N . CYS A 1 351 ? -9.879 0.939 -17.211 1.00 94.56 351 CYS A N 1
ATOM 2880 C CA . CYS A 1 351 ? -10.608 0.408 -16.053 1.00 94.56 351 CYS A CA 1
ATOM 2881 C C . CYS A 1 351 ? -11.594 -0.717 -16.421 1.00 94.56 351 CYS A C 1
ATOM 2883 O O . CYS A 1 351 ? -11.671 -1.717 -15.711 1.00 94.56 351 CYS A O 1
ATOM 2885 N N . ASP A 1 352 ? -12.282 -0.623 -17.563 1.00 94.44 352 ASP A N 1
ATOM 2886 C CA . ASP A 1 352 ? -13.249 -1.642 -18.007 1.00 94.44 352 ASP A CA 1
ATOM 2887 C C . ASP A 1 352 ? -12.610 -3.007 -18.296 1.00 94.44 352 ASP A C 1
ATOM 2889 O O . ASP A 1 352 ? -13.259 -4.043 -18.180 1.00 94.44 352 ASP A O 1
ATOM 2893 N N . LYS A 1 353 ? -11.323 -3.041 -18.663 1.00 96.62 353 LYS A N 1
ATOM 2894 C CA . LYS A 1 353 ? -10.622 -4.308 -18.899 1.00 96.62 353 LYS A CA 1
ATOM 2895 C C . LYS A 1 353 ? -10.146 -4.976 -17.616 1.00 96.62 353 LYS A C 1
ATOM 2897 O O . LYS A 1 353 ? -9.739 -6.133 -17.666 1.00 96.62 353 LYS A O 1
ATOM 2902 N N . MET A 1 354 ? -10.174 -4.274 -16.484 1.00 97.06 354 MET A N 1
ATOM 2903 C CA . MET A 1 354 ? -9.674 -4.794 -15.211 1.00 97.06 354 MET A CA 1
ATOM 2904 C C . MET A 1 354 ? -10.626 -5.787 -14.541 1.00 97.06 354 MET A C 1
ATOM 2906 O O . MET A 1 354 ? -10.227 -6.440 -13.579 1.00 97.06 354 MET A O 1
ATOM 2910 N N . ASP A 1 355 ? -11.835 -5.959 -15.079 1.00 96.50 355 ASP A N 1
ATOM 2911 C CA . ASP A 1 355 ? -12.878 -6.837 -14.541 1.00 96.50 355 ASP A CA 1
ATOM 2912 C C . ASP A 1 355 ? -12.398 -8.270 -14.306 1.00 96.50 355 ASP A C 1
ATOM 2914 O O . ASP A 1 355 ? -12.752 -8.903 -13.313 1.00 96.50 355 ASP A O 1
ATOM 2918 N N . ILE A 1 356 ? -11.507 -8.752 -15.170 1.00 97.81 356 ILE A N 1
ATOM 2919 C CA . ILE A 1 356 ? -10.901 -10.083 -15.066 1.00 97.81 356 ILE A CA 1
ATOM 2920 C C . ILE A 1 356 ? -10.083 -10.292 -13.781 1.00 97.81 356 ILE A C 1
ATOM 2922 O O . ILE A 1 356 ? -9.809 -11.429 -13.405 1.00 97.81 356 ILE A O 1
ATOM 2926 N N . PHE A 1 357 ? -9.670 -9.214 -13.109 1.00 97.94 357 PHE A N 1
ATOM 2927 C CA . PHE A 1 357 ? -8.846 -9.261 -11.903 1.00 97.94 357 PHE A CA 1
ATOM 2928 C C . PHE A 1 357 ? -9.633 -8.994 -10.617 1.00 97.94 357 PHE A C 1
ATOM 2930 O O . PHE A 1 357 ? -9.061 -9.097 -9.527 1.00 97.94 357 PHE A O 1
ATOM 2937 N N . PHE A 1 358 ? -10.923 -8.656 -10.703 1.00 96.69 358 PHE A N 1
ATOM 2938 C CA . PHE A 1 358 ? -11.713 -8.267 -9.532 1.00 96.69 358 PHE A CA 1
ATOM 2939 C C . PHE A 1 358 ? -11.830 -9.394 -8.502 1.00 96.69 358 PHE A C 1
ATOM 2941 O O . PHE A 1 358 ? -11.649 -9.145 -7.307 1.00 96.69 358 PHE A O 1
ATOM 2948 N N . ASP A 1 359 ? -11.969 -10.635 -8.968 1.00 95.62 359 ASP A N 1
ATOM 2949 C CA . ASP A 1 359 ? -12.036 -11.821 -8.109 1.00 95.62 359 ASP A CA 1
ATOM 2950 C C . ASP A 1 359 ? -10.660 -12.325 -7.639 1.00 95.62 359 ASP A C 1
ATOM 2952 O O . ASP A 1 359 ? -10.588 -13.213 -6.791 1.00 95.62 359 ASP A O 1
ATOM 2956 N N . ASN A 1 360 ? -9.547 -11.784 -8.153 1.00 97.19 360 ASN A N 1
ATOM 2957 C CA . ASN A 1 360 ? -8.206 -12.250 -7.796 1.00 97.19 360 ASN A CA 1
ATOM 2958 C C . ASN A 1 360 ? -7.667 -11.500 -6.568 1.00 97.19 360 ASN A C 1
ATOM 2960 O O . ASN A 1 360 ? -7.072 -10.440 -6.756 1.00 97.19 360 ASN A O 1
ATOM 2964 N N . PRO A 1 361 ? -7.711 -12.051 -5.338 1.00 96.12 361 PRO A N 1
ATOM 2965 C CA . PRO A 1 361 ? -7.418 -11.328 -4.096 1.00 96.12 361 PRO A CA 1
ATOM 2966 C C . PRO A 1 361 ? -5.968 -10.823 -3.964 1.00 96.12 361 PRO A C 1
ATOM 2968 O O . PRO A 1 361 ? -5.671 -10.086 -3.021 1.00 96.12 361 PRO A O 1
ATOM 2971 N N . ARG A 1 362 ? -5.086 -11.134 -4.923 1.00 97.12 362 ARG A N 1
ATOM 2972 C CA . ARG A 1 362 ? -3.699 -10.658 -5.003 1.00 97.12 362 ARG A CA 1
ATOM 2973 C C . ARG A 1 362 ? -3.473 -9.464 -5.942 1.00 97.12 362 ARG A C 1
ATOM 2975 O O . ARG A 1 362 ? -2.360 -8.965 -5.992 1.00 97.12 362 ARG A O 1
ATOM 2982 N N . VAL A 1 363 ? -4.489 -8.970 -6.656 1.00 98.44 363 VAL A N 1
ATOM 2983 C CA . VAL A 1 363 ? -4.378 -7.785 -7.546 1.00 98.44 363 VAL A CA 1
ATOM 2984 C C . VAL A 1 363 ? -4.963 -6.492 -6.954 1.00 98.44 363 VAL A C 1
ATOM 2986 O O . VAL A 1 363 ? -6.165 -6.330 -6.873 1.00 98.44 363 VAL A O 1
ATOM 2989 N N . TYR A 1 364 ? -4.146 -5.542 -6.542 1.00 98.69 364 TYR A N 1
ATOM 2990 C CA . TYR A 1 364 ? -4.603 -4.259 -6.005 1.00 98.69 364 TYR A CA 1
ATOM 2991 C C . TYR A 1 364 ? -4.670 -3.200 -7.103 1.00 98.69 364 TYR A C 1
ATOM 2993 O O . TYR A 1 364 ? -3.961 -3.302 -8.101 1.00 98.69 364 TYR A O 1
ATOM 3001 N N . PHE A 1 365 ? -5.479 -2.165 -6.894 1.00 98.62 365 PHE A N 1
ATOM 3002 C CA . PHE A 1 365 ? -5.612 -1.046 -7.822 1.00 98.62 365 PHE A CA 1
ATOM 3003 C C . PHE A 1 365 ? -5.207 0.259 -7.155 1.00 98.62 365 PHE A C 1
ATOM 3005 O O . PHE A 1 365 ? -5.715 0.601 -6.088 1.00 98.62 365 PHE A O 1
ATOM 3012 N N . ASP A 1 366 ? -4.298 0.983 -7.787 1.00 97.81 366 ASP A N 1
ATOM 3013 C CA . ASP A 1 366 ? -3.837 2.277 -7.309 1.00 97.81 366 ASP A CA 1
ATOM 3014 C C . ASP A 1 366 ? -4.610 3.438 -7.974 1.00 97.81 366 ASP A C 1
ATOM 3016 O O . ASP A 1 366 ? -5.019 3.362 -9.138 1.00 97.81 366 ASP A O 1
ATOM 3020 N N . THR A 1 367 ? -4.869 4.497 -7.198 1.00 97.81 367 THR A N 1
ATOM 3021 C CA . THR A 1 367 ? -5.743 5.624 -7.578 1.00 97.81 367 THR A CA 1
ATOM 3022 C C . THR A 1 367 ? -5.057 6.723 -8.378 1.00 97.81 367 THR A C 1
ATOM 3024 O O . THR A 1 367 ? -5.743 7.657 -8.806 1.00 97.81 367 THR A O 1
ATOM 3027 N N . SER A 1 368 ? -3.737 6.663 -8.541 1.00 95.31 368 SER A N 1
ATOM 3028 C CA . SER A 1 368 ? -2.947 7.774 -9.067 1.00 95.31 368 SER A CA 1
ATOM 3029 C C . SER A 1 368 ? -3.441 8.227 -10.430 1.00 95.31 368 SER A C 1
ATOM 3031 O O . SER A 1 368 ? -3.613 7.434 -11.351 1.00 95.31 368 SER A O 1
ATOM 3033 N N . THR A 1 369 ? -3.730 9.519 -10.567 1.00 93.81 369 THR A N 1
ATOM 3034 C CA . THR A 1 369 ? -4.249 10.171 -11.783 1.00 93.81 369 THR A CA 1
ATOM 3035 C C . THR A 1 369 ? -5.542 9.577 -12.359 1.00 93.81 369 THR A C 1
ATOM 3037 O O . THR A 1 369 ? -6.022 10.037 -13.398 1.00 93.81 369 THR A O 1
ATOM 3040 N N . ALA A 1 370 ? -6.156 8.598 -11.686 1.00 95.19 370 ALA A N 1
ATOM 3041 C CA . ALA A 1 370 ? -7.352 7.931 -12.168 1.00 95.19 370 ALA A CA 1
ATOM 3042 C C . ALA A 1 370 ? -8.570 8.867 -12.058 1.00 95.19 370 ALA A C 1
ATOM 3044 O O . ALA A 1 370 ? -8.719 9.579 -11.054 1.00 95.19 370 ALA A O 1
ATOM 3045 N N . PRO A 1 371 ? -9.467 8.888 -13.053 1.00 94.56 371 PRO A N 1
ATOM 3046 C CA . PRO A 1 371 ? -10.734 9.601 -12.961 1.00 94.56 371 PRO A CA 1
ATOM 3047 C C . PRO A 1 371 ? -11.592 9.145 -11.770 1.00 94.56 371 PRO A C 1
ATOM 3049 O O . PRO A 1 371 ? -11.647 7.963 -11.430 1.00 94.56 371 PRO A O 1
ATOM 3052 N N . LEU A 1 372 ? -12.328 10.080 -11.158 1.00 94.94 372 LEU A N 1
ATOM 3053 C CA . LEU A 1 372 ? -13.162 9.817 -9.975 1.00 94.94 372 LEU A CA 1
ATOM 3054 C C . LEU A 1 372 ? -14.191 8.692 -10.203 1.00 94.94 372 LEU A C 1
ATOM 3056 O O . LEU A 1 372 ? -14.440 7.884 -9.311 1.00 94.94 372 LEU A O 1
ATOM 3060 N N . ASN A 1 373 ? -14.777 8.627 -11.400 1.00 96.19 373 ASN A N 1
ATOM 3061 C CA . ASN A 1 373 ? -15.743 7.597 -11.787 1.00 96.19 373 ASN A CA 1
ATOM 3062 C C . ASN A 1 373 ? -15.118 6.196 -11.866 1.00 96.19 373 ASN A C 1
ATOM 3064 O O . ASN A 1 373 ? -15.783 5.227 -11.509 1.00 96.19 373 ASN A O 1
ATOM 3068 N N . GLU A 1 374 ? -13.855 6.080 -12.279 1.00 97.00 374 GLU A N 1
ATOM 3069 C CA . GLU A 1 374 ? -13.147 4.794 -12.324 1.00 97.00 374 GLU A CA 1
ATOM 3070 C C . GLU A 1 374 ? -12.800 4.304 -10.918 1.00 97.00 374 GLU A C 1
ATOM 3072 O O . GLU A 1 374 ? -13.034 3.137 -10.598 1.00 97.00 374 GLU A O 1
ATOM 3077 N N . ILE A 1 375 ? -12.335 5.210 -10.047 1.00 97.50 375 ILE A N 1
ATOM 3078 C CA . ILE A 1 375 ? -12.091 4.895 -8.632 1.00 97.50 375 ILE A CA 1
ATOM 3079 C C . ILE A 1 375 ? -13.394 4.428 -7.973 1.00 97.50 375 ILE A C 1
ATOM 3081 O O . ILE A 1 375 ? -13.405 3.412 -7.280 1.00 97.50 375 ILE A O 1
ATOM 3085 N N . LYS A 1 376 ? -14.504 5.137 -8.220 1.00 97.19 376 LYS A N 1
ATOM 3086 C CA . LYS A 1 376 ? -15.826 4.780 -7.692 1.00 97.19 376 LYS A CA 1
ATOM 3087 C C . LYS A 1 376 ? -16.272 3.392 -8.159 1.00 97.19 376 LYS A C 1
ATOM 3089 O O . LYS A 1 376 ? -16.686 2.591 -7.329 1.00 97.19 376 LYS A O 1
ATOM 3094 N N . ARG A 1 377 ? -16.133 3.090 -9.453 1.00 96.50 377 ARG A N 1
ATOM 3095 C CA . ARG A 1 377 ? -16.487 1.783 -10.028 1.00 96.50 377 ARG A CA 1
ATOM 3096 C C . ARG A 1 377 ? -15.731 0.645 -9.343 1.00 96.50 377 ARG A C 1
ATOM 3098 O O . ARG A 1 377 ? -16.347 -0.302 -8.865 1.00 96.50 377 ARG A O 1
ATOM 3105 N N . ILE A 1 378 ? -14.404 0.746 -9.253 1.00 96.88 378 ILE A N 1
ATOM 3106 C CA . ILE A 1 378 ? -13.592 -0.303 -8.619 1.00 96.88 378 ILE A CA 1
ATOM 3107 C C . ILE A 1 378 ? -13.887 -0.383 -7.117 1.00 96.88 378 ILE A C 1
ATOM 3109 O O . ILE A 1 378 ? -13.922 -1.481 -6.564 1.00 96.88 378 ILE A O 1
ATOM 3113 N N . PHE A 1 379 ? -14.170 0.742 -6.455 1.00 96.88 379 PHE A N 1
ATOM 3114 C CA . PHE A 1 379 ? -14.575 0.752 -5.048 1.00 96.88 379 PHE A CA 1
ATOM 3115 C C . PHE A 1 379 ? -15.883 -0.004 -4.814 1.00 96.88 379 PHE A C 1
ATOM 3117 O O . PHE A 1 379 ? -15.964 -0.789 -3.872 1.00 96.88 379 PHE A O 1
ATOM 3124 N N . GLU A 1 380 ? -16.881 0.195 -5.672 1.00 95.94 380 GLU A N 1
ATOM 3125 C CA . GLU A 1 380 ? -18.179 -0.478 -5.581 1.00 95.94 380 GLU A CA 1
ATOM 3126 C C . GLU A 1 380 ? -18.074 -1.991 -5.823 1.00 95.94 380 GLU A C 1
ATOM 3128 O O . GLU A 1 380 ? -18.802 -2.754 -5.191 1.00 95.94 380 GLU A O 1
ATOM 3133 N N . ILE A 1 381 ? -17.151 -2.432 -6.685 1.00 96.06 381 ILE A N 1
ATOM 3134 C CA . ILE A 1 381 ? -17.006 -3.848 -7.055 1.00 96.06 381 ILE A CA 1
ATOM 3135 C C . ILE A 1 381 ? -16.039 -4.596 -6.126 1.00 96.06 381 ILE A C 1
ATOM 3137 O O . ILE A 1 381 ? -16.378 -5.638 -5.573 1.00 96.06 381 ILE A O 1
ATOM 3141 N N . CYS A 1 382 ? -14.825 -4.072 -5.939 1.00 96.00 382 CYS A N 1
ATOM 3142 C CA . CYS A 1 382 ? -13.758 -4.739 -5.184 1.00 96.00 382 CYS A CA 1
ATOM 3143 C C . CYS A 1 382 ? -13.739 -4.364 -3.693 1.00 96.00 382 CYS A C 1
ATOM 3145 O O . CYS A 1 382 ? -13.113 -5.051 -2.878 1.00 96.00 382 CYS A O 1
ATOM 3147 N N . GLY A 1 383 ? -14.375 -3.250 -3.325 1.00 96.38 383 GLY A N 1
ATOM 3148 C CA . GLY A 1 383 ? -14.321 -2.693 -1.981 1.00 96.38 383 GLY A CA 1
ATOM 3149 C C . GLY A 1 383 ? -12.978 -2.047 -1.618 1.00 96.38 383 GLY A C 1
ATOM 3150 O O . GLY A 1 383 ? -11.946 -2.193 -2.276 1.00 96.38 383 GLY A O 1
ATOM 3151 N N . ALA A 1 384 ? -12.970 -1.357 -0.477 1.00 97.81 384 ALA A N 1
ATOM 3152 C CA . ALA A 1 384 ? -11.822 -0.585 0.005 1.00 97.81 384 ALA A CA 1
ATOM 3153 C C . ALA A 1 384 ? -10.549 -1.410 0.263 1.00 97.81 384 ALA A C 1
ATOM 3155 O O . ALA A 1 384 ? -9.458 -0.856 0.290 1.00 97.81 384 ALA A O 1
ATOM 3156 N N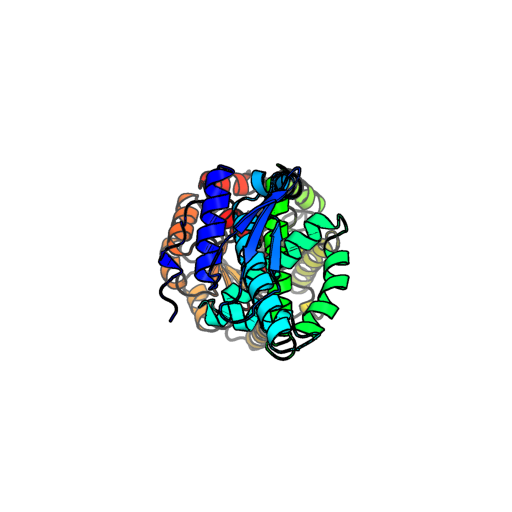 . LYS A 1 385 ? -10.653 -2.728 0.482 1.00 97.44 385 LYS A N 1
ATOM 3157 C CA . LYS A 1 385 ? -9.514 -3.605 0.835 1.00 97.44 385 LYS A CA 1
ATOM 3158 C C . LYS A 1 385 ? -8.543 -3.859 -0.324 1.00 97.44 385 LYS A C 1
ATOM 3160 O O . LYS A 1 385 ? -7.529 -4.518 -0.117 1.00 97.44 385 LYS A O 1
ATOM 3165 N N . ARG A 1 386 ? -8.898 -3.412 -1.528 1.00 97.38 386 ARG A N 1
ATOM 3166 C CA . ARG A 1 386 ? -8.231 -3.735 -2.797 1.00 97.38 386 ARG A CA 1
ATOM 3167 C C . ARG A 1 386 ? -7.785 -2.486 -3.554 1.00 97.38 386 ARG A C 1
ATOM 3169 O O . ARG A 1 386 ? -7.244 -2.595 -4.646 1.00 97.38 386 ARG A O 1
ATOM 3176 N N . ILE A 1 387 ? -7.997 -1.317 -2.955 1.00 98.50 387 ILE A N 1
ATOM 3177 C CA . ILE A 1 387 ? -7.653 -0.015 -3.517 1.00 98.50 387 ILE A CA 1
ATOM 3178 C C . ILE A 1 387 ? -6.545 0.607 -2.681 1.00 98.50 387 ILE A C 1
ATOM 3180 O O . ILE A 1 387 ? -6.568 0.523 -1.454 1.00 98.50 387 ILE A O 1
ATOM 3184 N N . ILE A 1 388 ? -5.579 1.224 -3.341 1.00 98.62 388 ILE A N 1
ATOM 3185 C CA . ILE A 1 388 ? -4.426 1.864 -2.724 1.00 98.62 388 ILE A CA 1
ATOM 3186 C C . ILE A 1 388 ? -4.371 3.314 -3.198 1.00 98.62 388 ILE A C 1
ATOM 3188 O O . ILE A 1 388 ? -4.544 3.595 -4.380 1.00 98.62 388 ILE A O 1
ATOM 3192 N N . PHE A 1 389 ? -4.161 4.239 -2.269 1.00 98.44 389 PHE A N 1
ATOM 3193 C CA . PHE A 1 389 ? -3.923 5.631 -2.615 1.00 98.44 389 PHE A CA 1
ATOM 3194 C C . PHE A 1 389 ? -2.523 5.816 -3.203 1.00 98.44 389 PHE A C 1
ATOM 3196 O O . PHE A 1 389 ? -1.534 5.414 -2.586 1.00 98.44 389 PHE A O 1
ATOM 3203 N N . GLY A 1 390 ? -2.454 6.513 -4.329 1.00 97.50 390 GLY A N 1
ATOM 3204 C CA . GLY A 1 390 ? -1.226 7.072 -4.879 1.00 97.50 390 GLY A CA 1
ATOM 3205 C C . GLY A 1 390 ? -1.527 8.299 -5.726 1.00 97.50 390 GLY A C 1
ATOM 3206 O O . GLY A 1 390 ? -2.685 8.519 -6.099 1.00 97.50 390 GLY A O 1
ATOM 3207 N N . SER A 1 391 ? -0.499 9.098 -6.010 1.00 96.00 391 SER A N 1
ATOM 3208 C CA . SER A 1 391 ? -0.635 10.348 -6.769 1.00 96.00 391 SER A CA 1
ATOM 3209 C C . SER A 1 391 ? 0.060 10.358 -8.130 1.00 96.00 391 SER A C 1
ATOM 3211 O O . SER A 1 391 ? -0.456 10.973 -9.058 1.00 96.00 391 SER A O 1
ATOM 3213 N N . ASP A 1 392 ? 1.167 9.628 -8.275 1.00 94.12 392 ASP A N 1
ATOM 3214 C CA . ASP A 1 392 ? 2.078 9.626 -9.429 1.00 94.12 392 ASP A CA 1
ATOM 3215 C C . ASP A 1 392 ? 2.809 10.960 -9.656 1.00 94.12 392 ASP A C 1
ATOM 3217 O O . ASP A 1 392 ? 3.079 11.375 -10.786 1.00 94.12 392 ASP A O 1
ATOM 3221 N N . VAL A 1 393 ? 3.175 11.665 -8.577 1.00 88.56 393 VAL A N 1
ATOM 3222 C CA . VAL A 1 393 ? 3.996 12.882 -8.705 1.00 88.56 393 VAL A CA 1
ATOM 3223 C C . VAL A 1 393 ? 5.256 12.587 -9.511 1.00 88.56 393 VAL A C 1
ATOM 3225 O O . VAL A 1 393 ? 6.036 11.692 -9.176 1.00 88.56 393 VAL A O 1
ATOM 3228 N N . SER A 1 394 ? 5.463 13.379 -10.567 1.00 73.81 394 SER A N 1
ATOM 3229 C CA . SER A 1 394 ? 6.525 13.141 -11.543 1.00 73.81 394 SER A CA 1
ATOM 3230 C C . SER A 1 394 ? 7.447 14.343 -11.806 1.00 73.81 394 SER A C 1
ATOM 3232 O O . SER A 1 394 ? 8.208 14.339 -12.775 1.00 73.81 394 SER A O 1
ATOM 3234 N N . GLY A 1 395 ? 7.428 15.368 -10.942 1.00 59.81 395 GLY A N 1
ATOM 3235 C CA . GLY A 1 395 ? 8.412 16.466 -10.952 1.00 59.81 395 GLY A CA 1
ATOM 3236 C C . GLY A 1 395 ? 8.445 17.319 -12.230 1.00 59.81 395 GLY A C 1
ATOM 3237 O O . GLY A 1 395 ? 9.456 17.949 -12.548 1.00 59.81 395 GLY A O 1
ATOM 3238 N N . THR A 1 396 ? 7.372 17.330 -13.021 1.00 55.66 396 THR A N 1
ATOM 3239 C CA . THR A 1 396 ? 7.334 18.051 -14.299 1.00 55.66 396 THR A CA 1
ATOM 3240 C C . THR A 1 396 ? 7.012 19.535 -14.123 1.00 55.66 396 THR A C 1
ATOM 3242 O O . THR A 1 396 ? 6.161 19.906 -13.325 1.00 55.66 396 THR A O 1
ATOM 3245 N N . LYS A 1 397 ? 7.619 20.394 -14.957 1.00 48.84 397 LYS A N 1
ATOM 3246 C CA . LYS A 1 397 ? 7.312 21.841 -15.034 1.00 48.84 397 LYS A CA 1
ATOM 3247 C C . LYS A 1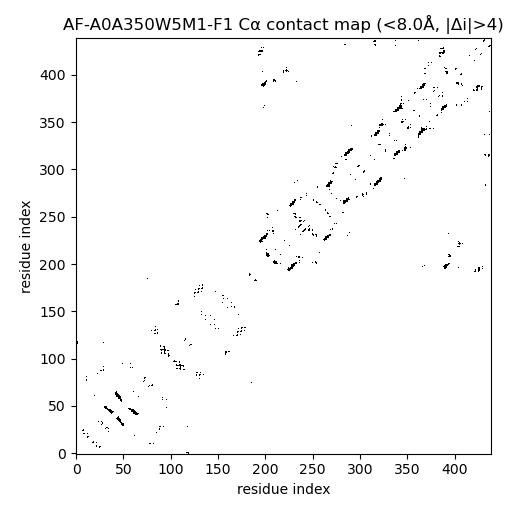 397 ? 5.952 22.164 -15.666 1.00 48.84 397 LYS A C 1
ATOM 3249 O O . LYS A 1 397 ? 5.527 23.316 -15.637 1.00 48.84 397 LYS A O 1
ATOM 3254 N N . GLN A 1 398 ? 5.308 21.185 -16.296 1.00 45.50 398 GLN A N 1
ATOM 3255 C CA . GLN A 1 398 ? 3.938 21.332 -16.779 1.00 45.50 398 GLN A CA 1
ATOM 3256 C C . GLN A 1 398 ? 2.975 21.100 -15.607 1.00 45.50 398 GLN A C 1
ATOM 3258 O O . GLN A 1 398 ? 3.298 20.286 -14.743 1.00 45.50 398 GLN A O 1
ATOM 3263 N N . PRO A 1 399 ? 1.827 21.797 -15.545 1.00 43.09 399 PRO A N 1
ATOM 3264 C CA . PRO A 1 399 ? 0.870 21.670 -14.452 1.00 43.09 399 PRO A CA 1
ATOM 3265 C C . PRO A 1 399 ? 0.154 20.318 -14.541 1.00 43.09 399 PRO A C 1
ATOM 3267 O O . PRO A 1 399 ? -0.989 20.223 -14.980 1.00 43.09 399 PRO A O 1
ATOM 3270 N N . PHE A 1 400 ? 0.840 19.249 -14.155 1.00 52.03 400 PHE A N 1
ATOM 3271 C CA . PHE A 1 400 ? 0.180 18.007 -13.813 1.00 52.03 400 PHE A CA 1
ATOM 3272 C C . PHE A 1 400 ? -0.388 18.189 -12.406 1.00 52.03 400 PHE A C 1
ATOM 3274 O O . PHE A 1 400 ? 0.325 18.485 -11.451 1.00 52.03 400 PHE A O 1
ATOM 3281 N N . TYR A 1 401 ? -1.711 18.087 -12.297 1.00 62.88 401 TYR A N 1
ATOM 3282 C CA . TYR A 1 401 ? -2.470 18.248 -11.054 1.00 62.88 401 TYR A CA 1
ATOM 3283 C C . TYR A 1 401 ? -2.383 17.004 -10.159 1.00 62.88 401 TYR A C 1
ATOM 3285 O O . TYR A 1 401 ? -3.333 16.677 -9.460 1.00 62.88 401 TYR A O 1
ATOM 3293 N N . ASN A 1 402 ? -1.268 16.281 -10.202 1.00 82.50 402 ASN A N 1
ATOM 3294 C CA . ASN A 1 402 ? -1.124 14.971 -9.584 1.00 82.50 402 ASN A CA 1
ATOM 3295 C C . ASN A 1 402 ? -0.284 15.020 -8.301 1.00 82.50 402 ASN A C 1
ATOM 3297 O O . ASN A 1 402 ? 0.432 14.082 -7.980 1.00 82.50 402 ASN A O 1
ATOM 3301 N N . PHE A 1 403 ? -0.376 16.132 -7.566 1.00 90.44 403 PHE A N 1
ATOM 3302 C CA . PHE A 1 403 ? 0.205 16.267 -6.231 1.00 90.44 403 PHE A CA 1
ATOM 3303 C C . PHE A 1 403 ? -0.580 15.440 -5.207 1.00 90.44 403 PHE A C 1
ATOM 3305 O O . PHE A 1 403 ? -1.805 15.331 -5.343 1.00 90.44 403 PHE A O 1
ATOM 3312 N N . PRO A 1 404 ? 0.056 14.952 -4.124 1.00 93.50 404 PRO A N 1
ATOM 3313 C CA . PRO A 1 404 ? -0.606 14.066 -3.173 1.00 93.50 404 PRO A CA 1
ATOM 3314 C C . PRO A 1 404 ? -1.824 14.737 -2.529 1.00 93.50 404 PRO A C 1
ATOM 3316 O O . PRO A 1 404 ? -2.868 14.111 -2.378 1.00 93.50 404 PRO A O 1
ATOM 3319 N N . ARG A 1 405 ? -1.752 16.050 -2.258 1.00 93.06 405 ARG A N 1
ATOM 3320 C CA . ARG A 1 405 ? -2.881 16.832 -1.728 1.00 93.06 405 ARG A CA 1
ATOM 3321 C C . ARG A 1 405 ? -4.085 16.822 -2.674 1.00 93.06 405 ARG A C 1
ATOM 3323 O O . ARG A 1 405 ? -5.208 16.614 -2.228 1.00 93.06 405 ARG A O 1
ATOM 3330 N N . VAL A 1 406 ? -3.855 17.038 -3.969 1.00 91.06 406 VAL A N 1
ATOM 3331 C CA . VAL A 1 406 ? -4.923 17.125 -4.982 1.00 91.06 406 VAL A CA 1
ATOM 3332 C C . VAL A 1 406 ? -5.579 15.761 -5.189 1.00 91.06 406 VAL A C 1
ATOM 3334 O O . VAL A 1 406 ? -6.803 15.641 -5.221 1.00 91.06 406 VAL A O 1
ATOM 3337 N N . GLU A 1 407 ? -4.769 14.709 -5.268 1.00 94.38 407 GLU A N 1
ATOM 3338 C CA . GLU A 1 407 ? -5.258 13.342 -5.440 1.00 94.38 407 GLU A CA 1
ATOM 3339 C C . GLU A 1 407 ? -5.994 12.837 -4.185 1.00 94.38 407 GLU A C 1
ATOM 3341 O O . GLU A 1 407 ? -6.989 12.117 -4.292 1.00 94.38 407 GLU A O 1
ATOM 3346 N N . LEU A 1 408 ? -5.582 13.276 -2.990 1.00 93.50 408 LEU A N 1
ATOM 3347 C CA . LEU A 1 408 ? -6.294 12.997 -1.742 1.00 93.50 408 LEU A CA 1
ATOM 3348 C C . LEU A 1 408 ? -7.627 13.761 -1.654 1.00 93.50 408 LEU A C 1
ATOM 3350 O O . LEU A 1 408 ? -8.635 13.198 -1.222 1.00 93.50 408 LEU A O 1
ATOM 3354 N N . GLU A 1 409 ? -7.669 15.021 -2.101 1.00 91.81 409 GLU A N 1
ATOM 3355 C CA . GLU A 1 409 ? -8.910 15.801 -2.225 1.00 91.81 409 GLU A CA 1
ATOM 3356 C C . GLU A 1 409 ? -9.918 15.110 -3.149 1.00 91.81 409 GLU A C 1
ATOM 3358 O O . GLU A 1 409 ? -11.099 15.022 -2.809 1.00 91.81 409 GLU A O 1
ATOM 3363 N N . LYS A 1 410 ? -9.452 14.521 -4.256 1.00 91.56 410 LYS A N 1
ATOM 3364 C CA . LYS A 1 410 ? -10.284 13.702 -5.146 1.00 91.56 410 LYS A CA 1
ATOM 3365 C C . LYS A 1 410 ? -10.901 12.503 -4.416 1.00 91.56 410 LYS A C 1
ATOM 3367 O O . LYS A 1 410 ? -12.091 12.247 -4.583 1.00 91.56 410 LYS A O 1
ATOM 3372 N N . LEU A 1 411 ? -10.154 11.801 -3.557 1.00 92.31 411 LEU A N 1
ATOM 3373 C CA . LEU A 1 411 ? -10.721 10.715 -2.741 1.00 92.31 411 LEU A CA 1
ATOM 3374 C C . LEU A 1 411 ? -11.764 11.208 -1.731 1.00 92.31 411 LEU A C 1
ATOM 3376 O O . LEU A 1 411 ? -12.755 10.515 -1.491 1.00 92.31 411 LEU A O 1
ATOM 3380 N N . ASN A 1 412 ? -11.596 12.411 -1.176 1.00 90.19 412 ASN A N 1
ATOM 3381 C CA . ASN A 1 412 ? -12.575 12.999 -0.255 1.00 90.19 412 ASN A CA 1
ATOM 3382 C C . ASN A 1 412 ? -13.937 13.252 -0.924 1.00 90.19 412 ASN A C 1
ATOM 3384 O O . ASN A 1 412 ? -14.962 13.242 -0.243 1.00 90.19 412 ASN A O 1
ATOM 3388 N N . MET A 1 413 ? -13.978 13.404 -2.252 1.00 92.62 413 MET A N 1
ATOM 3389 C CA . MET A 1 413 ? -15.225 13.568 -3.008 1.00 92.62 413 MET A CA 1
ATOM 3390 C C . MET A 1 413 ? -16.065 12.282 -3.096 1.00 92.62 413 MET A C 1
ATOM 3392 O O . MET A 1 413 ? -17.243 12.355 -3.439 1.00 92.62 413 MET A O 1
ATOM 3396 N N . LEU A 1 414 ? -15.500 11.105 -2.789 1.00 88.75 414 LEU A N 1
ATOM 3397 C CA . LEU A 1 414 ? -16.204 9.817 -2.890 1.00 88.75 414 LEU A CA 1
ATOM 3398 C C . LEU A 1 414 ? -17.130 9.510 -1.701 1.00 88.75 414 LEU A C 1
ATOM 3400 O O . LEU A 1 414 ? -17.789 8.474 -1.715 1.00 88.75 414 LEU A O 1
ATOM 3404 N N . ASN A 1 415 ? -17.193 10.382 -0.684 1.00 86.00 415 ASN A N 1
ATOM 3405 C CA . ASN A 1 415 ? -17.968 10.173 0.549 1.00 86.00 415 ASN A CA 1
ATOM 3406 C C . ASN A 1 415 ? -17.743 8.776 1.173 1.00 86.00 415 ASN A C 1
ATOM 3408 O O . ASN A 1 415 ? -18.671 8.098 1.618 1.00 86.00 415 ASN A O 1
ATOM 3412 N N . ILE A 1 416 ? -16.490 8.315 1.148 1.00 91.31 416 ILE A N 1
ATOM 3413 C CA . ILE A 1 416 ? -16.082 7.036 1.730 1.00 91.31 416 ILE A CA 1
ATOM 3414 C C . ILE A 1 416 ? -16.045 7.140 3.254 1.00 91.31 416 ILE A C 1
ATOM 3416 O O . ILE A 1 416 ? -15.561 8.124 3.809 1.00 91.31 416 ILE A O 1
ATOM 3420 N N . ASN A 1 417 ? -16.523 6.102 3.942 1.00 91.81 417 ASN A N 1
ATOM 3421 C CA . ASN A 1 417 ? -16.433 6.065 5.399 1.00 91.81 417 ASN A CA 1
ATOM 3422 C C . ASN A 1 417 ? -14.968 6.003 5.870 1.00 91.81 417 ASN A C 1
ATOM 3424 O O . ASN A 1 417 ? -14.084 5.501 5.171 1.00 91.81 417 ASN A O 1
ATOM 3428 N N . GLU A 1 418 ? -14.734 6.459 7.098 1.00 90.31 418 GLU A N 1
ATOM 3429 C CA . GLU A 1 418 ? -13.406 6.539 7.718 1.00 90.31 418 GLU A CA 1
ATOM 3430 C C . GLU A 1 418 ? -12.625 5.218 7.677 1.00 90.31 418 GLU A C 1
ATOM 3432 O O . GLU A 1 418 ? -11.420 5.203 7.426 1.00 90.31 418 GLU A O 1
ATOM 3437 N N . GLN A 1 419 ? -13.301 4.082 7.869 1.00 92.75 419 GLN A N 1
ATOM 3438 C CA . GLN A 1 419 ? -12.649 2.773 7.833 1.00 92.75 419 GLN A CA 1
ATOM 3439 C C . GLN A 1 419 ? -12.127 2.431 6.432 1.00 92.75 419 GLN A C 1
ATOM 3441 O O . GLN A 1 419 ? -11.016 1.923 6.282 1.00 92.75 419 GLN A O 1
ATOM 3446 N N . SER A 1 420 ? -12.915 2.729 5.403 1.00 96.19 420 SER A N 1
ATOM 3447 C CA . SER A 1 420 ? -12.530 2.537 4.004 1.00 96.19 420 SER A CA 1
ATOM 3448 C C . SER A 1 420 ? -11.390 3.469 3.620 1.00 96.19 420 SER A C 1
ATOM 3450 O O . SER A 1 420 ? -10.437 3.050 2.967 1.00 96.19 420 SER A O 1
ATOM 3452 N N . LYS A 1 421 ? -11.446 4.716 4.091 1.00 96.00 421 LYS A N 1
ATOM 3453 C CA . LYS A 1 421 ? -10.403 5.708 3.853 1.00 96.00 421 LYS A CA 1
ATOM 3454 C C . LYS A 1 421 ? -9.076 5.310 4.501 1.00 96.00 421 LYS A C 1
ATOM 3456 O O . LYS A 1 421 ? -8.050 5.402 3.840 1.00 96.00 421 LYS A O 1
ATOM 3461 N N . LYS A 1 422 ? -9.084 4.755 5.720 1.00 95.94 422 LYS A N 1
ATOM 3462 C CA . LYS A 1 422 ? -7.887 4.169 6.362 1.00 95.94 422 LYS A CA 1
ATOM 3463 C C . LYS A 1 422 ? -7.299 3.002 5.567 1.00 95.94 422 LYS A C 1
ATOM 3465 O O . LYS A 1 422 ? -6.082 2.916 5.425 1.00 95.94 422 LYS A O 1
ATOM 3470 N N . LEU A 1 423 ? -8.149 2.119 5.036 1.00 97.38 423 LEU A N 1
ATOM 3471 C CA . LEU A 1 423 ? -7.695 1.014 4.185 1.00 97.38 423 LEU A CA 1
ATOM 3472 C C . LEU A 1 423 ? -6.972 1.530 2.940 1.00 97.38 423 LEU A C 1
ATOM 3474 O O . LEU A 1 423 ? -5.839 1.126 2.685 1.00 97.38 423 LEU A O 1
ATOM 3478 N N . ILE A 1 424 ? -7.616 2.451 2.221 1.00 98.19 424 ILE A N 1
ATOM 3479 C CA . ILE A 1 424 ? -7.115 3.013 0.965 1.00 98.19 424 ILE A CA 1
ATOM 3480 C C . ILE A 1 424 ? -5.845 3.840 1.185 1.00 98.19 424 ILE A C 1
ATOM 3482 O O . ILE A 1 424 ? -4.874 3.672 0.454 1.00 98.19 424 ILE A O 1
ATOM 3486 N N . CYS A 1 425 ? -5.834 4.707 2.199 1.00 97.88 425 CYS A N 1
ATOM 3487 C CA . CYS A 1 425 ? -4.767 5.686 2.395 1.00 97.88 425 CYS A CA 1
ATOM 3488 C C . CYS A 1 425 ? -3.495 5.114 3.030 1.00 97.88 425 CYS A C 1
ATOM 3490 O O . CYS A 1 425 ? -2.463 5.763 2.937 1.00 97.88 425 CYS A O 1
ATOM 3492 N N . SER A 1 426 ? -3.531 3.964 3.710 1.00 96.75 426 SER A N 1
ATOM 3493 C CA . SER A 1 426 ? -2.320 3.413 4.350 1.00 96.75 426 SER A CA 1
ATOM 3494 C C . SER A 1 426 ? -2.355 1.908 4.576 1.00 96.75 426 SER A C 1
ATOM 3496 O O . SER A 1 426 ? -1.416 1.208 4.200 1.00 96.75 426 SER A O 1
ATOM 3498 N N . GLN A 1 427 ? -3.423 1.368 5.164 1.00 96.44 427 GLN A N 1
ATOM 3499 C CA . GLN A 1 427 ? -3.355 0.002 5.702 1.00 96.44 427 GLN A CA 1
ATOM 3500 C C . GLN A 1 427 ? -3.177 -1.075 4.622 1.00 96.44 427 GLN A C 1
ATOM 3502 O O . GLN A 1 427 ? -2.589 -2.126 4.895 1.00 96.44 427 GLN A O 1
ATOM 3507 N N . ASN A 1 428 ? -3.695 -0.855 3.409 1.00 98.06 428 ASN A N 1
ATOM 3508 C CA . ASN A 1 428 ? -3.495 -1.797 2.312 1.00 98.06 428 ASN A CA 1
ATOM 3509 C C . ASN A 1 428 ? -2.027 -1.831 1.882 1.00 98.06 428 ASN A C 1
ATOM 3511 O O . ASN A 1 428 ? -1.448 -2.916 1.856 1.00 98.06 428 ASN A O 1
ATOM 3515 N N . ILE A 1 429 ? -1.400 -0.678 1.624 1.00 97.62 429 ILE A N 1
ATOM 3516 C CA . ILE A 1 429 ? 0.002 -0.646 1.193 1.00 97.62 429 ILE A CA 1
ATOM 3517 C C . ILE A 1 429 ? 0.953 -1.132 2.296 1.00 97.62 429 ILE A C 1
ATOM 3519 O O . ILE A 1 429 ? 1.855 -1.925 2.028 1.00 97.62 429 ILE A O 1
ATOM 3523 N N . GLU A 1 430 ? 0.696 -0.784 3.560 1.00 95.69 430 GLU A N 1
ATOM 3524 C CA . GLU A 1 430 ? 1.466 -1.296 4.701 1.00 95.69 430 GLU A CA 1
ATOM 3525 C C . GLU A 1 430 ? 1.387 -2.823 4.801 1.00 95.69 430 GLU A C 1
ATOM 3527 O O . GLU A 1 430 ? 2.394 -3.490 5.050 1.00 95.69 430 GLU A O 1
ATOM 3532 N N . ARG A 1 431 ? 0.205 -3.410 4.568 1.00 95.31 431 ARG A N 1
ATOM 3533 C CA . ARG A 1 431 ? 0.046 -4.870 4.555 1.00 95.31 431 ARG A CA 1
ATOM 3534 C C . ARG A 1 431 ? 0.918 -5.510 3.481 1.00 95.31 431 ARG A C 1
ATOM 3536 O O . ARG A 1 431 ? 1.540 -6.538 3.752 1.00 95.31 431 ARG A O 1
ATOM 3543 N N . LEU A 1 432 ? 0.974 -4.914 2.291 1.00 95.19 432 LEU A N 1
ATOM 3544 C CA . LEU A 1 432 ? 1.795 -5.426 1.197 1.00 95.19 432 LEU A CA 1
ATOM 3545 C C . LEU A 1 432 ? 3.284 -5.358 1.538 1.00 95.19 432 LEU A C 1
ATOM 3547 O O . LEU A 1 432 ? 3.984 -6.356 1.389 1.00 95.19 432 LEU A O 1
ATOM 3551 N N . ILE A 1 433 ? 3.734 -4.230 2.083 1.00 93.38 433 ILE A N 1
ATOM 3552 C CA . ILE A 1 433 ? 5.144 -3.973 2.392 1.00 93.38 433 ILE A CA 1
ATOM 3553 C C . ILE A 1 433 ? 5.646 -4.801 3.585 1.00 93.38 433 ILE A C 1
ATOM 3555 O O . ILE A 1 433 ? 6.749 -5.342 3.537 1.00 93.38 433 ILE A O 1
ATOM 3559 N N . PHE A 1 434 ? 4.867 -4.915 4.666 1.00 87.56 434 PHE A N 1
ATOM 3560 C CA . PHE A 1 434 ? 5.337 -5.530 5.917 1.00 87.56 434 PHE A CA 1
ATOM 3561 C C . PHE A 1 434 ? 4.955 -7.001 6.084 1.00 87.56 434 PHE A C 1
ATOM 3563 O O . PHE A 1 434 ? 5.601 -7.712 6.852 1.00 87.56 434 PHE A O 1
ATOM 3570 N N . ARG A 1 435 ? 3.914 -7.480 5.393 1.00 74.88 435 ARG A N 1
ATOM 3571 C CA . ARG A 1 435 ? 3.487 -8.892 5.461 1.00 74.88 435 ARG A CA 1
ATOM 3572 C C . ARG A 1 435 ? 3.777 -9.665 4.175 1.00 74.88 435 ARG A C 1
ATOM 3574 O O . ARG A 1 435 ? 3.405 -10.835 4.084 1.00 74.88 435 ARG A O 1
ATOM 3581 N N . GLY A 1 436 ? 4.404 -9.021 3.185 1.00 61.56 436 GLY A N 1
ATOM 3582 C CA . GLY A 1 436 ? 4.643 -9.583 1.854 1.00 61.56 436 GLY A CA 1
ATOM 3583 C C . GLY A 1 436 ? 3.351 -10.051 1.174 1.00 61.56 436 GLY A C 1
ATOM 3584 O O . GLY A 1 436 ? 3.312 -11.106 0.560 1.00 61.56 436 GLY A O 1
ATOM 3585 N N . GLY A 1 437 ? 2.220 -9.378 1.391 1.00 52.22 437 GLY A N 1
ATOM 3586 C CA . GLY A 1 437 ? 0.953 -9.808 0.783 1.00 52.22 437 GLY A CA 1
ATOM 3587 C C . GLY A 1 437 ? 0.458 -11.206 1.203 1.00 52.22 437 GLY A C 1
ATOM 3588 O O . GLY A 1 437 ? -0.326 -11.819 0.479 1.00 52.22 437 GLY A O 1
ATOM 3589 N N . LYS A 1 438 ? 0.882 -11.741 2.361 1.00 50.59 438 LYS A N 1
ATOM 3590 C CA . LYS A 1 438 ? 0.205 -12.899 2.971 1.00 50.59 438 LYS A CA 1
ATOM 3591 C C . LYS A 1 438 ? -1.194 -12.456 3.418 1.00 50.59 438 LYS A C 1
ATOM 3593 O O . LYS A 1 438 ? -1.309 -11.623 4.321 1.00 50.59 438 LYS A O 1
ATOM 3598 N N . ILE A 1 439 ? -2.215 -12.959 2.721 1.00 46.81 439 ILE A N 1
ATOM 3599 C CA . ILE A 1 439 ? -3.644 -12.741 3.003 1.00 46.81 439 ILE A CA 1
ATOM 3600 C C . ILE A 1 439 ? -4.084 -13.662 4.130 1.00 46.81 439 ILE A C 1
ATOM 3602 O O . ILE A 1 439 ? -3.713 -14.857 4.069 1.00 46.81 439 ILE A O 1
#

Radius of gyration: 29.21 Å; Cα contacts (8 Å, |Δi|>4): 677; chains: 1; bounding box: 60×49×82 Å

Sequence (439 aa):
MIKGKEKISEQTPTSTTEWKRYFYELAQLVGFSEVIEEQGEDEVYVGARPLNQDNKLGKLAVGEKFIPKYQEMLKDYPEVFKKYLEYMIVRQAGCVLAEGICYHGAEGSAVVVVAEKLGYSKDEILDLLAIEIVVGYIKERKSFETYIKQVEPVYNQVFWDEFLKKDITQVIHKAISIYEGLTTRASGFERKITVIDSHIHVGNNRQTKYYSFDELEKDLIEADAAGALILAFPEDIYRLTNSAEARIKANQYVLDISKKKKNLYPFYFVWNDYIIPDNLSEYKGIKWHRHPDEPEYDYKNEKYKKFLQKIKDLNFPVLIEEEFSNTVKFIDCNPELTFIIPHMGKLSGGCDKMDIFFDNPRVYFDTSTAPLNEIKRIFEICGAKRIIFGSDVSGTKQPFYNFPRVELEKLNMLNINEQSKKLICSQNIERLIFRGGKI

Foldseek 3Di:
DQPQPVPQDPDQDDDLVSVVVNLVSLLVLLPFPDQDQDDDVWWGWRWGDHPPDDDDTLTDTSTPVNCVVCVVCCVQPRPLVSLLSNLVSLLSSLVVVCVVVVNPQQSVVSSVVSCVVSVDDPVSSLLSLLSVLLVVCVVVVDPSVVSCVVCLVVCCRNCVVPDDPVSSVVSPVSNVVVNVVSCCRVVPDVPPQAFEAEAEEADCDPVFFHDHLVNVVVLCVVQVHQAYEYEYDPCQDPDVDDDPVSLVVRQVRLLVSCVVHVRYAYAREDDQVLDDDPCNLSHQAHEAEDAPVGDDHPCVDPSVVVSVVVCVVSLHEYAHQAAQVVVVVVCVVCLSHAYEDELCCPRNVDVVSCPVCLPRLRYAYENAPHDLVSVLVSCVRNNLQRAAYHQNHGRDPPPPLRRSNSSVVSVVVSVDDPVSCSNHRPPNVCCCRPVSPPD